Protein AF-Q6R5N1-F1 (afdb_monomer_lite)

Foldseek 3Di:
DDDDDDDDDDDDDDPPPPVVVVVVVVVVVVVVVVVVLVVCLVQLDALQNVLQVVLLVVLVVCVVVVNVLSPPFRWGWWQFFEQVTGPPGATKIATQVQWQQLDWDQTTATRQLAGDIHGTYGPNPDHRIGGPRPVSVVSSVVCNVSSLPHDHSALQVVLQNVLLVVLVVCVVVVNVLSVSFRKGWWQAAAAPVRHHGATKIAGQVQWAQNDKDQITAGLQRDTDIHGTYGPHHHPGMGGDRPPSVCSNVPCSVVRDPDPDDDDDDDDDDDDDDDDDDDDDDDDDDDDDDDADFQVLQVVLQVVLLVVLVVCVVVVNVLSPPFRWGWWQAAEAPVRHHRATKIFTPVQWQQVDWDQITAGQQRHGDIHGTYGPPYHDGMGGDRVVSVVSSVVSNVVNPDPVVVVVPDDDDDDDDDDDDDDDDDDDDDDDDDDDDDDDDDDDDDDDDDDD

Structure (mmCIF, N/CA/C/O backbone):
data_AF-Q6R5N1-F1
#
_entry.id   AF-Q6R5N1-F1
#
loop_
_atom_site.group_PDB
_atom_site.id
_atom_site.type_symbol
_atom_site.label_atom_id
_atom_site.label_alt_id
_atom_site.label_comp_id
_atom_site.label_asym_id
_atom_site.label_entity_id
_atom_site.label_seq_id
_atom_site.pdbx_PDB_ins_code
_atom_site.Cartn_x
_atom_site.Cartn_y
_atom_site.Cartn_z
_atom_site.occupancy
_atom_site.B_iso_or_equiv
_atom_site.auth_seq_id
_atom_site.auth_comp_id
_atom_site.auth_asym_id
_atom_site.auth_atom_id
_atom_site.pdbx_PDB_model_num
ATOM 1 N N . MET A 1 1 ? -60.541 -31.514 -44.826 1.00 38.06 1 MET A N 1
ATOM 2 C CA . MET A 1 1 ? -60.322 -32.501 -45.906 1.00 38.06 1 MET A CA 1
ATOM 3 C C . MET A 1 1 ? -59.743 -31.789 -47.127 1.00 38.06 1 MET A C 1
ATOM 5 O O . MET A 1 1 ? -60.497 -31.146 -47.842 1.00 38.06 1 MET A O 1
ATOM 9 N N . LYS A 1 2 ? -58.416 -31.842 -47.307 1.00 29.64 2 LYS A N 1
ATOM 10 C CA . LYS A 1 2 ? -57.666 -31.645 -48.567 1.00 29.64 2 LYS A CA 1
ATOM 11 C C . LYS A 1 2 ? -56.177 -31.761 -48.229 1.00 29.64 2 LYS A C 1
ATOM 13 O O . LYS A 1 2 ? -55.673 -30.974 -47.438 1.00 29.64 2 LYS A O 1
ATOM 18 N N . VAL A 1 3 ? -55.513 -32.762 -48.795 1.00 35.81 3 VAL A N 1
ATOM 19 C CA . VAL A 1 3 ? -54.054 -32.927 -48.767 1.00 35.81 3 VAL A CA 1
ATOM 20 C C . VAL A 1 3 ? -53.567 -32.642 -50.177 1.00 35.81 3 VAL A C 1
ATOM 22 O O . VAL A 1 3 ? -54.174 -33.153 -51.112 1.00 35.81 3 VAL A O 1
ATOM 25 N N . TYR A 1 4 ? -52.475 -31.896 -50.326 1.00 32.12 4 TYR A N 1
ATOM 26 C CA . TYR A 1 4 ? -51.571 -32.073 -51.460 1.00 32.12 4 TYR A CA 1
ATOM 27 C C . TYR A 1 4 ? -50.127 -31.865 -51.007 1.00 32.12 4 TYR A C 1
ATOM 29 O O . TYR A 1 4 ? -49.794 -30.876 -50.360 1.00 32.12 4 TYR A O 1
ATOM 37 N N . ILE A 1 5 ? -49.294 -32.840 -51.352 1.00 38.56 5 ILE A N 1
ATOM 38 C CA . ILE A 1 5 ? -47.836 -32.829 -51.241 1.00 38.56 5 ILE A CA 1
ATOM 39 C C . ILE A 1 5 ? -47.306 -32.602 -52.661 1.00 38.56 5 ILE A C 1
ATOM 41 O O . ILE A 1 5 ? -47.853 -33.210 -53.580 1.00 38.56 5 ILE A O 1
ATOM 45 N N . CYS A 1 6 ? -46.273 -31.767 -52.837 1.00 33.75 6 CYS A N 1
ATOM 46 C CA . CYS A 1 6 ? -45.063 -32.104 -53.613 1.00 33.75 6 CYS A CA 1
ATOM 47 C C . CYS A 1 6 ? -44.091 -30.921 -53.792 1.00 33.75 6 CYS A C 1
ATOM 49 O O . CYS A 1 6 ? -44.446 -29.892 -54.349 1.00 33.75 6 CYS A O 1
ATOM 51 N N . VAL A 1 7 ? -42.842 -31.164 -53.373 1.00 33.94 7 VAL A N 1
ATOM 52 C CA . VAL A 1 7 ? -41.579 -30.933 -54.110 1.00 33.94 7 VAL A CA 1
ATOM 53 C C . VAL A 1 7 ? -41.371 -29.592 -54.843 1.00 33.94 7 VAL A C 1
ATOM 55 O O . VAL A 1 7 ? -41.952 -29.334 -55.891 1.00 33.94 7 VAL A O 1
ATOM 58 N N . GLY A 1 8 ? -40.371 -28.829 -54.388 1.00 28.27 8 GLY A N 1
ATOM 59 C CA . GLY A 1 8 ? -39.734 -27.730 -55.127 1.00 28.27 8 GLY A CA 1
ATOM 60 C C . GLY A 1 8 ? -38.409 -27.345 -54.461 1.00 28.27 8 GLY A C 1
ATOM 61 O O . GLY A 1 8 ? -38.370 -27.167 -53.246 1.00 28.27 8 GLY A O 1
ATOM 62 N N . ALA A 1 9 ? -37.310 -27.298 -55.218 1.00 33.06 9 ALA A N 1
ATOM 63 C CA . ALA A 1 9 ? -35.950 -27.254 -54.670 1.00 33.06 9 ALA A CA 1
ATOM 64 C C . ALA A 1 9 ? -35.290 -25.860 -54.740 1.00 33.06 9 ALA A C 1
ATOM 66 O O . ALA A 1 9 ? -35.611 -25.072 -55.619 1.00 33.06 9 ALA A O 1
ATOM 67 N N . VAL A 1 10 ? -34.293 -25.648 -53.865 1.00 37.31 10 VAL A N 1
ATOM 68 C CA . VAL A 1 10 ? -33.240 -24.604 -53.915 1.00 37.31 10 VAL A CA 1
ATOM 69 C C . VAL A 1 10 ? -33.703 -23.135 -53.883 1.00 37.31 10 VAL A C 1
ATOM 71 O O . VAL A 1 10 ? -34.161 -22.611 -54.889 1.00 37.31 10 VAL A O 1
ATOM 74 N N . ALA A 1 11 ? -33.431 -22.441 -52.759 1.00 38.34 11 ALA A N 1
ATOM 75 C CA . ALA A 1 11 ? -32.668 -21.168 -52.713 1.00 38.34 11 ALA A CA 1
ATOM 76 C C . ALA A 1 11 ? -32.793 -20.396 -51.369 1.00 38.34 11 ALA A C 1
ATOM 78 O O . ALA A 1 11 ? -33.258 -19.264 -51.361 1.00 38.34 11 ALA A O 1
ATOM 79 N N . PHE A 1 12 ? -32.337 -20.940 -50.227 1.00 31.31 12 PHE A N 1
ATOM 80 C CA . PHE A 1 12 ? -32.118 -20.130 -49.005 1.00 31.31 12 PHE A CA 1
ATOM 81 C C . PHE A 1 12 ? -30.966 -20.661 -48.126 1.00 31.31 12 PHE A C 1
ATOM 83 O O . PHE A 1 12 ? -31.166 -21.189 -47.037 1.00 31.31 12 PHE A O 1
ATOM 90 N N . LEU A 1 13 ? -29.724 -20.472 -48.585 1.00 37.53 13 LEU A N 1
ATOM 91 C CA . LEU A 1 13 ? -28.504 -20.662 -47.784 1.00 37.53 13 LEU A CA 1
ATOM 92 C C . LEU A 1 13 ? -27.667 -19.373 -47.766 1.00 37.53 13 LEU A C 1
ATOM 94 O O . LEU A 1 13 ? -26.640 -19.303 -48.425 1.00 37.53 13 LEU A O 1
ATOM 98 N N . SER A 1 14 ? -28.117 -18.359 -47.013 1.00 42.12 14 SER A N 1
ATOM 99 C CA . SER A 1 14 ? -27.292 -17.171 -46.683 1.00 42.12 14 SER A CA 1
ATOM 100 C C . SER A 1 14 ? -27.691 -16.398 -45.412 1.00 42.12 14 SER A C 1
ATOM 102 O O . SER A 1 14 ? -26.910 -15.575 -44.949 1.00 42.12 14 SER A O 1
ATOM 104 N N . ALA A 1 15 ? -28.853 -16.651 -44.794 1.00 40.56 15 ALA A N 1
ATOM 105 C CA . ALA A 1 15 ? -29.308 -15.868 -43.630 1.00 40.56 15 ALA A CA 1
ATOM 106 C C . ALA A 1 15 ? -28.901 -16.436 -42.248 1.00 40.56 15 ALA A C 1
ATOM 108 O O . ALA A 1 15 ? -28.936 -15.711 -41.259 1.00 40.56 15 ALA A O 1
ATOM 109 N N . CYS A 1 16 ? -28.499 -17.712 -42.153 1.00 36.09 16 CYS A N 1
ATOM 110 C CA . CYS A 1 16 ? -28.367 -18.411 -40.860 1.00 36.09 16 CYS A CA 1
ATOM 111 C C . CYS A 1 16 ? -26.935 -18.463 -40.269 1.00 36.09 16 CYS A C 1
ATOM 113 O O . CYS A 1 16 ? -26.738 -18.977 -39.174 1.00 36.09 16 CYS A O 1
ATOM 115 N N . ARG A 1 17 ? -25.909 -17.917 -40.946 1.00 37.56 17 ARG A N 1
ATOM 116 C CA . ARG A 1 17 ? -24.529 -17.878 -40.399 1.00 37.56 17 ARG A CA 1
ATOM 117 C C . ARG A 1 17 ? -24.242 -16.666 -39.504 1.00 37.56 17 ARG A C 1
ATOM 119 O O . ARG A 1 17 ? -23.381 -16.744 -38.632 1.00 37.56 17 ARG A O 1
ATOM 126 N N . THR A 1 18 ? -24.966 -15.560 -39.674 1.00 36.44 18 THR A N 1
ATOM 127 C CA . THR A 1 18 ? -24.634 -14.279 -39.022 1.00 36.44 18 THR A CA 1
ATOM 128 C C . THR A 1 18 ? -25.126 -14.177 -37.574 1.00 36.44 18 THR A C 1
ATOM 130 O O . THR A 1 18 ? -24.524 -13.458 -36.780 1.00 36.44 18 THR A O 1
ATOM 133 N N . GLN A 1 19 ? -26.190 -14.899 -37.199 1.00 39.03 19 GLN A N 1
ATOM 134 C CA . GLN A 1 19 ? -26.672 -14.943 -35.810 1.00 39.03 19 GLN A CA 1
ATOM 135 C C . GLN A 1 19 ? -25.840 -15.894 -34.937 1.00 39.03 19 GLN A C 1
ATOM 137 O O . GLN A 1 19 ? -25.475 -15.512 -33.828 1.00 39.03 19 GLN A O 1
ATOM 142 N N . ALA A 1 20 ? -25.443 -17.063 -35.456 1.00 37.56 20 ALA A N 1
ATOM 143 C CA . ALA A 1 20 ? -24.573 -18.000 -34.739 1.00 37.56 20 ALA A CA 1
ATOM 144 C C . ALA A 1 20 ? -23.206 -17.378 -34.385 1.00 37.56 20 ALA A C 1
ATOM 146 O O . ALA A 1 20 ? -22.757 -17.484 -33.248 1.00 37.56 20 ALA A O 1
ATOM 147 N N . LEU A 1 21 ? -22.584 -16.649 -35.322 1.00 36.84 21 LEU A N 1
ATOM 148 C CA . LEU A 1 21 ? -21.318 -15.941 -35.080 1.00 36.84 21 LEU A CA 1
ATOM 149 C C . LEU A 1 21 ? -21.440 -14.774 -34.085 1.00 36.84 21 LEU A C 1
ATOM 151 O O . LEU A 1 21 ? -20.478 -14.484 -33.378 1.00 36.84 21 LEU A O 1
ATOM 155 N N . ARG A 1 22 ? -22.600 -14.104 -34.010 1.00 42.38 22 ARG A N 1
ATOM 156 C CA . ARG A 1 22 ? -22.840 -13.052 -33.007 1.00 42.38 22 ARG A CA 1
ATOM 157 C C . ARG A 1 22 ? -23.039 -13.643 -31.615 1.00 42.38 22 ARG A C 1
ATOM 159 O O . ARG A 1 22 ? -22.349 -13.219 -30.698 1.00 42.38 22 ARG A O 1
ATOM 166 N N . LEU A 1 23 ? -23.900 -14.654 -31.481 1.00 37.72 23 LEU A N 1
ATOM 167 C CA . LEU A 1 23 ? -24.126 -15.346 -30.209 1.00 37.72 23 LEU A CA 1
ATOM 168 C C . LEU A 1 23 ? -22.832 -15.977 -29.679 1.00 37.72 23 LEU A C 1
ATOM 170 O O . LEU A 1 23 ? -22.476 -15.746 -28.531 1.00 37.72 23 LEU A O 1
ATOM 174 N N . SER A 1 24 ? -22.080 -16.693 -30.521 1.00 44.72 24 SER A N 1
ATOM 175 C CA . SER A 1 24 ? -20.823 -17.328 -30.105 1.00 44.72 24 SER A CA 1
ATOM 176 C C . SER A 1 24 ? -19.763 -16.314 -29.652 1.00 44.72 24 SER A C 1
ATOM 178 O O . SER A 1 24 ? -19.077 -16.575 -28.671 1.00 44.72 24 SER A O 1
ATOM 180 N N . ARG A 1 25 ? -19.673 -15.126 -30.273 1.00 45.91 25 ARG A N 1
ATOM 181 C CA . ARG A 1 25 ? -18.804 -14.043 -29.771 1.00 45.91 25 ARG A CA 1
ATOM 182 C C . ARG A 1 25 ? -19.279 -13.465 -28.438 1.00 45.91 25 ARG A C 1
ATOM 184 O O . ARG A 1 25 ? -18.440 -13.190 -27.591 1.00 45.91 25 ARG A O 1
ATOM 191 N N . SER A 1 26 ? -20.587 -13.303 -28.235 1.00 45.31 26 SER A N 1
ATOM 192 C CA . SER A 1 26 ? -21.129 -12.855 -26.945 1.00 45.31 26 SER A CA 1
ATOM 193 C C . SER A 1 26 ? -20.848 -13.860 -25.826 1.00 45.31 26 SER A C 1
ATOM 195 O O . SER A 1 26 ? -20.397 -13.451 -24.766 1.00 45.31 26 SER A O 1
ATOM 197 N N . PHE A 1 27 ? -21.040 -15.161 -26.069 1.00 46.62 27 PHE A N 1
ATOM 198 C CA . PHE A 1 27 ? -20.727 -16.203 -25.084 1.00 46.62 27 PHE A CA 1
ATOM 199 C C . PHE A 1 27 ? -19.226 -16.300 -24.775 1.00 46.62 27 PHE A C 1
ATOM 201 O O . PHE A 1 27 ? -18.869 -16.440 -23.612 1.00 46.62 27 PHE A O 1
ATOM 208 N N . LEU A 1 28 ? -18.348 -16.167 -25.777 1.00 41.72 28 LEU A N 1
ATOM 209 C CA . LEU A 1 28 ? -16.896 -16.144 -25.551 1.00 41.72 28 LEU A CA 1
ATOM 210 C C . LEU A 1 28 ? -16.435 -14.894 -24.780 1.00 41.72 28 LEU A C 1
ATOM 212 O O . LEU A 1 28 ? -15.545 -15.012 -23.948 1.00 41.72 28 LEU A O 1
ATOM 216 N N . SER A 1 29 ? -17.053 -13.726 -25.010 1.00 42.31 29 SER A N 1
ATOM 217 C CA . SER A 1 29 ? -16.799 -12.514 -24.208 1.00 42.31 29 SER A CA 1
ATOM 218 C C . SER A 1 29 ? -17.194 -12.734 -22.750 1.00 42.31 29 SER A C 1
ATOM 220 O O . SER A 1 29 ? -16.355 -12.609 -21.869 1.00 42.31 29 SER A O 1
ATOM 222 N N . LEU A 1 30 ? -18.435 -13.178 -22.515 1.00 43.72 30 LEU A N 1
ATOM 223 C CA . LEU A 1 30 ? -18.958 -13.443 -21.174 1.00 43.72 30 LEU A CA 1
ATOM 224 C C . LEU A 1 30 ? -18.152 -14.510 -20.416 1.00 43.72 30 LEU A C 1
ATOM 226 O O . LEU A 1 30 ? -17.961 -14.357 -19.215 1.00 43.72 30 LEU A O 1
ATOM 230 N N . SER A 1 31 ? -17.657 -15.556 -21.092 1.00 50.22 31 SER A N 1
ATOM 231 C CA . SER A 1 31 ? -16.779 -16.559 -20.462 1.00 50.22 31 SER A CA 1
ATOM 232 C C . SER A 1 31 ? -15.416 -15.968 -20.108 1.00 50.22 31 SER A C 1
ATOM 234 O O . SER A 1 31 ? -14.951 -16.174 -18.998 1.00 50.22 31 SER A O 1
ATOM 236 N N . ALA A 1 32 ? -14.805 -15.167 -20.989 1.00 48.09 32 ALA A N 1
ATOM 237 C CA . ALA A 1 32 ? -13.521 -14.524 -20.706 1.00 48.09 32 ALA A CA 1
ATOM 238 C C . ALA A 1 32 ? -13.621 -13.456 -19.597 1.00 48.09 32 ALA A C 1
ATOM 240 O O . ALA A 1 32 ? -12.723 -13.343 -18.768 1.00 48.09 32 ALA A O 1
ATOM 241 N N . GLU A 1 33 ? -14.719 -12.698 -19.544 1.00 50.69 33 GLU A N 1
ATOM 242 C CA . GLU A 1 33 ? -15.007 -11.728 -18.479 1.00 50.69 33 GLU A CA 1
ATOM 243 C C . GLU A 1 33 ? -15.276 -12.441 -17.137 1.00 50.69 33 GLU A C 1
ATOM 245 O O . GLU A 1 33 ? -14.787 -11.996 -16.098 1.00 50.69 33 GLU A O 1
ATOM 250 N N . ALA A 1 34 ? -15.968 -13.588 -17.148 1.00 49.94 34 ALA A N 1
ATOM 251 C CA . ALA A 1 34 ? -16.151 -14.442 -15.971 1.00 49.94 34 ALA A CA 1
ATOM 252 C C . ALA A 1 34 ? -14.834 -15.098 -15.508 1.00 49.94 34 ALA A C 1
ATOM 254 O O . ALA A 1 34 ? -14.497 -15.035 -14.333 1.00 49.94 34 ALA A O 1
ATOM 255 N N . GLU A 1 35 ? -14.041 -15.664 -16.417 1.00 50.91 35 GLU A N 1
ATOM 256 C CA . GLU A 1 35 ? -12.738 -16.273 -16.110 1.00 50.91 35 GLU A CA 1
ATOM 257 C C . GLU A 1 35 ? -11.719 -15.234 -15.613 1.00 50.91 35 GLU A C 1
ATOM 259 O O . GLU A 1 35 ? -10.958 -15.525 -14.691 1.00 50.91 35 GLU A O 1
ATOM 264 N N . SER A 1 36 ? -11.729 -14.011 -16.160 1.00 51.12 36 SER A N 1
ATOM 265 C CA . SER A 1 36 ? -10.911 -12.883 -15.683 1.00 51.12 36 SER A CA 1
ATOM 266 C C . SER A 1 36 ? -11.294 -12.485 -14.260 1.00 51.12 36 SER A C 1
ATOM 268 O O . SER A 1 36 ? -10.448 -12.483 -13.365 1.00 51.12 36 SER A O 1
ATOM 270 N N . THR A 1 37 ? -12.581 -12.216 -14.021 1.00 50.72 37 THR A N 1
ATOM 271 C CA . THR A 1 37 ? -13.076 -11.817 -12.694 1.00 50.72 37 THR A CA 1
ATOM 272 C C . THR A 1 37 ? -12.890 -12.923 -11.649 1.00 50.72 37 THR A C 1
ATOM 274 O O . THR A 1 37 ? -12.527 -12.626 -10.512 1.00 50.72 37 THR A O 1
ATOM 277 N N . THR A 1 38 ? -13.038 -14.200 -12.021 1.00 49.38 38 THR A N 1
ATOM 278 C CA . THR A 1 38 ? -12.733 -15.343 -11.144 1.00 49.38 38 THR A CA 1
ATOM 279 C C . THR A 1 38 ? -11.230 -15.509 -10.890 1.00 49.38 38 THR A C 1
ATOM 281 O O . THR A 1 38 ? -10.854 -15.763 -9.749 1.00 49.38 38 THR A O 1
ATOM 284 N N . ARG A 1 39 ? -10.345 -15.307 -11.881 1.00 51.22 39 ARG A N 1
ATOM 285 C CA . ARG A 1 39 ? -8.883 -15.309 -11.656 1.00 51.22 39 ARG A CA 1
ATOM 286 C C . ARG A 1 39 ? -8.433 -14.191 -10.720 1.00 51.22 39 ARG A C 1
ATOM 288 O O . ARG A 1 39 ? -7.594 -14.432 -9.859 1.00 51.22 39 ARG A O 1
ATOM 295 N N . LEU A 1 40 ? -9.009 -13.000 -10.857 1.00 49.38 40 LEU A N 1
ATOM 296 C CA . LEU A 1 40 ? -8.708 -11.855 -9.996 1.00 49.38 40 LEU A CA 1
ATOM 297 C C . LEU A 1 40 ? -9.205 -12.072 -8.566 1.00 49.38 40 LEU A C 1
ATOM 299 O O . LEU A 1 40 ? -8.463 -11.833 -7.616 1.00 49.38 40 LEU A O 1
ATOM 303 N N . ALA A 1 41 ? -10.412 -12.623 -8.409 1.00 43.94 41 ALA A N 1
ATOM 304 C CA . ALA A 1 41 ? -10.919 -13.049 -7.107 1.00 43.94 41 ALA A CA 1
ATOM 305 C C . ALA A 1 41 ? -10.054 -14.154 -6.467 1.00 43.94 41 ALA A C 1
ATOM 307 O O . ALA A 1 41 ? -9.861 -14.141 -5.256 1.00 43.94 41 ALA A O 1
ATOM 308 N N . ALA A 1 42 ? -9.500 -15.073 -7.267 1.00 46.81 42 ALA A N 1
ATOM 309 C CA . ALA A 1 42 ? -8.625 -16.146 -6.790 1.00 46.81 42 ALA A CA 1
ATOM 310 C C . ALA A 1 42 ? -7.204 -15.682 -6.417 1.00 46.81 42 ALA A C 1
ATOM 312 O O . ALA A 1 42 ? -6.534 -16.365 -5.648 1.00 46.81 42 ALA A O 1
ATOM 313 N N . ARG A 1 43 ? -6.728 -14.545 -6.946 1.00 54.75 43 ARG A N 1
ATOM 314 C CA . ARG A 1 43 ? -5.360 -14.051 -6.707 1.00 54.75 43 ARG A CA 1
ATOM 315 C C . ARG A 1 43 ? -5.228 -12.905 -5.703 1.00 54.75 43 ARG A C 1
ATOM 317 O O . ARG A 1 43 ? -4.101 -12.555 -5.374 1.00 54.75 43 ARG A O 1
ATOM 324 N N . ARG A 1 44 ? -6.334 -12.324 -5.218 1.00 67.50 44 ARG A N 1
ATOM 325 C CA . ARG A 1 44 ? -6.327 -11.143 -4.323 1.00 67.50 44 ARG A CA 1
ATOM 326 C C . ARG A 1 44 ? -5.477 -9.967 -4.860 1.00 67.50 44 ARG A C 1
ATOM 328 O O . ARG A 1 44 ? -4.964 -9.172 -4.082 1.00 67.50 44 ARG A O 1
ATOM 335 N N . GLU A 1 45 ? -5.338 -9.843 -6.182 1.00 78.88 45 GLU A N 1
ATOM 336 C CA . GLU A 1 45 ? -4.594 -8.743 -6.819 1.00 78.88 45 GLU A CA 1
ATOM 337 C C . GLU A 1 45 ? -5.290 -7.395 -6.547 1.00 78.88 45 GLU A C 1
ATOM 339 O O . GLU A 1 45 ? -6.522 -7.303 -6.528 1.00 78.88 45 GLU A O 1
ATOM 344 N N . SER A 1 46 ? -4.510 -6.330 -6.365 1.00 88.19 46 SER A N 1
ATOM 345 C CA . SER A 1 46 ? -5.010 -4.964 -6.219 1.00 88.19 46 SER A CA 1
ATOM 346 C C . SER A 1 46 ? -4.973 -4.190 -7.541 1.00 88.19 46 SER A C 1
ATOM 348 O O . SER A 1 46 ? -4.283 -4.535 -8.503 1.00 88.19 46 SER A O 1
ATOM 350 N N . LEU A 1 47 ? -5.679 -3.056 -7.572 1.00 91.00 47 LEU A N 1
ATOM 351 C CA . LEU A 1 47 ? -5.602 -2.130 -8.702 1.00 91.00 47 LEU A CA 1
ATOM 352 C C . LEU A 1 47 ? -4.199 -1.509 -8.851 1.00 91.00 47 LEU A C 1
ATOM 354 O O . LEU A 1 47 ? -3.848 -1.112 -9.957 1.00 91.00 47 LEU A O 1
ATOM 358 N N . GLN A 1 48 ? -3.401 -1.436 -7.778 1.00 94.50 48 GLN A N 1
ATOM 359 C CA . GLN A 1 48 ? -2.012 -0.974 -7.841 1.00 94.50 48 GLN A CA 1
ATOM 360 C C . GLN A 1 48 ? -1.117 -2.008 -8.534 1.00 94.50 48 GLN A C 1
ATOM 362 O O . GLN A 1 48 ? -0.335 -1.627 -9.401 1.00 94.50 48 GLN A O 1
ATOM 367 N N . ASP A 1 49 ? -1.293 -3.299 -8.239 1.00 91.06 49 ASP A N 1
ATOM 368 C CA . ASP A 1 49 ? -0.529 -4.383 -8.877 1.00 91.06 49 ASP A CA 1
ATOM 369 C C . ASP A 1 49 ? -0.770 -4.406 -10.391 1.00 91.06 49 ASP A C 1
ATOM 371 O O . ASP A 1 49 ? 0.166 -4.532 -11.173 1.00 91.06 49 ASP A O 1
ATOM 375 N N . ALA A 1 50 ? -2.010 -4.157 -10.826 1.00 90.81 50 ALA A N 1
ATOM 376 C CA . ALA A 1 50 ? -2.353 -4.016 -12.243 1.00 90.81 50 ALA A CA 1
ATOM 377 C C . ALA A 1 50 ? -1.689 -2.809 -12.941 1.00 90.81 50 ALA A C 1
ATOM 379 O O . ALA A 1 50 ? -1.543 -2.814 -14.166 1.00 90.81 50 ALA A O 1
ATOM 380 N N . LEU A 1 51 ? -1.319 -1.757 -12.202 1.00 96.19 51 LEU A N 1
ATOM 381 C CA . LEU A 1 51 ? -0.542 -0.636 -12.743 1.00 96.19 51 LEU A CA 1
ATOM 382 C C . LEU A 1 51 ? 0.961 -0.942 -12.742 1.00 96.19 51 LEU A C 1
ATOM 384 O O . LEU A 1 51 ? 1.653 -0.580 -13.695 1.00 96.19 51 LEU A O 1
ATOM 388 N N . ASP A 1 52 ? 1.456 -1.614 -11.702 1.00 95.44 52 ASP A N 1
ATOM 389 C CA . ASP A 1 52 ? 2.858 -2.023 -11.580 1.00 95.44 52 ASP A CA 1
ATOM 390 C C . ASP A 1 52 ? 3.200 -3.099 -12.642 1.00 95.44 52 ASP A C 1
ATOM 392 O O . ASP A 1 52 ? 4.249 -3.019 -13.284 1.00 95.44 52 ASP A O 1
ATOM 396 N N . GLU A 1 53 ? 2.270 -4.011 -12.962 1.00 92.94 53 GLU A N 1
ATOM 397 C CA . GLU A 1 53 ? 2.377 -4.975 -14.070 1.00 92.94 53 GLU A CA 1
ATOM 398 C C . GLU A 1 53 ? 2.510 -4.275 -15.436 1.00 92.94 53 GLU A C 1
ATOM 400 O O . GLU A 1 53 ? 3.445 -4.559 -16.191 1.00 92.94 53 GLU A O 1
ATOM 405 N N . GLU A 1 54 ? 1.627 -3.319 -15.756 1.00 94.81 54 GLU A N 1
ATOM 406 C CA . GLU A 1 54 ? 1.743 -2.504 -16.978 1.00 94.81 54 GLU A CA 1
ATOM 407 C C . GLU A 1 54 ? 3.093 -1.777 -17.014 1.00 94.81 54 GLU A C 1
ATOM 409 O O . GLU A 1 54 ? 3.754 -1.725 -18.052 1.00 94.81 54 GLU A O 1
ATOM 414 N N . CYS A 1 55 ? 3.556 -1.252 -15.879 1.00 97.50 55 CYS A N 1
ATOM 415 C CA . CYS A 1 55 ? 4.848 -0.587 -15.804 1.00 97.50 55 CYS A CA 1
ATOM 416 C C . CYS A 1 55 ? 6.039 -1.523 -16.049 1.00 97.50 55 CYS A C 1
ATOM 418 O O . CYS A 1 55 ? 6.969 -1.124 -16.755 1.00 97.50 55 CYS A O 1
ATOM 420 N N . SER A 1 56 ? 5.983 -2.771 -15.582 1.00 95.44 56 SER A N 1
ATOM 421 C CA . SER A 1 56 ? 6.955 -3.822 -15.914 1.00 95.44 56 SER A CA 1
ATOM 422 C C . SER A 1 56 ? 6.952 -4.170 -17.414 1.00 95.44 56 SER A C 1
ATOM 424 O O . SER A 1 56 ? 8.010 -4.270 -18.054 1.00 95.44 56 SER A O 1
ATOM 426 N N . GLN A 1 57 ? 5.772 -4.242 -18.042 1.00 94.50 57 GLN A N 1
ATOM 427 C CA . GLN A 1 57 ? 5.652 -4.438 -19.494 1.00 94.50 57 GLN A CA 1
ATOM 428 C C . GLN A 1 57 ? 6.239 -3.249 -20.281 1.00 94.50 57 GLN A C 1
ATOM 430 O O . GLN A 1 57 ? 6.979 -3.441 -21.254 1.00 94.50 57 GLN A O 1
ATOM 435 N N . GLN A 1 58 ? 5.980 -2.014 -19.842 1.00 94.56 58 GLN A N 1
ATOM 436 C CA . GLN A 1 58 ? 6.514 -0.791 -20.454 1.00 94.56 58 GLN A CA 1
ATOM 437 C C . GLN A 1 58 ? 8.036 -0.668 -20.286 1.00 94.56 58 GLN A C 1
ATOM 439 O O . GLN A 1 58 ? 8.722 -0.287 -21.239 1.00 94.56 58 GLN A O 1
ATOM 444 N N . ALA A 1 59 ? 8.576 -1.051 -19.126 1.00 94.50 59 ALA A N 1
ATOM 445 C CA . ALA A 1 59 ? 10.013 -1.165 -18.877 1.00 94.50 59 ALA A CA 1
ATOM 446 C C . ALA A 1 59 ? 10.667 -2.192 -19.819 1.00 94.50 59 ALA A C 1
ATOM 448 O O . ALA A 1 59 ? 11.640 -1.881 -20.507 1.00 94.50 59 ALA A O 1
ATOM 449 N N . SER A 1 60 ? 10.053 -3.367 -19.978 1.00 94.00 60 SER A N 1
ATOM 450 C CA . SER A 1 60 ? 10.504 -4.411 -20.912 1.00 94.00 60 SER A CA 1
ATOM 451 C C . SER A 1 60 ? 10.499 -3.965 -22.386 1.00 94.00 60 SER A C 1
ATOM 453 O O . SER A 1 60 ? 11.290 -4.446 -23.205 1.00 94.00 60 SER A O 1
ATOM 455 N N . VAL A 1 61 ? 9.611 -3.043 -22.775 1.00 94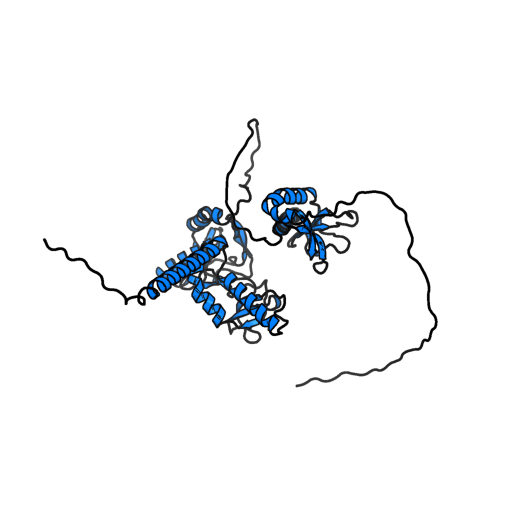.50 61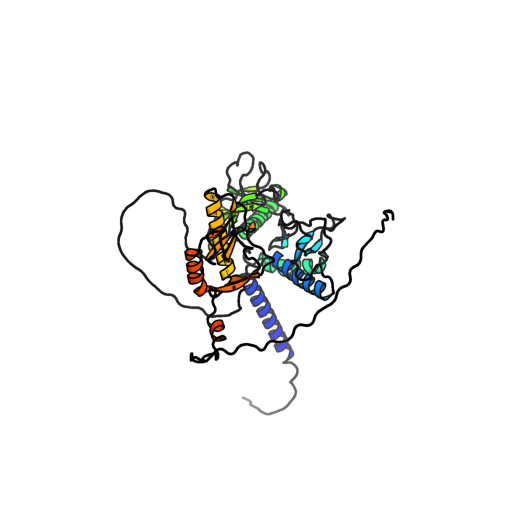 VAL A N 1
ATOM 456 C CA . VAL A 1 61 ? 9.628 -2.398 -24.104 1.00 94.50 61 VAL A CA 1
ATOM 457 C C . VAL A 1 61 ? 10.731 -1.335 -24.197 1.00 94.50 61 VAL A C 1
ATOM 459 O O . VAL A 1 61 ? 11.427 -1.273 -25.214 1.00 94.50 61 VAL A O 1
ATOM 462 N N . ALA A 1 62 ? 10.934 -0.533 -23.150 1.00 94.00 62 ALA A N 1
ATOM 463 C CA . ALA A 1 62 ? 11.997 0.472 -23.076 1.00 94.00 62 ALA A CA 1
ATOM 464 C C . ALA A 1 62 ? 13.402 -0.156 -23.147 1.00 94.00 62 ALA A C 1
ATOM 466 O O . ALA A 1 62 ? 14.211 0.271 -23.974 1.00 94.00 62 ALA A O 1
ATOM 467 N N . CYS A 1 63 ? 13.655 -1.221 -22.381 1.00 94.75 63 CYS A N 1
ATOM 468 C CA . CYS A 1 63 ? 14.905 -1.983 -22.412 1.00 94.75 63 CYS A CA 1
ATOM 469 C C . CYS A 1 63 ? 15.211 -2.525 -23.820 1.00 94.75 63 CYS A C 1
ATOM 471 O O . CYS A 1 63 ? 16.277 -2.259 -24.378 1.00 94.75 63 CYS A O 1
ATOM 473 N N . ARG A 1 64 ? 14.239 -3.189 -24.469 1.00 96.12 64 ARG A N 1
ATOM 474 C CA . ARG A 1 64 ? 14.375 -3.665 -25.865 1.00 96.12 64 ARG A CA 1
ATOM 475 C C . ARG A 1 64 ? 14.561 -2.539 -26.890 1.00 96.12 64 ARG A C 1
ATOM 477 O O . ARG A 1 64 ? 15.048 -2.799 -27.986 1.00 96.12 64 ARG A O 1
ATOM 484 N N . SER A 1 65 ? 14.201 -1.306 -26.537 1.00 95.44 65 SER A N 1
ATOM 485 C CA . SER A 1 65 ? 14.442 -0.098 -27.339 1.00 95.44 65 SER A CA 1
ATOM 486 C C . SER A 1 65 ? 15.803 0.560 -27.049 1.00 95.44 65 SER A C 1
ATOM 488 O O . SER A 1 65 ? 16.088 1.630 -27.583 1.00 95.44 65 SER A O 1
ATOM 490 N N . GLY A 1 66 ? 16.644 -0.062 -26.215 1.00 93.88 66 GLY A N 1
ATOM 491 C CA . GLY A 1 66 ? 18.001 0.381 -25.888 1.00 93.88 66 GLY A CA 1
ATOM 492 C C . GLY A 1 66 ? 18.137 1.197 -24.599 1.00 93.88 66 GLY A C 1
ATOM 493 O O . GLY A 1 66 ? 19.262 1.543 -24.239 1.00 93.88 66 GLY A O 1
ATOM 494 N N . LEU A 1 67 ? 17.044 1.491 -23.884 1.00 93.12 67 LEU A N 1
ATOM 495 C CA . LEU A 1 67 ? 17.084 2.259 -22.634 1.00 93.12 67 LEU A CA 1
ATOM 496 C C . LEU A 1 67 ? 17.518 1.356 -21.467 1.00 93.12 67 LEU A C 1
ATOM 498 O O . LEU A 1 67 ? 16.690 0.672 -20.868 1.00 93.12 67 LEU A O 1
ATOM 502 N N . GLN A 1 68 ? 18.822 1.356 -21.171 1.00 91.56 68 GLN A N 1
ATOM 503 C CA . GLN A 1 68 ? 19.444 0.444 -20.198 1.00 91.56 68 GLN A CA 1
ATOM 504 C C . GLN A 1 68 ? 18.915 0.613 -18.769 1.00 91.56 68 GLN A C 1
ATOM 506 O O . GLN A 1 68 ? 18.779 -0.385 -18.075 1.00 91.56 68 GLN A O 1
ATOM 511 N N . ASP A 1 69 ? 18.513 1.827 -18.376 1.00 90.12 69 ASP A N 1
ATOM 512 C CA . ASP A 1 69 ? 17.909 2.139 -17.067 1.00 90.12 69 ASP A CA 1
ATOM 513 C C . ASP A 1 69 ? 16.609 1.355 -16.763 1.00 90.12 69 ASP A C 1
ATOM 515 O O . ASP A 1 69 ? 16.054 1.497 -15.682 1.00 90.12 69 ASP A O 1
ATOM 519 N N . TYR A 1 70 ? 16.082 0.569 -17.709 1.00 92.12 70 TYR A N 1
ATOM 520 C CA . TYR A 1 70 ? 14.894 -0.283 -17.540 1.00 92.12 70 TYR A CA 1
ATOM 521 C C . TYR A 1 70 ? 15.187 -1.774 -17.774 1.00 92.12 70 TYR A C 1
ATOM 523 O O . TYR A 1 70 ? 14.261 -2.582 -17.852 1.00 92.12 70 TYR A O 1
ATOM 531 N N . CYS A 1 71 ? 16.454 -2.152 -17.958 1.00 90.81 71 CYS A N 1
ATOM 532 C CA . CYS A 1 71 ? 16.868 -3.535 -18.162 1.00 90.81 71 CYS A CA 1
ATOM 533 C C . CYS A 1 71 ? 17.199 -4.191 -16.818 1.00 90.81 71 CYS A C 1
ATOM 535 O O . CYS A 1 71 ? 18.173 -3.813 -16.179 1.00 90.81 71 CYS A O 1
ATOM 537 N N . ASN A 1 72 ? 16.427 -5.213 -16.432 1.00 84.94 72 ASN A N 1
ATOM 538 C CA . ASN A 1 72 ? 16.547 -5.934 -15.151 1.00 84.94 72 ASN A CA 1
ATOM 539 C C . ASN A 1 72 ? 16.274 -5.076 -13.894 1.00 84.94 72 ASN A C 1
ATOM 541 O O . ASN A 1 72 ? 16.647 -5.468 -12.794 1.00 84.94 72 ASN A O 1
ATOM 545 N N . GLU A 1 73 ? 15.605 -3.935 -14.055 1.00 85.81 73 GLU A N 1
ATOM 546 C CA . GLU A 1 73 ? 15.226 -3.023 -12.970 1.00 85.81 73 GLU A CA 1
ATOM 547 C C . GLU A 1 73 ? 13.768 -3.246 -12.550 1.00 85.81 73 GLU A C 1
ATOM 549 O O . GLU A 1 73 ? 12.894 -3.443 -13.400 1.00 85.81 73 GLU A O 1
ATOM 554 N N . ALA A 1 74 ? 13.483 -3.164 -11.247 1.00 90.81 74 ALA A N 1
ATOM 555 C CA . ALA A 1 74 ? 12.113 -3.138 -10.742 1.00 90.81 74 ALA A CA 1
ATOM 556 C C . ALA A 1 74 ? 11.468 -1.774 -11.042 1.00 90.81 74 ALA A C 1
ATOM 558 O O . ALA A 1 74 ? 12.087 -0.721 -10.855 1.00 90.81 74 ALA A O 1
ATOM 559 N N . VAL A 1 75 ? 10.222 -1.780 -11.530 1.00 95.25 75 VAL A N 1
ATOM 560 C CA . VAL A 1 75 ? 9.526 -0.566 -11.982 1.00 95.25 75 VAL A CA 1
ATOM 561 C C . VAL A 1 75 ? 8.098 -0.524 -11.450 1.00 95.25 75 VAL A C 1
ATOM 563 O O . VAL A 1 75 ? 7.320 -1.447 -11.666 1.00 95.25 75 VAL A O 1
ATOM 566 N N . PHE A 1 76 ? 7.746 0.591 -10.812 1.00 96.25 76 PHE A N 1
ATOM 567 C CA . PHE A 1 76 ? 6.496 0.776 -10.078 1.00 96.25 76 PHE A CA 1
ATOM 568 C C . PHE A 1 76 ? 5.692 1.959 -10.628 1.00 96.25 76 PHE A C 1
ATOM 570 O O . PHE A 1 76 ? 6.246 3.015 -10.954 1.00 96.25 76 PHE A O 1
ATOM 577 N N . ALA A 1 77 ? 4.371 1.826 -10.701 1.00 97.75 77 ALA A N 1
ATOM 578 C CA . ALA A 1 77 ? 3.470 2.902 -11.071 1.00 97.75 77 ALA A CA 1
ATOM 579 C C . ALA A 1 77 ? 3.227 3.834 -9.881 1.00 97.75 77 ALA A C 1
ATOM 581 O O . ALA A 1 77 ? 2.728 3.417 -8.835 1.00 97.75 77 ALA A O 1
ATOM 582 N N . ARG A 1 78 ? 3.517 5.128 -10.040 1.00 97.31 78 ARG A N 1
ATOM 583 C CA . ARG A 1 78 ? 3.170 6.155 -9.046 1.00 97.31 78 ARG A CA 1
ATOM 584 C C . ARG A 1 78 ? 2.576 7.395 -9.716 1.00 97.31 78 ARG A C 1
ATOM 586 O O . ARG A 1 78 ? 2.922 7.742 -10.848 1.00 97.31 78 ARG A O 1
ATOM 593 N N . TYR A 1 79 ? 1.681 8.074 -9.004 1.00 96.50 79 TYR A N 1
ATOM 594 C CA . TYR A 1 79 ? 1.121 9.374 -9.361 1.00 96.50 79 TYR A CA 1
ATOM 595 C C . TYR A 1 79 ? 1.961 10.502 -8.749 1.00 96.50 79 TYR A C 1
ATOM 597 O O . TYR A 1 79 ? 1.641 11.064 -7.691 1.00 96.50 79 TYR A O 1
ATOM 605 N N . ASP A 1 80 ? 3.074 10.825 -9.406 1.00 94.75 80 ASP A N 1
ATOM 606 C CA . ASP A 1 80 ? 4.043 11.775 -8.865 1.00 94.75 80 ASP A CA 1
ATOM 607 C C . ASP A 1 80 ? 4.695 12.687 -9.922 1.00 94.75 80 ASP A C 1
ATOM 609 O O . ASP A 1 80 ? 4.427 12.621 -11.133 1.00 94.75 80 ASP A O 1
ATOM 613 N N . GLY A 1 81 ? 5.471 13.650 -9.429 1.00 91.81 81 GLY A N 1
ATOM 614 C CA . GLY A 1 81 ? 6.161 14.657 -10.225 1.00 91.81 81 GLY A CA 1
ATOM 615 C C . GLY A 1 81 ? 7.455 14.169 -10.873 1.00 91.81 81 GLY A C 1
ATOM 616 O O . GLY A 1 81 ? 7.728 12.975 -10.988 1.00 91.81 81 GLY A O 1
ATOM 617 N N . ILE A 1 82 ? 8.260 15.127 -11.329 1.00 91.06 82 ILE A N 1
ATOM 618 C CA . ILE A 1 82 ? 9.551 14.874 -11.984 1.00 91.06 82 ILE A CA 1
ATOM 619 C C . ILE A 1 82 ? 10.635 15.794 -11.426 1.00 91.06 82 ILE A C 1
ATOM 621 O O . ILE A 1 82 ? 10.351 16.797 -10.766 1.00 91.06 82 ILE A O 1
ATOM 625 N N . LYS A 1 83 ? 11.901 15.482 -11.712 1.00 88.62 83 LYS A N 1
ATOM 626 C CA . LYS A 1 83 ? 13.040 16.334 -11.349 1.00 88.62 83 LYS A CA 1
ATOM 627 C C . LYS A 1 83 ? 12.852 17.744 -11.921 1.00 88.62 83 LYS A C 1
ATOM 629 O O . LYS A 1 83 ? 12.553 17.901 -13.100 1.00 88.62 83 LYS A O 1
ATOM 634 N N . GLY A 1 84 ? 12.987 18.764 -11.074 1.00 86.31 84 GLY A N 1
ATOM 635 C CA . GLY A 1 84 ? 12.724 20.165 -11.434 1.00 86.31 84 GLY A CA 1
ATOM 636 C C . GLY A 1 84 ? 11.243 20.581 -11.450 1.00 86.31 84 GLY A C 1
ATOM 637 O O . GLY A 1 84 ? 10.976 21.776 -11.394 1.00 86.31 84 GLY A O 1
ATOM 638 N N . SER A 1 85 ? 10.297 19.632 -11.431 1.00 87.31 85 SER A N 1
ATOM 639 C CA . SER A 1 85 ? 8.850 19.890 -11.322 1.00 87.31 85 SER A CA 1
ATOM 640 C C . SER A 1 85 ? 8.131 18.829 -10.459 1.00 87.31 85 SER A C 1
ATOM 642 O O . SER A 1 85 ? 7.331 18.047 -10.979 1.00 87.31 85 SER A O 1
ATOM 644 N N . PRO A 1 86 ? 8.354 18.770 -9.128 1.00 82.81 86 PRO A N 1
ATOM 645 C CA . PRO A 1 86 ? 7.695 17.777 -8.265 1.00 82.81 86 PRO A CA 1
ATOM 646 C C . PRO A 1 86 ? 6.163 17.916 -8.204 1.00 82.81 86 PRO A C 1
ATOM 648 O O . PRO A 1 86 ? 5.458 16.973 -7.866 1.00 82.81 86 PRO A O 1
ATOM 651 N N . SER A 1 87 ? 5.622 19.085 -8.558 1.00 85.75 87 SER A N 1
ATOM 652 C CA . SER A 1 87 ? 4.180 19.349 -8.591 1.00 85.75 87 SER A CA 1
ATOM 653 C C . SER A 1 87 ? 3.479 18.895 -9.877 1.00 85.75 87 SER A C 1
ATOM 655 O O . SER A 1 87 ? 2.249 18.858 -9.901 1.00 85.75 87 SER A O 1
ATOM 657 N N . SER A 1 88 ? 4.204 18.526 -10.943 1.00 89.12 88 SER A N 1
ATOM 658 C CA . SER A 1 88 ? 3.596 18.058 -12.199 1.00 89.12 88 SER A CA 1
ATOM 659 C C . SER A 1 88 ? 3.200 16.580 -12.108 1.00 89.12 88 SER A C 1
ATOM 661 O O . SER A 1 88 ? 3.714 15.741 -12.853 1.00 89.12 88 SER A O 1
ATOM 663 N N . LYS A 1 89 ? 2.326 16.254 -11.149 1.00 93.44 89 LYS A N 1
ATOM 664 C CA . LYS A 1 89 ? 1.905 14.881 -10.872 1.00 93.44 89 LYS A CA 1
ATOM 665 C C . LYS A 1 89 ? 1.178 14.262 -12.062 1.00 93.44 89 LYS A C 1
ATOM 667 O O . LYS A 1 89 ? 0.251 14.854 -12.609 1.00 93.44 89 LYS A O 1
ATOM 672 N N . GLN A 1 90 ? 1.630 13.082 -12.466 1.00 96.00 90 GLN A N 1
ATOM 673 C CA . GLN A 1 90 ? 1.032 12.251 -13.511 1.00 96.00 90 GLN A CA 1
ATOM 674 C C . GLN A 1 90 ? 1.282 10.786 -13.164 1.00 96.00 90 GLN A C 1
ATOM 676 O O . GLN A 1 90 ? 2.203 10.492 -12.407 1.00 96.00 90 GLN A O 1
ATOM 681 N N . TRP A 1 91 ? 0.527 9.867 -13.761 1.00 97.56 91 TRP A N 1
ATOM 682 C CA . TRP A 1 91 ? 0.865 8.448 -13.671 1.00 97.56 91 TRP A CA 1
ATOM 683 C C . TRP A 1 91 ? 2.112 8.138 -14.509 1.00 97.56 91 TRP A C 1
ATOM 685 O O . TRP A 1 91 ? 2.153 8.399 -15.720 1.00 97.56 91 TRP A O 1
ATOM 695 N N . ARG A 1 92 ? 3.147 7.610 -13.851 1.00 97.31 92 ARG A N 1
ATOM 696 C CA . ARG A 1 92 ? 4.423 7.219 -14.466 1.00 97.31 92 ARG A CA 1
ATOM 697 C C . ARG A 1 92 ? 4.923 5.916 -13.862 1.00 97.31 92 ARG A C 1
ATOM 699 O O . ARG A 1 92 ? 4.610 5.599 -12.720 1.00 97.31 92 ARG A O 1
ATOM 706 N N . CYS A 1 93 ? 5.743 5.226 -14.637 1.00 97.50 93 CYS A N 1
ATOM 707 C CA . CYS A 1 93 ? 6.483 4.045 -14.231 1.00 97.50 93 CYS A CA 1
ATOM 708 C C . CYS A 1 93 ? 7.879 4.481 -13.789 1.00 97.50 93 CYS A C 1
ATOM 710 O O . CYS A 1 93 ? 8.661 4.914 -14.634 1.00 97.50 93 CYS A O 1
ATOM 712 N N . TYR A 1 94 ? 8.168 4.434 -12.495 1.00 96.25 94 TYR A N 1
ATOM 713 C CA . TYR A 1 94 ? 9.456 4.812 -11.909 1.00 96.25 94 TYR A CA 1
ATOM 714 C C . TYR A 1 94 ? 10.289 3.566 -11.650 1.00 96.25 94 TYR A C 1
ATOM 716 O O . TYR A 1 94 ? 9.756 2.593 -11.122 1.00 96.25 94 TYR A O 1
ATOM 724 N N . THR A 1 95 ? 11.581 3.602 -11.968 1.00 94.75 95 THR A N 1
ATOM 725 C CA . THR A 1 95 ? 12.507 2.577 -11.471 1.00 94.75 95 THR A CA 1
ATOM 726 C C . THR A 1 95 ? 12.638 2.674 -9.953 1.00 94.75 95 THR A C 1
ATOM 728 O O . THR A 1 95 ? 12.426 3.745 -9.377 1.00 94.75 95 THR A O 1
ATOM 731 N N . GLU A 1 96 ? 13.020 1.583 -9.295 1.00 91.44 96 GLU A N 1
ATOM 732 C CA . GLU A 1 96 ? 13.242 1.549 -7.845 1.00 91.44 96 GLU A CA 1
ATOM 733 C C . GLU A 1 96 ? 14.190 2.670 -7.381 1.00 91.44 96 GLU A C 1
ATOM 735 O O . GLU A 1 96 ? 13.844 3.464 -6.505 1.00 91.44 96 GLU A O 1
ATOM 740 N N . GLY A 1 97 ? 15.327 2.846 -8.066 1.00 90.00 97 GLY A N 1
ATOM 741 C CA . GLY A 1 97 ? 16.292 3.923 -7.800 1.00 90.00 97 GLY A CA 1
ATOM 742 C C . GLY A 1 97 ? 15.784 5.354 -8.061 1.00 90.00 97 GLY A C 1
ATOM 743 O O . GLY A 1 97 ? 16.470 6.329 -7.730 1.00 90.00 97 GLY A O 1
ATOM 744 N N . ALA A 1 98 ? 14.594 5.529 -8.645 1.00 92.38 98 ALA A N 1
ATOM 745 C CA . ALA A 1 98 ? 13.916 6.822 -8.758 1.00 92.38 98 ALA A CA 1
ATOM 746 C C . ALA A 1 98 ? 12.945 7.122 -7.604 1.00 92.38 98 ALA A C 1
ATOM 748 O O . ALA A 1 98 ? 12.472 8.259 -7.483 1.00 92.38 98 ALA A O 1
ATOM 749 N N . LEU A 1 99 ? 12.694 6.149 -6.732 1.00 92.38 99 LEU A N 1
ATOM 750 C CA . LEU A 1 99 ? 11.843 6.286 -5.560 1.00 92.38 99 LEU A CA 1
ATOM 751 C C . LEU A 1 99 ? 12.666 6.440 -4.274 1.00 92.38 99 LEU A C 1
ATOM 753 O O . LEU A 1 99 ? 13.878 6.225 -4.229 1.00 92.38 99 LEU A O 1
ATOM 757 N N . ASP A 1 100 ? 11.995 6.908 -3.232 1.00 90.38 100 ASP A N 1
ATOM 758 C CA . ASP A 1 100 ? 12.414 6.845 -1.840 1.00 90.38 100 ASP A CA 1
ATOM 759 C C . ASP A 1 100 ? 11.450 5.869 -1.158 1.00 90.38 100 ASP A C 1
ATOM 761 O O . ASP A 1 100 ? 10.279 6.186 -0.926 1.00 90.38 100 ASP A O 1
ATOM 765 N N . LEU A 1 101 ? 11.927 4.643 -0.934 1.00 86.88 101 LEU A N 1
ATOM 766 C CA . LEU A 1 101 ? 11.125 3.529 -0.424 1.00 86.88 101 LEU A CA 1
ATOM 767 C C . LEU A 1 101 ? 10.771 3.674 1.064 1.00 86.88 101 LEU A C 1
ATOM 769 O O . LEU A 1 101 ? 9.912 2.946 1.552 1.00 86.88 101 LEU A O 1
ATOM 773 N N . GLU A 1 102 ? 11.378 4.618 1.787 1.00 85.06 102 GLU A N 1
ATOM 774 C CA . GLU A 1 102 ? 11.007 4.933 3.170 1.00 85.06 102 GLU A CA 1
ATOM 775 C C . GLU A 1 102 ? 10.019 6.104 3.251 1.00 85.06 102 GLU A C 1
ATOM 777 O O . GLU A 1 102 ? 9.225 6.186 4.196 1.00 85.06 102 GLU A O 1
ATOM 782 N N . ALA A 1 103 ? 10.033 6.996 2.256 1.00 86.00 103 ALA A N 1
ATOM 783 C CA . ALA A 1 103 ? 9.096 8.101 2.146 1.00 86.00 103 ALA A CA 1
ATOM 784 C C . ALA A 1 103 ? 7.697 7.625 1.726 1.00 86.00 103 ALA A C 1
ATOM 786 O O . ALA A 1 103 ? 7.483 7.087 0.636 1.00 86.00 103 ALA A O 1
ATOM 787 N N . ALA A 1 104 ? 6.717 7.900 2.588 1.00 86.38 104 ALA A N 1
ATOM 788 C CA . ALA A 1 104 ? 5.307 7.703 2.289 1.00 86.38 104 ALA A CA 1
ATOM 789 C C . ALA A 1 104 ? 4.709 8.926 1.569 1.00 86.38 104 ALA A C 1
ATOM 791 O O . ALA A 1 104 ? 4.931 10.066 1.984 1.00 86.38 104 ALA A O 1
ATOM 792 N N . GLY A 1 105 ? 3.894 8.704 0.537 1.00 88.88 105 GLY A N 1
ATOM 793 C CA . GLY A 1 105 ? 3.197 9.771 -0.184 1.00 88.88 105 GLY A CA 1
ATOM 794 C C . GLY A 1 105 ? 1.906 9.309 -0.873 1.00 88.88 105 GLY A C 1
ATOM 795 O O . GLY A 1 105 ? 1.722 8.109 -1.085 1.00 88.88 105 GLY A O 1
ATOM 796 N N . PRO A 1 106 ? 1.013 10.245 -1.261 1.00 90.44 106 PRO A N 1
ATOM 797 C CA . PRO A 1 106 ? -0.245 9.944 -1.945 1.00 90.44 106 PRO A CA 1
ATOM 798 C C . PRO A 1 106 ? 0.035 9.726 -3.439 1.00 90.44 106 PRO A C 1
ATOM 800 O O . PRO A 1 106 ? -0.287 10.562 -4.291 1.00 90.44 106 PRO A O 1
ATOM 803 N N . GLY A 1 107 ? 0.777 8.655 -3.721 1.00 93.69 107 GLY A N 1
ATOM 804 C CA . GLY A 1 107 ? 1.278 8.281 -5.041 1.00 93.69 107 GLY A CA 1
ATOM 805 C C . GLY A 1 107 ? 0.729 6.951 -5.552 1.00 93.69 107 GLY A C 1
ATOM 806 O O . GLY A 1 107 ? 0.883 6.679 -6.737 1.00 93.69 107 GLY A O 1
ATOM 807 N N . CYS A 1 108 ? 0.079 6.146 -4.711 1.00 95.31 108 CYS A N 1
ATOM 808 C CA . CYS A 1 108 ? -0.550 4.895 -5.127 1.00 95.31 108 CYS A CA 1
ATOM 809 C C . CYS A 1 108 ? -2.061 5.049 -5.291 1.00 95.31 108 CYS A C 1
ATOM 811 O O . CYS A 1 108 ? -2.651 6.085 -4.966 1.00 95.31 108 CYS A O 1
ATOM 813 N N . VAL A 1 109 ? -2.692 3.984 -5.771 1.00 94.00 109 VAL A N 1
ATOM 814 C CA . VAL A 1 109 ? -4.142 3.831 -5.824 1.00 94.00 109 VAL A CA 1
ATOM 815 C C . VAL A 1 109 ? -4.586 2.680 -4.918 1.00 94.00 109 VAL A C 1
ATOM 817 O O . VAL A 1 109 ? -3.907 1.663 -4.838 1.00 94.00 109 VAL A O 1
ATOM 820 N N . ASN A 1 110 ? -5.719 2.823 -4.231 1.00 89.88 110 ASN A N 1
ATOM 821 C CA . ASN A 1 110 ? -6.372 1.679 -3.591 1.00 89.88 110 ASN A CA 1
ATOM 822 C C . ASN A 1 110 ? -7.193 0.877 -4.616 1.00 89.88 110 ASN A C 1
ATOM 824 O O . ASN A 1 110 ? -7.417 1.321 -5.746 1.00 89.88 110 ASN A O 1
ATOM 828 N N . SER A 1 111 ? -7.721 -0.280 -4.218 1.00 88.56 111 SER A N 1
ATOM 829 C CA . SER A 1 111 ? -8.513 -1.143 -5.114 1.00 88.56 111 SER A CA 1
ATOM 830 C C . SER A 1 111 ? -9.743 -0.462 -5.739 1.00 88.56 111 SER A C 1
ATOM 832 O O . SER A 1 111 ? -10.274 -0.933 -6.740 1.00 88.56 111 SER A O 1
ATOM 834 N N . CYS A 1 112 ? -10.212 0.644 -5.153 1.00 87.38 112 CYS A N 1
ATOM 835 C CA . CYS A 1 112 ? -11.376 1.407 -5.598 1.00 87.38 112 CYS A CA 1
ATOM 836 C C . CYS A 1 112 ? -11.033 2.664 -6.414 1.00 87.38 112 CYS A C 1
ATOM 838 O O . CYS A 1 112 ? -11.890 3.533 -6.589 1.00 87.38 112 CYS A O 1
ATOM 840 N N . GLY A 1 113 ? -9.807 2.778 -6.932 1.00 89.44 113 GLY A N 1
ATOM 841 C CA . GLY A 1 113 ? -9.425 3.869 -7.832 1.00 89.44 113 GLY A CA 1
ATOM 842 C C . GLY A 1 113 ? -9.163 5.209 -7.135 1.00 89.44 113 GLY A C 1
ATOM 843 O O . GLY A 1 113 ? -8.918 6.208 -7.814 1.00 89.44 113 GLY A O 1
ATOM 844 N N . ALA A 1 114 ? -9.215 5.261 -5.800 1.00 89.19 114 ALA A N 1
ATOM 845 C CA . ALA A 1 114 ? -8.901 6.461 -5.032 1.00 89.19 114 ALA A CA 1
ATOM 846 C C . ALA A 1 114 ? -7.400 6.526 -4.722 1.00 89.19 114 ALA A C 1
ATOM 848 O O . ALA A 1 114 ? -6.767 5.501 -4.471 1.00 89.19 114 ALA A O 1
ATOM 849 N N . ALA A 1 115 ? -6.836 7.737 -4.716 1.00 90.56 115 ALA A N 1
ATOM 850 C CA . ALA A 1 115 ? -5.452 7.946 -4.300 1.00 90.56 115 ALA A CA 1
ATOM 851 C C . ALA A 1 115 ? -5.259 7.493 -2.844 1.00 90.56 115 ALA A C 1
ATOM 853 O O . ALA A 1 115 ? -6.103 7.775 -1.992 1.00 90.56 115 ALA A O 1
ATOM 854 N N . THR A 1 116 ? -4.153 6.802 -2.576 1.00 91.06 116 THR A N 1
ATOM 855 C CA . THR A 1 116 ? -3.818 6.267 -1.253 1.00 91.06 116 THR A CA 1
ATOM 856 C C . THR A 1 116 ? -2.354 6.524 -0.906 1.00 91.06 116 THR A C 1
ATOM 858 O O . THR A 1 116 ? -1.495 6.653 -1.787 1.00 91.06 116 THR A O 1
ATOM 861 N N . MET A 1 117 ? -2.076 6.613 0.392 1.00 90.88 117 MET A N 1
ATOM 862 C CA . MET A 1 117 ? -0.730 6.749 0.936 1.00 90.88 117 MET A CA 1
ATOM 863 C C . MET A 1 117 ? 0.016 5.419 0.835 1.00 90.88 117 MET A C 1
ATOM 865 O O . MET A 1 117 ? -0.451 4.398 1.334 1.00 90.88 117 MET A O 1
ATOM 869 N N . CYS A 1 118 ? 1.199 5.440 0.229 1.00 89.12 118 CYS A N 1
ATOM 870 C CA . CYS A 1 118 ? 2.069 4.275 0.101 1.00 89.12 118 CYS A CA 1
ATOM 871 C C . CYS A 1 118 ? 3.545 4.670 0.157 1.00 89.12 118 CYS A C 1
ATOM 873 O O . CYS A 1 118 ? 3.881 5.850 0.056 1.00 89.12 118 CYS A O 1
ATOM 875 N N . LEU A 1 119 ? 4.415 3.671 0.301 1.00 87.31 119 LEU A N 1
ATOM 876 C CA . LEU A 1 119 ? 5.865 3.824 0.205 1.00 87.31 119 LEU A CA 1
ATOM 877 C C . LEU A 1 119 ? 6.344 3.942 -1.249 1.00 87.31 119 LEU A C 1
ATOM 879 O O . LEU A 1 119 ? 5.699 3.458 -2.187 1.00 87.31 119 LEU A O 1
ATOM 883 N N . GLY A 1 120 ? 7.504 4.576 -1.429 1.00 88.50 120 GLY A N 1
ATOM 884 C CA . GLY A 1 120 ? 8.062 4.849 -2.749 1.00 88.50 120 GLY A CA 1
ATOM 885 C C . GLY A 1 120 ? 7.543 6.163 -3.327 1.00 88.50 120 GLY A C 1
ATOM 886 O O . GLY A 1 120 ? 6.938 6.167 -4.399 1.00 88.50 120 GLY A O 1
ATOM 887 N N . ALA A 1 121 ? 7.758 7.278 -2.624 1.00 89.56 121 ALA A N 1
ATOM 888 C CA . ALA A 1 121 ? 7.561 8.617 -3.186 1.00 89.56 121 ALA A CA 1
ATOM 889 C C . ALA A 1 121 ? 8.718 8.983 -4.137 1.00 89.56 121 ALA A C 1
ATOM 891 O O . ALA A 1 121 ? 9.830 8.481 -3.984 1.00 89.56 121 ALA A O 1
ATOM 892 N N . PHE A 1 122 ? 8.508 9.864 -5.120 1.00 91.00 122 PHE A N 1
ATOM 893 C CA . PHE A 1 122 ? 9.573 10.214 -6.069 1.00 91.00 122 PHE A CA 1
ATOM 894 C C . PHE A 1 122 ? 10.740 10.968 -5.394 1.00 91.00 122 PHE A C 1
ATOM 896 O O . PHE A 1 122 ? 10.564 12.060 -4.851 1.00 91.00 122 PHE A O 1
ATOM 903 N N . ASN A 1 123 ? 11.967 10.438 -5.490 1.00 87.69 123 ASN A N 1
ATOM 904 C CA . ASN A 1 123 ? 13.110 10.924 -4.699 1.00 87.69 123 ASN A CA 1
ATOM 905 C C . ASN A 1 123 ? 13.745 12.244 -5.182 1.00 87.69 123 ASN A C 1
ATOM 907 O O . ASN A 1 123 ? 14.684 12.745 -4.559 1.00 87.69 123 ASN A O 1
ATOM 911 N N . SER A 1 124 ? 13.263 12.829 -6.286 1.00 85.31 124 SER A N 1
ATOM 912 C CA . SER A 1 124 ? 13.762 14.064 -6.931 1.00 85.31 124 SER A CA 1
ATOM 913 C C . SER A 1 124 ? 15.199 14.046 -7.482 1.00 85.31 124 SER A C 1
ATOM 915 O O . SER A 1 124 ? 15.604 14.993 -8.164 1.00 85.31 124 SER A O 1
ATOM 917 N N . ARG A 1 125 ? 15.970 12.976 -7.250 1.00 81.75 125 ARG A N 1
ATOM 918 C CA . ARG A 1 125 ? 17.372 12.847 -7.679 1.00 81.75 125 ARG A CA 1
ATOM 919 C C . ARG A 1 125 ? 17.472 12.216 -9.065 1.00 81.75 125 ARG A C 1
ATOM 921 O O . ARG A 1 125 ? 18.204 12.743 -9.910 1.00 81.75 125 ARG A O 1
ATOM 928 N N . SER A 1 126 ? 16.723 11.138 -9.295 1.00 80.81 126 SER A N 1
ATOM 929 C CA . SER A 1 126 ? 16.710 10.388 -10.555 1.00 80.81 126 SER A CA 1
ATOM 930 C C . SER A 1 126 ? 15.841 11.038 -11.643 1.00 80.81 126 SER A C 1
ATOM 932 O O . SER A 1 126 ? 15.013 11.913 -11.380 1.00 80.81 126 SER A O 1
ATOM 934 N N . VAL A 1 127 ? 16.040 10.588 -12.882 1.00 84.94 127 VAL A N 1
ATOM 935 C CA . VAL A 1 127 ? 15.190 10.875 -14.053 1.00 84.94 127 VAL A CA 1
ATOM 936 C C . VAL A 1 127 ? 14.686 9.599 -14.744 1.00 84.94 127 VAL A C 1
ATOM 938 O O . VAL A 1 127 ? 14.029 9.696 -15.777 1.00 84.94 127 VAL A O 1
ATOM 941 N N . ALA A 1 128 ? 14.965 8.420 -14.177 1.00 91.06 128 ALA A N 1
ATOM 942 C CA . ALA A 1 128 ? 14.564 7.123 -14.717 1.00 91.06 128 ALA A CA 1
ATOM 943 C C . ALA A 1 128 ? 13.074 6.841 -14.438 1.00 91.06 128 ALA A C 1
ATOM 945 O O . ALA A 1 128 ? 12.696 6.158 -13.486 1.00 91.06 128 ALA A O 1
ATOM 946 N N . TYR A 1 129 ? 12.210 7.442 -15.258 1.00 94.44 129 TYR A N 1
ATOM 947 C CA . TYR A 1 129 ? 10.777 7.165 -15.287 1.00 94.44 129 TYR A CA 1
ATOM 948 C C . TYR A 1 129 ? 10.208 7.194 -16.717 1.00 94.44 129 TYR A C 1
ATOM 950 O O . TYR A 1 129 ? 10.588 8.018 -17.555 1.00 94.44 129 TYR A O 1
ATOM 958 N N . LEU A 1 130 ? 9.201 6.360 -16.982 1.00 95.25 130 LEU A N 1
ATOM 959 C CA . LEU A 1 130 ? 8.390 6.408 -18.199 1.00 95.25 130 LEU A CA 1
ATOM 960 C C . LEU A 1 130 ? 7.057 7.089 -17.897 1.00 95.25 130 LEU A C 1
ATOM 962 O O . LEU A 1 130 ? 6.242 6.589 -17.125 1.00 95.25 130 LEU A O 1
ATOM 966 N N . THR A 1 131 ? 6.784 8.219 -18.548 1.00 95.56 131 THR A N 1
ATOM 967 C CA . THR A 1 131 ? 5.449 8.832 -18.470 1.00 95.56 131 THR A CA 1
ATOM 968 C C . THR A 1 131 ? 4.456 7.966 -19.241 1.00 95.56 131 THR A C 1
ATOM 970 O O . THR A 1 131 ? 4.617 7.783 -20.449 1.00 95.56 131 THR A O 1
ATOM 973 N N . ARG A 1 132 ? 3.444 7.440 -18.543 1.00 96.88 132 ARG A N 1
ATOM 974 C CA . ARG A 1 132 ? 2.396 6.554 -19.084 1.00 96.88 132 ARG A CA 1
ATOM 975 C C . ARG A 1 132 ? 1.015 6.971 -18.594 1.00 96.88 132 ARG A C 1
ATOM 977 O O . ARG A 1 132 ? 0.174 6.171 -18.197 1.00 96.88 132 ARG A O 1
ATOM 984 N N . ASN A 1 133 ? 0.808 8.288 -18.571 1.00 96.75 133 ASN A N 1
ATOM 985 C CA . ASN A 1 133 ? -0.343 8.875 -17.909 1.00 96.75 133 ASN A CA 1
ATOM 986 C C . ASN A 1 133 ? -1.667 8.436 -18.539 1.00 96.75 133 ASN A C 1
ATOM 988 O O . ASN A 1 133 ? -2.644 8.256 -17.821 1.00 96.75 133 ASN A O 1
ATOM 992 N N . ASN A 1 134 ? -1.717 8.282 -19.862 1.00 95.38 134 ASN A N 1
ATOM 993 C CA . ASN A 1 134 ? -2.952 7.944 -20.567 1.00 95.38 134 ASN A CA 1
ATOM 994 C C . ASN A 1 134 ? -3.262 6.450 -20.452 1.00 95.38 134 ASN A C 1
ATOM 996 O O . ASN A 1 134 ? -4.417 6.078 -20.267 1.00 95.38 134 ASN A O 1
ATOM 1000 N N . GLU A 1 135 ? -2.225 5.625 -20.523 1.00 95.56 135 GLU A N 1
ATOM 1001 C CA . GLU A 1 135 ? -2.243 4.171 -20.441 1.00 95.56 135 GLU A CA 1
ATOM 1002 C C . GLU A 1 135 ? -2.709 3.740 -19.042 1.00 95.56 135 GLU A C 1
ATOM 1004 O O . GLU A 1 135 ? -3.783 3.157 -18.896 1.00 95.56 135 GLU A O 1
ATOM 1009 N N . LEU A 1 136 ? -1.996 4.176 -17.998 1.00 97.06 136 LEU A N 1
ATOM 1010 C CA . LEU A 1 136 ? -2.314 3.877 -16.599 1.00 97.06 136 LEU A CA 1
ATOM 1011 C C . LEU A 1 136 ? -3.675 4.470 -16.179 1.00 97.06 136 LEU A C 1
ATOM 1013 O O . LEU A 1 136 ? -4.478 3.794 -15.540 1.00 97.06 136 LEU A O 1
ATOM 1017 N N . THR A 1 137 ? -4.022 5.687 -16.628 1.00 95.88 137 THR A N 1
ATOM 1018 C CA . THR A 1 137 ? -5.376 6.249 -16.406 1.00 95.88 137 THR A CA 1
ATOM 1019 C C . THR A 1 137 ? -6.471 5.446 -17.122 1.00 95.88 137 THR A C 1
ATOM 1021 O O . THR A 1 137 ? -7.618 5.435 -16.669 1.00 95.88 137 THR A O 1
ATOM 1024 N N . SER A 1 138 ? -6.161 4.787 -18.242 1.00 93.31 138 SER A N 1
ATOM 1025 C CA . SER A 1 138 ? -7.121 3.923 -18.939 1.00 93.31 138 SER A CA 1
ATOM 1026 C C . SER A 1 138 ? -7.329 2.616 -18.178 1.00 93.31 138 SER A C 1
ATOM 1028 O O . SER A 1 138 ? -8.479 2.237 -17.978 1.00 93.31 138 SER A O 1
ATOM 1030 N N . ILE A 1 139 ? -6.260 1.994 -17.666 1.00 92.69 139 ILE A N 1
ATOM 1031 C CA . ILE A 1 139 ? -6.346 0.810 -16.792 1.00 92.69 139 ILE A CA 1
ATOM 1032 C C . ILE A 1 139 ? -7.179 1.123 -15.547 1.00 92.69 139 ILE A C 1
ATOM 1034 O O . ILE A 1 139 ? -8.143 0.408 -15.276 1.00 92.69 139 ILE A O 1
ATOM 1038 N N . LEU A 1 140 ? -6.903 2.244 -14.866 1.00 93.06 140 LEU A N 1
ATOM 1039 C CA . LEU A 1 140 ? -7.719 2.729 -13.748 1.00 93.06 140 LEU A CA 1
ATOM 1040 C C . LEU A 1 140 ? -9.205 2.792 -14.116 1.00 93.06 140 LEU A C 1
ATOM 1042 O O . LEU A 1 140 ? -10.035 2.175 -13.452 1.00 93.06 140 LEU A O 1
ATOM 1046 N N . LYS A 1 141 ? -9.561 3.504 -15.191 1.00 91.69 141 LYS A N 1
ATOM 1047 C CA . LYS A 1 141 ? -10.965 3.677 -15.604 1.00 91.69 141 LYS A CA 1
ATOM 1048 C C . LYS A 1 141 ? -11.656 2.367 -15.978 1.00 91.69 141 LYS A C 1
ATOM 1050 O O . LYS A 1 141 ? -12.850 2.241 -15.728 1.00 91.69 141 LYS A O 1
ATOM 1055 N N . LEU A 1 142 ? -10.933 1.435 -16.596 1.00 90.00 142 LEU A N 1
ATOM 1056 C CA . LEU A 1 142 ? -11.481 0.159 -17.055 1.00 90.00 142 LEU A CA 1
ATOM 1057 C C . LEU A 1 142 ? -11.651 -0.838 -15.902 1.00 90.00 142 LEU A C 1
ATOM 1059 O O . LEU A 1 142 ? -12.689 -1.489 -15.825 1.00 90.00 142 LEU A O 1
ATOM 1063 N N . ARG A 1 143 ? -10.671 -0.931 -14.992 1.00 90.19 143 ARG A N 1
ATOM 1064 C CA . ARG A 1 143 ? -10.609 -1.987 -13.966 1.00 90.19 143 ARG A CA 1
ATOM 1065 C C . ARG A 1 143 ? -11.042 -1.553 -12.561 1.00 90.19 143 ARG A C 1
ATOM 1067 O O . ARG A 1 143 ? -11.284 -2.414 -11.725 1.00 90.19 143 ARG A O 1
ATOM 1074 N N . THR A 1 144 ? -11.241 -0.258 -12.280 1.00 89.50 144 THR A N 1
ATOM 1075 C CA . THR A 1 144 ? -11.710 0.201 -10.946 1.00 89.50 144 THR A CA 1
ATOM 1076 C C . THR A 1 144 ? -12.990 -0.511 -10.493 1.00 89.50 144 THR A C 1
ATOM 1078 O O . THR A 1 144 ? -13.090 -0.909 -9.337 1.00 89.50 144 THR A O 1
ATOM 1081 N N . GLN A 1 145 ? -13.977 -0.694 -11.377 1.00 85.31 145 GLN A N 1
ATOM 1082 C CA . GLN A 1 145 ? -15.238 -1.342 -10.991 1.00 85.31 145 GLN A CA 1
ATOM 1083 C C . GLN A 1 145 ? -15.051 -2.831 -10.657 1.00 85.31 145 GLN A C 1
ATOM 1085 O O . GLN A 1 145 ? -15.734 -3.339 -9.771 1.00 85.31 145 GLN A O 1
ATOM 1090 N N . GLU A 1 146 ? -14.128 -3.506 -11.342 1.00 85.50 146 GLU A N 1
ATOM 1091 C CA . GLU A 1 146 ? -13.746 -4.902 -11.115 1.00 85.50 146 GLU A CA 1
ATOM 1092 C C . GLU A 1 146 ? -13.077 -5.046 -9.737 1.00 85.50 146 GLU A C 1
ATOM 1094 O O . GLU A 1 146 ? -13.653 -5.661 -8.838 1.00 85.50 146 GLU A O 1
ATOM 1099 N N . PHE A 1 147 ? -11.946 -4.369 -9.511 1.00 86.69 147 PHE A N 1
ATOM 1100 C CA . PHE A 1 147 ? -11.185 -4.454 -8.255 1.00 86.69 147 PHE A CA 1
ATOM 1101 C C . PHE A 1 147 ? -11.933 -3.927 -7.020 1.00 86.69 147 PHE A C 1
ATOM 1103 O O . PHE A 1 147 ? -11.779 -4.473 -5.929 1.00 86.69 147 PHE A O 1
ATOM 1110 N N . CYS A 1 148 ? -12.777 -2.901 -7.167 1.00 85.88 148 CYS A N 1
ATOM 1111 C CA . CYS A 1 148 ? -13.565 -2.375 -6.047 1.00 85.88 148 CYS A CA 1
ATOM 1112 C C . CYS A 1 148 ? -14.711 -3.312 -5.625 1.00 85.88 148 CYS A C 1
ATOM 1114 O O . CYS A 1 148 ? -15.201 -3.211 -4.500 1.00 85.88 148 CYS A O 1
ATOM 1116 N N . SER A 1 149 ? -15.155 -4.198 -6.527 1.00 82.12 149 SER A N 1
ATOM 1117 C CA . SER A 1 149 ? -16.221 -5.179 -6.260 1.00 82.12 149 SER A CA 1
ATOM 1118 C C . SER A 1 149 ? -15.676 -6.546 -5.836 1.00 82.12 149 SER A C 1
ATOM 1120 O O . SER A 1 149 ? -16.394 -7.307 -5.191 1.00 82.12 149 SER A O 1
ATOM 1122 N N . ALA A 1 150 ? -14.429 -6.861 -6.197 1.00 80.94 150 ALA A N 1
ATOM 1123 C CA . ALA A 1 150 ? -13.702 -8.025 -5.700 1.00 80.94 150 ALA A CA 1
ATOM 1124 C C . ALA A 1 150 ? -13.457 -7.929 -4.176 1.00 80.94 150 ALA A C 1
ATOM 1126 O O . ALA A 1 150 ? -13.539 -6.827 -3.614 1.00 80.94 150 ALA A O 1
ATOM 1127 N N . PRO A 1 151 ? -13.121 -9.041 -3.490 1.00 81.44 151 PRO A N 1
ATOM 1128 C CA . PRO A 1 151 ? -12.584 -9.007 -2.126 1.00 81.44 151 PRO A CA 1
ATOM 1129 C C . PRO A 1 151 ? -11.424 -8.008 -1.976 1.00 81.44 151 PRO A C 1
ATOM 1131 O O . PRO A 1 151 ? -10.831 -7.567 -2.966 1.00 81.44 151 PRO A O 1
ATOM 1134 N N . ALA A 1 152 ? -11.113 -7.594 -0.746 1.00 87.25 152 ALA A N 1
ATOM 1135 C CA . ALA A 1 152 ? -9.910 -6.794 -0.532 1.00 87.25 152 ALA A CA 1
ATOM 1136 C C . ALA A 1 152 ? -8.656 -7.647 -0.794 1.00 87.25 152 ALA A C 1
ATOM 1138 O O . ALA A 1 152 ? -8.743 -8.871 -0.715 1.00 87.25 152 ALA A O 1
ATOM 1139 N N . PRO A 1 153 ? -7.508 -7.041 -1.142 1.00 86.06 153 PRO A N 1
ATOM 1140 C CA . PRO A 1 153 ? -6.258 -7.788 -1.254 1.00 86.06 153 PRO A CA 1
ATOM 1141 C C . PRO A 1 153 ? -5.795 -8.311 0.116 1.00 86.06 153 PRO A C 1
ATOM 1143 O O . PRO A 1 153 ? -5.342 -9.446 0.224 1.00 86.06 153 PRO A O 1
ATOM 1146 N N . THR A 1 154 ? -5.987 -7.502 1.164 1.00 89.62 154 THR A N 1
ATOM 1147 C CA . THR A 1 154 ? -5.617 -7.781 2.560 1.00 89.62 154 THR A CA 1
ATOM 1148 C C . THR A 1 154 ? -6.765 -7.445 3.510 1.00 89.62 154 THR A C 1
ATOM 1150 O O . THR A 1 154 ? -7.634 -6.619 3.194 1.00 89.62 154 THR A O 1
ATOM 1153 N N . LEU A 1 155 ? -6.741 -8.007 4.719 1.00 91.19 155 LEU A N 1
ATOM 1154 C CA . LEU A 1 155 ? -7.707 -7.698 5.773 1.00 91.19 155 LEU A CA 1
ATOM 1155 C C . LEU A 1 155 ? -7.647 -6.217 6.180 1.00 91.19 155 LEU A C 1
ATOM 1157 O O . LEU A 1 155 ? -8.684 -5.589 6.397 1.00 91.19 155 LEU A O 1
ATOM 1161 N N . GLN A 1 156 ? -6.455 -5.612 6.206 1.00 94.88 156 GLN A N 1
ATOM 1162 C CA . GLN A 1 156 ? -6.316 -4.181 6.483 1.00 94.88 156 GLN A CA 1
ATOM 1163 C C . GLN A 1 156 ? -6.983 -3.310 5.403 1.00 94.88 156 GLN A C 1
ATOM 1165 O O . GLN A 1 156 ? -7.637 -2.323 5.749 1.00 94.88 156 GLN A O 1
ATOM 1170 N N . GLU A 1 157 ? -6.902 -3.666 4.112 1.00 92.12 157 GLU A N 1
ATOM 1171 C CA . GLU A 1 157 ? -7.663 -2.931 3.092 1.00 92.12 157 GLU A CA 1
ATOM 1172 C C . GLU A 1 157 ? -9.177 -3.216 3.187 1.00 92.12 157 GLU A C 1
ATOM 1174 O O . GLU A 1 157 ? -9.978 -2.328 2.893 1.00 92.12 157 GLU A O 1
ATOM 1179 N N . ALA A 1 158 ? -9.619 -4.379 3.682 1.00 92.69 158 ALA A N 1
ATOM 1180 C CA . ALA A 1 158 ? -11.041 -4.591 3.987 1.00 92.69 158 ALA A CA 1
ATOM 1181 C C . ALA A 1 158 ? -11.551 -3.579 5.037 1.00 92.69 158 ALA A C 1
ATOM 1183 O O . ALA A 1 158 ? -12.622 -2.982 4.862 1.00 92.69 158 ALA A O 1
ATOM 1184 N N . LEU A 1 159 ? -10.750 -3.300 6.073 1.00 96.44 159 LEU A N 1
ATOM 1185 C CA . LEU A 1 159 ? -11.045 -2.266 7.070 1.00 96.44 159 LEU A CA 1
ATOM 1186 C C . LEU A 1 159 ? -10.994 -0.847 6.482 1.00 96.44 159 LEU A C 1
ATOM 1188 O O . LEU A 1 159 ? -11.914 -0.059 6.717 1.00 96.44 159 LEU A O 1
ATOM 1192 N N . ASP A 1 160 ? -9.981 -0.518 5.676 1.00 95.94 160 ASP A N 1
ATOM 1193 C CA . ASP A 1 160 ? -9.860 0.803 5.040 1.00 95.94 160 ASP A CA 1
ATOM 1194 C C . ASP A 1 160 ? -11.036 1.054 4.065 1.00 95.94 160 ASP A C 1
ATOM 1196 O O . ASP A 1 160 ? -11.663 2.119 4.097 1.00 95.94 160 ASP A O 1
ATOM 1200 N N . ARG A 1 161 ? -11.459 0.040 3.291 1.00 92.25 161 ARG A N 1
ATOM 1201 C CA . ARG A 1 161 ? -12.688 0.067 2.471 1.00 92.25 161 ARG A CA 1
ATOM 1202 C C . ARG A 1 161 ? -13.944 0.270 3.326 1.00 92.25 161 ARG A C 1
ATOM 1204 O O . ARG A 1 161 ? -14.814 1.064 2.949 1.00 92.25 161 ARG A O 1
ATOM 1211 N N . LYS A 1 162 ? -14.057 -0.389 4.487 1.00 94.69 162 LYS A N 1
ATOM 1212 C CA . LYS A 1 162 ? -15.183 -0.181 5.417 1.00 94.69 162 LYS A CA 1
ATOM 1213 C C . LYS A 1 162 ? -15.204 1.250 5.961 1.00 94.69 162 LYS A C 1
ATOM 1215 O O . LYS A 1 162 ? -16.264 1.876 6.029 1.00 94.69 162 LYS A O 1
ATOM 1220 N N . CYS A 1 163 ? -14.039 1.813 6.259 1.00 97.19 163 CYS A N 1
ATOM 1221 C CA . CYS A 1 163 ? -13.905 3.202 6.675 1.00 97.19 163 CYS A CA 1
ATOM 1222 C C . CYS A 1 163 ? -14.234 4.215 5.569 1.00 97.19 163 CYS A C 1
ATOM 1224 O O . CYS A 1 163 ? -14.892 5.222 5.848 1.00 97.19 163 CYS A O 1
ATOM 1226 N N . ALA A 1 164 ? -13.885 3.931 4.313 1.00 93.94 164 ALA A N 1
ATOM 1227 C CA . ALA A 1 164 ? -14.323 4.725 3.167 1.00 93.94 164 ALA A CA 1
ATOM 1228 C C . ALA A 1 164 ? -15.861 4.731 3.007 1.00 93.94 164 ALA A C 1
ATOM 1230 O O . ALA A 1 164 ? -16.439 5.780 2.710 1.00 93.94 164 ALA A O 1
ATOM 1231 N N . GLN A 1 165 ? -16.549 3.609 3.277 1.00 92.94 165 GLN A N 1
ATOM 1232 C CA . GLN A 1 165 ? -18.023 3.567 3.320 1.00 92.94 165 GLN A CA 1
ATOM 1233 C C . GLN A 1 165 ? -18.579 4.497 4.411 1.00 92.94 165 GLN A C 1
ATOM 1235 O O . GLN A 1 165 ? -19.387 5.377 4.106 1.00 92.94 165 GLN A O 1
ATOM 1240 N N . PHE A 1 166 ? -18.095 4.380 5.654 1.00 96.00 166 PHE A N 1
ATOM 1241 C CA . PHE A 1 166 ? -18.541 5.235 6.764 1.00 96.00 166 PHE A CA 1
ATOM 1242 C C . PHE A 1 166 ? -18.266 6.728 6.527 1.00 96.00 166 PHE A C 1
ATOM 1244 O O . PHE A 1 166 ? -19.063 7.583 6.923 1.00 96.00 166 PHE A O 1
ATOM 1251 N N . GLY A 1 167 ? -17.168 7.068 5.850 1.00 94.94 167 GLY A N 1
ATOM 1252 C CA . GLY A 1 167 ? -16.893 8.438 5.425 1.00 94.94 167 GLY A CA 1
ATOM 1253 C C . GLY A 1 167 ? -17.857 8.947 4.358 1.00 94.94 167 GLY A C 1
ATOM 1254 O O . GLY A 1 167 ? -18.351 10.068 4.466 1.00 94.94 167 GLY A O 1
ATOM 1255 N N . LYS A 1 168 ? -18.199 8.118 3.366 1.00 93.81 168 LYS A N 1
ATOM 1256 C CA . LYS A 1 168 ? -19.206 8.448 2.347 1.00 93.81 168 LYS A CA 1
ATOM 1257 C C . LYS A 1 168 ? -20.586 8.674 2.970 1.00 93.81 168 LYS A C 1
ATOM 1259 O O . LYS A 1 168 ? -21.252 9.650 2.636 1.00 93.81 168 LYS A O 1
ATOM 1264 N N . GLU A 1 169 ? -20.994 7.828 3.913 1.00 95.69 169 GLU A N 1
ATOM 1265 C CA . GLU A 1 169 ? -22.223 8.003 4.703 1.00 95.69 169 GLU A CA 1
ATOM 1266 C C . GLU A 1 169 ? -22.196 9.298 5.530 1.00 95.69 169 GLU A C 1
ATOM 1268 O O . GLU A 1 169 ? -23.173 10.050 5.553 1.00 95.69 169 GLU A O 1
ATOM 1273 N N . SER A 1 170 ? -21.055 9.606 6.150 1.00 96.62 170 SER A N 1
ATOM 1274 C CA . SER A 1 170 ? -20.844 10.839 6.918 1.00 96.62 170 SER A CA 1
ATOM 1275 C C . SER A 1 170 ? -20.913 12.090 6.034 1.00 96.62 170 SER A C 1
ATOM 1277 O O . SER A 1 170 ? -21.586 13.057 6.389 1.00 96.62 170 SER A O 1
ATOM 1279 N N . CYS A 1 171 ? -20.298 12.054 4.849 1.00 96.06 171 CYS A N 1
ATOM 1280 C CA . CYS A 1 171 ? -20.396 13.106 3.837 1.00 96.06 171 CYS A CA 1
ATOM 1281 C C . CYS A 1 171 ? -21.848 13.308 3.370 1.00 96.06 171 CYS A C 1
ATOM 1283 O O . CYS A 1 171 ? -22.345 14.433 3.383 1.00 96.06 171 CYS A O 1
ATOM 1285 N N . ASN A 1 172 ? -22.560 12.222 3.042 1.00 96.69 172 ASN A N 1
ATOM 1286 C CA . ASN A 1 172 ? -23.981 12.261 2.674 1.00 96.69 172 ASN A CA 1
ATOM 1287 C C . ASN A 1 172 ? -24.866 12.824 3.804 1.00 96.69 172 ASN A C 1
ATOM 1289 O O . ASN A 1 172 ? -25.899 13.432 3.533 1.00 96.69 172 ASN A O 1
ATOM 1293 N N . SER A 1 173 ? -24.442 12.662 5.060 1.00 96.12 173 SER A N 1
ATOM 1294 C CA . SER A 1 173 ? -25.083 13.231 6.255 1.00 96.12 173 SER A CA 1
ATOM 1295 C C . SER A 1 173 ? -24.693 14.697 6.528 1.00 96.12 173 SER A C 1
ATOM 1297 O O . SER A 1 173 ? -25.071 15.254 7.557 1.00 96.12 173 SER A O 1
ATOM 1299 N N . GLY A 1 174 ? -23.938 15.336 5.626 1.00 95.56 174 GLY A N 1
ATOM 1300 C CA . GLY A 1 174 ? -23.540 16.746 5.699 1.00 95.56 174 GLY A CA 1
ATOM 1301 C C . GLY A 1 174 ? -22.179 17.017 6.352 1.00 95.56 174 GLY A C 1
ATOM 1302 O O . GLY A 1 174 ? -21.795 18.181 6.484 1.00 95.56 174 GLY A O 1
ATOM 1303 N N . LEU A 1 175 ? -21.418 15.990 6.750 1.00 94.44 175 LEU A N 1
ATOM 1304 C CA . LEU A 1 175 ? -20.101 16.166 7.370 1.00 94.44 175 LEU A CA 1
ATOM 1305 C C . LEU A 1 175 ? -19.016 16.372 6.301 1.00 94.44 175 LEU A C 1
ATOM 1307 O O . LEU A 1 175 ? -18.334 15.437 5.879 1.00 94.44 175 LEU A O 1
ATOM 1311 N N . ALA A 1 176 ? -18.850 17.630 5.884 1.00 94.12 176 ALA A N 1
ATOM 1312 C CA . ALA A 1 176 ? -17.972 18.045 4.787 1.00 94.12 176 ALA A CA 1
ATOM 1313 C C . ALA A 1 176 ? -16.511 17.555 4.894 1.00 94.12 176 ALA A C 1
ATOM 1315 O O . ALA A 1 176 ? -15.874 17.336 3.868 1.00 94.12 176 ALA A O 1
ATOM 1316 N N . SER A 1 177 ? -15.986 17.330 6.105 1.00 93.50 177 SER A N 1
ATOM 1317 C CA . SER A 1 177 ? -14.624 16.815 6.336 1.00 93.50 177 SER A CA 1
ATOM 1318 C C . SER A 1 177 ? -14.369 15.415 5.766 1.00 93.50 177 SER A C 1
ATOM 1320 O O . SER A 1 177 ? -13.213 15.050 5.579 1.00 93.50 177 SER A O 1
ATOM 1322 N N . TYR A 1 178 ? -15.422 14.637 5.504 1.00 93.06 178 TYR A N 1
ATOM 1323 C CA . TYR A 1 178 ? -15.332 13.286 4.939 1.00 93.06 178 TYR A CA 1
ATOM 1324 C C . TYR A 1 178 ? -15.608 13.247 3.428 1.00 93.06 178 TYR A C 1
ATOM 1326 O O . TYR A 1 178 ? -15.462 12.203 2.794 1.00 93.06 178 TYR A O 1
ATOM 1334 N N . CYS A 1 179 ? -16.017 14.367 2.825 1.00 92.75 179 CYS A N 1
ATOM 1335 C CA . CYS A 1 179 ? -16.359 14.421 1.409 1.00 92.75 179 CYS A CA 1
ATOM 1336 C C . CYS A 1 179 ? -15.104 14.405 0.529 1.00 92.75 179 CYS A C 1
ATOM 1338 O O . CYS A 1 179 ? -14.392 15.401 0.436 1.00 92.75 179 CYS A O 1
ATOM 1340 N N . GLY A 1 180 ? -14.852 13.274 -0.135 1.00 86.56 180 GLY A N 1
ATOM 1341 C CA . GLY A 1 180 ? -13.684 13.091 -1.005 1.00 86.56 180 GLY A CA 1
ATOM 1342 C C . GLY A 1 180 ? -12.358 12.909 -0.258 1.00 86.56 180 GLY A C 1
ATOM 1343 O O . GLY A 1 180 ? -11.305 12.992 -0.882 1.00 86.56 180 GLY A O 1
ATOM 1344 N N . ALA A 1 181 ? -12.395 12.672 1.056 1.00 90.06 181 ALA A N 1
ATOM 1345 C CA . ALA A 1 181 ? -11.208 12.342 1.835 1.00 90.06 181 ALA A CA 1
ATOM 1346 C C . ALA A 1 181 ? -10.779 10.883 1.598 1.00 90.06 181 ALA A C 1
ATOM 1348 O O . ALA A 1 181 ? -11.634 10.001 1.509 1.00 90.06 181 ALA A O 1
ATOM 1349 N N . ALA A 1 182 ? -9.469 10.621 1.569 1.00 91.69 182 ALA A N 1
ATOM 1350 C CA . ALA A 1 182 ? -8.940 9.281 1.818 1.00 91.69 182 ALA A CA 1
ATOM 1351 C C . ALA A 1 182 ? -9.059 8.969 3.319 1.00 91.69 182 ALA A C 1
ATOM 1353 O O . ALA A 1 182 ? -8.855 9.854 4.160 1.00 91.69 182 ALA A O 1
ATOM 1354 N N . ILE A 1 183 ? -9.455 7.739 3.653 1.00 94.25 183 ILE A N 1
ATOM 1355 C CA . ILE A 1 183 ? -9.834 7.338 5.013 1.00 94.25 183 ILE A CA 1
ATOM 1356 C C . ILE A 1 183 ? -9.290 5.947 5.296 1.00 94.25 183 ILE A C 1
ATOM 1358 O O . ILE A 1 183 ? -9.470 5.041 4.487 1.00 94.25 183 ILE A O 1
ATOM 1362 N N . TYR A 1 184 ? -8.678 5.794 6.463 1.00 95.75 184 TYR A N 1
ATOM 1363 C CA . TYR A 1 184 ? -7.955 4.601 6.876 1.00 95.75 184 TYR A CA 1
ATOM 1364 C C . TYR A 1 184 ? -8.493 4.115 8.224 1.00 95.75 184 TYR A C 1
ATOM 1366 O O . TYR A 1 184 ? -8.768 4.921 9.119 1.00 95.75 184 TYR A O 1
ATOM 1374 N N . ALA A 1 185 ? -8.640 2.805 8.382 1.00 97.94 185 ALA A N 1
ATOM 1375 C CA . ALA A 1 185 ? -8.920 2.168 9.655 1.00 97.94 185 ALA A CA 1
ATOM 1376 C C . ALA A 1 185 ? -7.619 2.032 10.443 1.00 97.94 185 ALA A C 1
ATOM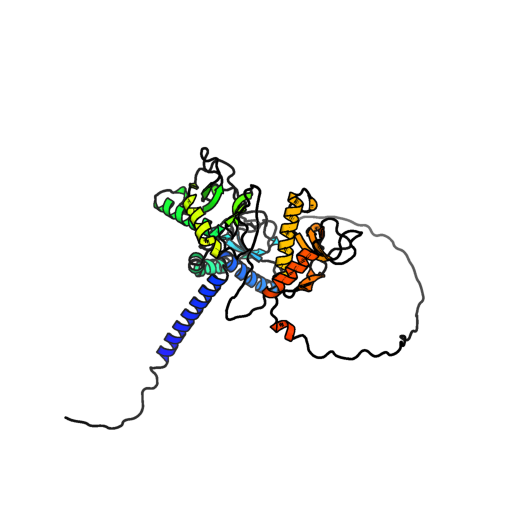 1378 O O . ALA A 1 185 ? -6.673 1.397 9.976 1.00 97.94 185 ALA A O 1
ATOM 1379 N N . ARG A 1 186 ? -7.558 2.604 11.646 1.00 97.94 186 ARG A N 1
ATOM 1380 C CA . ARG A 1 186 ? -6.438 2.386 12.569 1.00 97.94 186 ARG A CA 1
ATOM 1381 C C . ARG A 1 186 ? -6.942 2.136 13.988 1.00 97.94 186 ARG A C 1
ATOM 1383 O O . ARG A 1 186 ? -7.958 2.697 14.403 1.00 97.94 186 ARG A O 1
ATOM 1390 N N . TYR A 1 187 ? -6.220 1.306 14.732 1.00 96.44 187 TYR A N 1
ATOM 1391 C CA . TYR A 1 187 ? -6.414 1.082 16.161 1.00 96.44 187 TYR A CA 1
ATOM 1392 C C . TYR A 1 187 ? -5.557 2.076 16.952 1.00 96.44 187 TYR A C 1
ATOM 1394 O O . TYR A 1 187 ? -4.416 1.793 17.328 1.00 96.44 187 TYR A O 1
ATOM 1402 N N . ASP A 1 188 ? -6.077 3.285 17.163 1.00 96.00 188 ASP A N 1
ATOM 1403 C CA . ASP A 1 188 ? -5.310 4.359 17.798 1.00 96.00 188 ASP A CA 1
ATOM 1404 C C . ASP A 1 188 ? -6.192 5.327 18.620 1.00 96.00 188 ASP A C 1
ATOM 1406 O O . ASP A 1 188 ? -7.397 5.126 18.827 1.00 96.00 188 ASP A O 1
ATOM 1410 N N . LYS A 1 189 ? -5.571 6.361 19.188 1.00 94.31 189 LYS A N 1
ATOM 1411 C CA . LYS A 1 189 ? -6.215 7.370 20.038 1.00 94.31 189 LYS A CA 1
ATOM 1412 C C . LYS A 1 189 ? -7.097 8.317 19.227 1.00 94.31 189 LYS A C 1
ATOM 1414 O O . LYS A 1 189 ? -6.784 8.672 18.093 1.00 94.31 189 LYS A O 1
ATOM 1419 N N . GLY A 1 190 ? -8.209 8.741 19.817 1.00 93.19 190 GLY A N 1
ATOM 1420 C CA . GLY A 1 190 ? -9.126 9.699 19.204 1.00 93.19 190 GLY A CA 1
ATOM 1421 C C . GLY A 1 190 ? -8.758 11.145 19.543 1.00 93.19 190 GLY A C 1
ATOM 1422 O O . GLY A 1 190 ? -7.602 11.563 19.465 1.00 93.19 190 GLY A O 1
ATOM 1423 N N . ASN A 1 191 ? -9.763 11.925 19.935 1.00 93.06 191 ASN A N 1
ATOM 1424 C CA . ASN A 1 191 ? -9.576 13.299 20.398 1.00 93.06 191 ASN A CA 1
ATOM 1425 C C . ASN A 1 191 ? -8.978 13.357 21.826 1.00 93.06 191 ASN A C 1
ATOM 1427 O O . ASN A 1 191 ? -8.649 12.340 22.442 1.00 93.06 191 ASN A O 1
ATOM 1431 N N . SER A 1 192 ? -8.863 14.560 22.396 1.00 92.00 192 SER A N 1
ATOM 1432 C CA . SER A 1 192 ? -8.261 14.786 23.720 1.00 92.00 192 SER A CA 1
ATOM 1433 C C . SER A 1 192 ? -8.904 14.011 24.884 1.00 92.00 192 SER A C 1
ATOM 1435 O O . SER A 1 192 ? -8.221 13.795 25.881 1.00 92.00 192 SER A O 1
ATOM 1437 N N . SER A 1 193 ? -10.168 13.571 24.793 1.00 91.06 193 SER A N 1
ATOM 1438 C CA . SER A 1 193 ? -10.796 12.706 25.811 1.00 91.06 193 SER A CA 1
ATOM 1439 C C . SER A 1 193 ? -10.710 11.206 25.495 1.00 91.06 193 SER A C 1
ATOM 1441 O O . SER A 1 193 ? -10.917 10.386 26.384 1.00 91.06 193 SER A O 1
ATOM 1443 N N . GLN A 1 194 ? -10.348 10.827 24.267 1.00 90.75 194 GLN A N 1
ATOM 1444 C CA . GLN A 1 194 ? -10.271 9.440 23.791 1.00 90.75 194 GLN A CA 1
ATOM 1445 C C . GLN A 1 194 ? -8.820 8.942 23.754 1.00 90.75 194 GLN A C 1
ATOM 1447 O O . GLN A 1 194 ? -8.260 8.647 22.698 1.00 90.75 194 GLN A O 1
ATOM 1452 N N . GLN A 1 195 ? -8.183 8.884 24.923 1.00 88.50 195 GLN A N 1
ATOM 1453 C CA . GLN A 1 195 ? -6.764 8.518 25.048 1.00 88.50 195 GLN A CA 1
ATOM 1454 C C . GLN A 1 195 ? -6.498 7.002 25.052 1.00 88.50 195 GLN A C 1
ATOM 1456 O O . GLN A 1 195 ? -5.339 6.584 25.010 1.00 88.50 195 GLN A O 1
ATOM 1461 N N . THR A 1 196 ? -7.552 6.184 25.063 1.00 88.88 196 THR A N 1
ATOM 1462 C CA . THR A 1 196 ? -7.504 4.745 24.787 1.00 88.88 196 THR A CA 1
ATOM 1463 C C . THR A 1 196 ? -7.482 4.491 23.278 1.00 88.88 196 THR A C 1
ATOM 1465 O O . THR A 1 196 ? -8.202 5.147 22.515 1.00 88.88 196 THR A O 1
ATOM 1468 N N . LYS A 1 197 ? -6.663 3.524 22.846 1.00 92.12 197 LYS A N 1
ATOM 1469 C CA . LYS A 1 197 ? -6.707 3.022 21.469 1.00 92.12 197 LYS A CA 1
ATOM 1470 C C . LYS A 1 197 ? -8.012 2.254 21.244 1.00 92.12 197 LYS A C 1
ATOM 1472 O O . LYS A 1 197 ? -8.408 1.477 22.106 1.00 92.12 197 LYS A O 1
ATOM 1477 N N . GLU A 1 198 ? -8.664 2.490 20.112 1.00 94.44 198 GLU A N 1
ATOM 1478 C CA . GLU A 1 198 ? -9.820 1.726 19.621 1.00 94.44 198 GLU A CA 1
ATOM 1479 C C . GLU A 1 198 ? -9.814 1.761 18.087 1.00 94.44 198 GLU A C 1
ATOM 1481 O O . GLU A 1 198 ? -9.204 2.660 17.502 1.00 94.44 198 GLU A O 1
ATOM 1486 N N . TRP A 1 199 ? -10.544 0.857 17.425 1.00 97.12 199 TRP A N 1
ATOM 1487 C CA . TRP A 1 199 ? -10.727 0.938 15.975 1.00 97.12 199 TRP A CA 1
ATOM 1488 C C . TRP A 1 199 ? -11.521 2.184 15.571 1.00 97.12 199 TRP A C 1
ATOM 1490 O O . TRP A 1 199 ? -12.660 2.421 16.002 1.00 97.12 199 TRP A O 1
ATOM 1500 N N . ARG A 1 200 ? -10.894 3.003 14.727 1.00 98.38 200 ARG A N 1
ATOM 1501 C CA . ARG A 1 200 ? -11.423 4.277 14.243 1.00 98.38 200 ARG A CA 1
ATOM 1502 C C . ARG A 1 200 ? -11.080 4.468 12.769 1.00 98.38 200 ARG A C 1
ATOM 1504 O O . ARG A 1 200 ? -10.029 4.042 12.299 1.00 98.38 200 ARG A O 1
ATOM 1511 N N . CYS A 1 201 ? -11.957 5.172 12.065 1.00 98.25 201 CYS A N 1
ATOM 1512 C CA . CYS A 1 201 ? -11.732 5.628 10.700 1.00 98.25 201 CYS A CA 1
ATOM 1513 C C . CYS A 1 201 ? -11.190 7.053 10.716 1.00 98.25 201 CYS A C 1
ATOM 1515 O O . CYS A 1 201 ? -11.932 7.982 11.042 1.00 98.25 201 CYS A O 1
ATOM 1517 N N . TYR A 1 202 ? -9.924 7.230 10.362 1.00 97.50 202 TYR A N 1
ATOM 1518 C CA . TYR A 1 202 ? -9.256 8.527 10.301 1.00 97.50 202 TYR A CA 1
ATOM 1519 C C . TYR A 1 202 ? -9.187 9.020 8.869 1.00 97.50 202 TYR A C 1
ATOM 1521 O O . TYR A 1 202 ? -8.816 8.261 7.976 1.00 97.50 202 TYR A O 1
ATOM 1529 N N . ILE A 1 203 ? -9.485 10.299 8.646 1.00 94.75 203 ILE A N 1
ATOM 1530 C CA . ILE A 1 203 ? -9.149 10.929 7.366 1.00 94.75 203 ILE A CA 1
ATOM 1531 C C . ILE A 1 203 ? -7.637 11.184 7.300 1.00 94.75 203 ILE A C 1
ATOM 1533 O O . ILE A 1 203 ? -7.031 11.517 8.316 1.00 94.75 203 ILE A O 1
ATOM 1537 N N . GLU A 1 204 ? -7.040 11.049 6.113 1.00 92.88 204 GLU A N 1
ATOM 1538 C CA . GLU A 1 204 ? -5.581 11.040 5.874 1.00 92.88 204 GLU A CA 1
ATOM 1539 C C . GLU A 1 204 ? -4.781 12.052 6.709 1.00 92.88 204 GLU A C 1
ATOM 1541 O O . GLU A 1 204 ? -3.826 11.682 7.382 1.00 92.88 204 GLU A O 1
ATOM 1546 N N . LYS A 1 205 ? -5.211 13.322 6.722 1.00 90.75 205 LYS A N 1
ATOM 1547 C CA . LYS A 1 205 ? -4.524 14.434 7.408 1.00 90.75 205 LYS A CA 1
ATOM 1548 C C . LYS A 1 205 ? -4.444 14.325 8.940 1.00 90.75 205 LYS A C 1
ATOM 1550 O O . LYS A 1 205 ? -3.826 15.177 9.570 1.00 90.75 205 LYS A O 1
ATOM 1555 N N . GLU A 1 206 ? -5.121 13.354 9.546 1.00 94.69 206 GLU A N 1
ATOM 1556 C CA . GLU A 1 206 ? -5.074 13.081 10.988 1.00 94.69 206 GLU A CA 1
ATOM 1557 C C . GLU A 1 206 ? -3.996 12.038 11.343 1.00 94.69 206 GLU A C 1
ATOM 1559 O O . GLU A 1 206 ? -3.706 11.838 12.523 1.00 94.69 206 GLU A O 1
ATOM 1564 N N . LEU A 1 207 ? -3.410 11.383 10.333 1.00 93.69 207 LEU A N 1
ATOM 1565 C CA . LEU A 1 207 ? -2.386 10.353 10.468 1.00 93.69 207 LEU A CA 1
ATOM 1566 C C . LEU A 1 207 ? -1.017 10.884 10.034 1.00 93.69 207 LEU A C 1
ATOM 1568 O O . LEU A 1 207 ? -0.875 11.556 9.013 1.00 93.69 207 LEU A O 1
ATOM 1572 N N . ASP A 1 208 ? 0.017 10.543 10.795 1.00 90.44 208 ASP A N 1
ATOM 1573 C CA . ASP A 1 208 ? 1.399 10.870 10.469 1.00 90.44 208 ASP A CA 1
ATOM 1574 C C . ASP A 1 208 ? 2.087 9.663 9.825 1.00 90.44 208 ASP A C 1
ATOM 1576 O O . ASP A 1 208 ? 2.570 8.760 10.506 1.00 90.44 208 ASP A O 1
ATOM 1580 N N . PHE A 1 209 ? 2.134 9.642 8.492 1.00 86.88 209 PHE A N 1
ATOM 1581 C CA . PHE A 1 209 ? 2.741 8.549 7.726 1.00 86.88 209 PHE A CA 1
ATOM 1582 C C . PHE A 1 209 ? 4.279 8.504 7.799 1.00 86.88 209 PHE A C 1
ATOM 1584 O O . PHE A 1 209 ? 4.880 7.507 7.393 1.00 86.88 209 PHE A O 1
ATOM 1591 N N . SER A 1 210 ? 4.934 9.521 8.379 1.00 85.69 210 SER A N 1
ATOM 1592 C CA . SER A 1 210 ? 6.359 9.419 8.728 1.00 85.69 210 SER A CA 1
ATOM 1593 C C . SER A 1 210 ? 6.592 8.512 9.941 1.00 85.69 210 SER A C 1
ATOM 1595 O O . SER A 1 210 ? 7.682 7.961 10.094 1.00 85.69 210 SER A O 1
ATOM 1597 N N . LYS A 1 211 ? 5.560 8.314 10.775 1.00 84.25 211 LYS A N 1
ATOM 1598 C CA . LYS A 1 211 ? 5.594 7.488 11.981 1.00 84.25 211 LYS A CA 1
ATOM 1599 C C . LYS A 1 211 ? 4.897 6.148 11.764 1.00 84.25 211 LYS A C 1
ATOM 1601 O O . LYS A 1 211 ? 3.849 6.073 11.121 1.00 84.25 211 LYS A O 1
ATOM 1606 N N . SER A 1 212 ? 5.457 5.113 12.380 1.00 84.56 212 SER A N 1
ATOM 1607 C CA . SER A 1 212 ? 4.821 3.802 12.523 1.00 84.56 212 SER A CA 1
ATOM 1608 C C . SER A 1 212 ? 4.190 3.643 13.908 1.00 84.56 212 SER A C 1
ATOM 1610 O O . SER A 1 212 ? 4.547 4.358 14.850 1.00 84.56 212 SER A O 1
ATOM 1612 N N . GLY A 1 213 ? 3.264 2.701 14.044 1.00 82.12 213 GLY A N 1
ATOM 1613 C CA . GLY A 1 213 ? 2.756 2.243 15.334 1.00 82.12 213 GLY A CA 1
ATOM 1614 C C . GLY A 1 213 ? 1.799 1.064 15.194 1.00 82.12 213 GLY A C 1
ATOM 1615 O O . GLY A 1 213 ? 1.254 0.829 14.117 1.00 82.12 213 GLY A O 1
ATOM 1616 N N . ASP A 1 214 ? 1.583 0.349 16.300 1.00 85.62 214 ASP A N 1
ATOM 1617 C CA . ASP A 1 214 ? 0.738 -0.853 16.357 1.00 85.62 214 ASP A CA 1
ATOM 1618 C C . ASP A 1 214 ? -0.738 -0.452 16.248 1.00 85.62 214 ASP A C 1
ATOM 1620 O O . ASP A 1 214 ? -1.407 -0.142 17.241 1.00 85.62 214 ASP A O 1
ATOM 1624 N N . GLY A 1 215 ? -1.198 -0.325 15.009 1.00 90.06 215 GLY A N 1
ATOM 1625 C CA . GLY A 1 215 ? -2.461 0.311 14.653 1.00 90.06 215 GLY A CA 1
ATOM 1626 C C . GLY A 1 215 ? -3.133 -0.302 13.430 1.00 90.06 215 GLY A C 1
ATOM 1627 O O . GLY A 1 215 ? -4.215 0.157 13.079 1.00 90.06 215 GLY A O 1
ATOM 1628 N N . CYS A 1 216 ? -2.535 -1.316 12.807 1.00 95.31 216 CYS A N 1
ATOM 1629 C CA . CYS A 1 216 ? -3.136 -2.094 11.727 1.00 95.31 216 CYS A CA 1
ATOM 1630 C C . CYS A 1 216 ? -3.338 -3.550 12.160 1.00 95.31 216 CYS A C 1
ATOM 1632 O O . CYS A 1 216 ? -2.877 -3.943 13.233 1.00 95.31 216 CYS A O 1
ATOM 1634 N N . VAL A 1 217 ? -3.998 -4.343 11.319 1.00 92.25 217 VAL A N 1
ATOM 1635 C CA . VAL A 1 217 ? -3.971 -5.810 11.404 1.00 92.25 217 VAL A CA 1
ATOM 1636 C C . VAL A 1 217 ? -3.107 -6.432 10.313 1.00 92.25 217 VAL A C 1
ATOM 1638 O O . VAL A 1 217 ? -2.952 -5.853 9.236 1.00 92.25 217 VAL A O 1
ATOM 1641 N N . ASP A 1 218 ? -2.565 -7.613 10.598 1.00 87.88 218 ASP A N 1
ATOM 1642 C CA . ASP A 1 218 ? -2.179 -8.576 9.567 1.00 87.88 218 ASP A CA 1
ATOM 1643 C C . ASP A 1 218 ? -3.417 -9.289 8.979 1.00 87.88 218 ASP A C 1
ATOM 1645 O O . ASP A 1 218 ? -4.557 -9.060 9.395 1.00 87.88 218 ASP A O 1
ATOM 1649 N N . ASP A 1 219 ? -3.199 -10.176 8.011 1.00 88.06 219 ASP A N 1
ATOM 1650 C CA . ASP A 1 219 ? -4.265 -10.948 7.360 1.00 88.06 219 ASP A CA 1
ATOM 1651 C C . ASP A 1 219 ? -4.931 -12.002 8.271 1.00 88.06 219 ASP A C 1
ATOM 1653 O O . ASP A 1 219 ? -6.004 -12.509 7.948 1.00 88.06 219 ASP A O 1
ATOM 1657 N N . CYS A 1 220 ? -4.367 -12.271 9.451 1.00 88.06 220 CYS A N 1
ATOM 1658 C CA . CYS A 1 220 ? -4.958 -13.113 10.493 1.00 88.06 220 CYS A CA 1
ATOM 1659 C C . CYS A 1 220 ? -5.700 -12.319 11.583 1.00 88.06 220 CYS A C 1
ATOM 1661 O O . CYS A 1 220 ? -6.295 -12.910 12.488 1.00 88.06 220 CYS A O 1
ATOM 1663 N N . GLY A 1 221 ? -5.741 -10.986 11.477 1.00 86.88 221 GLY A N 1
ATOM 1664 C CA . GLY A 1 221 ? -6.395 -10.107 12.444 1.00 86.88 221 GLY A CA 1
ATOM 1665 C C . GLY A 1 221 ? -5.535 -9.764 13.664 1.00 86.88 221 GLY A C 1
ATOM 1666 O O . GLY A 1 221 ? -6.041 -9.133 14.596 1.00 86.88 221 GLY A O 1
ATOM 1667 N N . SER A 1 222 ? -4.258 -10.152 13.685 1.00 88.25 222 SER A N 1
ATOM 1668 C CA . SER A 1 222 ? -3.326 -9.807 14.761 1.00 88.25 222 SER A CA 1
ATOM 1669 C C . SER A 1 222 ? -2.875 -8.358 14.622 1.00 88.25 222 SER A C 1
ATOM 1671 O O . SER A 1 222 ? -2.648 -7.866 13.518 1.00 88.25 222 SER A O 1
ATOM 1673 N N . MET A 1 223 ? -2.700 -7.662 15.747 1.00 85.44 223 MET A N 1
ATOM 1674 C CA . MET A 1 223 ? -2.208 -6.284 15.739 1.00 85.44 223 MET A CA 1
ATOM 1675 C C . MET A 1 223 ? -0.783 -6.206 15.181 1.00 85.44 223 MET A C 1
ATOM 1677 O O . MET A 1 223 ? 0.122 -6.836 15.720 1.00 85.44 223 MET A O 1
ATOM 1681 N N . THR A 1 224 ? -0.578 -5.368 14.164 1.00 86.25 224 THR A N 1
ATOM 1682 C CA . THR A 1 224 ? 0.725 -5.145 13.528 1.00 86.25 224 THR A CA 1
ATOM 1683 C C . THR A 1 224 ? 1.078 -3.659 13.418 1.00 86.25 224 THR A C 1
ATOM 1685 O O . THR A 1 224 ? 0.219 -2.767 13.485 1.00 86.25 224 THR A O 1
ATOM 1688 N N . SER A 1 225 ? 2.375 -3.389 13.267 1.00 89.25 225 SER A N 1
ATOM 1689 C CA . SER A 1 225 ? 2.922 -2.043 13.121 1.00 89.25 225 SER A CA 1
ATOM 1690 C C . SER A 1 225 ? 2.784 -1.558 11.683 1.00 89.25 225 SER A C 1
ATOM 1692 O O . SER A 1 225 ? 3.179 -2.237 10.739 1.00 89.25 225 SER A O 1
ATOM 1694 N N . CYS A 1 226 ? 2.240 -0.358 11.502 1.00 85.38 226 CYS A N 1
ATOM 1695 C CA . CYS A 1 226 ? 2.079 0.245 10.183 1.00 85.38 226 CYS A CA 1
ATOM 1696 C C . CYS A 1 226 ? 2.295 1.756 10.221 1.00 85.38 226 CYS A C 1
ATOM 1698 O O . CYS A 1 226 ? 2.197 2.391 11.274 1.00 85.38 226 CYS A O 1
ATOM 1700 N N . ARG A 1 227 ? 2.588 2.344 9.055 1.00 87.94 227 ARG A N 1
ATOM 1701 C CA . ARG A 1 227 ? 2.721 3.798 8.904 1.00 87.94 227 ARG A CA 1
ATOM 1702 C C . ARG A 1 227 ? 1.360 4.495 8.949 1.00 87.94 227 ARG A C 1
ATOM 1704 O O . ARG A 1 227 ? 0.347 3.961 8.491 1.00 87.94 227 ARG A O 1
ATOM 1711 N N . GLY A 1 228 ? 1.370 5.719 9.468 1.00 88.88 228 GLY A N 1
ATOM 1712 C CA . GLY A 1 228 ? 0.167 6.522 9.666 1.00 88.88 228 GLY A CA 1
ATOM 1713 C C . GLY A 1 228 ? -0.377 6.352 11.078 1.00 88.88 228 GLY A C 1
ATOM 1714 O O . GLY A 1 228 ? -1.509 5.906 11.244 1.00 88.88 228 GLY A O 1
ATOM 1715 N N . SER A 1 229 ? 0.431 6.689 12.087 1.00 89.88 229 SER A N 1
ATOM 1716 C CA . SER A 1 229 ? -0.005 6.726 13.490 1.00 89.88 229 SER A CA 1
ATOM 1717 C C . SER A 1 229 ? -0.495 8.115 13.900 1.00 89.88 229 SER A C 1
ATOM 1719 O O . SER A 1 229 ? -0.150 9.134 13.292 1.00 89.88 229 SER A O 1
ATOM 1721 N N . VAL A 1 230 ? -1.323 8.178 14.942 1.00 90.75 230 VAL A N 1
ATOM 1722 C CA . VAL A 1 230 ? -1.907 9.432 15.425 1.00 90.75 230 VAL A CA 1
ATOM 1723 C C . VAL A 1 230 ? -0.893 10.191 16.287 1.00 90.75 230 VAL A C 1
ATOM 1725 O O . VAL A 1 230 ? -0.526 9.769 17.383 1.00 90.75 230 VAL A O 1
ATOM 1728 N N . SER A 1 231 ? -0.441 11.352 15.807 1.00 80.75 231 SER A N 1
ATOM 1729 C CA . SER A 1 231 ? 0.626 12.142 16.450 1.00 80.75 231 SER A CA 1
ATOM 1730 C C . SER A 1 231 ? 0.145 13.171 17.490 1.00 80.75 231 SER A C 1
ATOM 1732 O O . SER A 1 231 ? 0.965 13.821 18.141 1.00 80.75 231 SER A O 1
ATOM 1734 N N . GLY A 1 232 ? -1.169 13.310 17.681 1.00 81.25 232 GLY A N 1
ATOM 1735 C CA . GLY A 1 232 ? -1.819 14.242 18.609 1.00 81.25 232 GLY A CA 1
ATOM 1736 C C . GLY A 1 232 ? -3.327 13.966 18.709 1.00 81.25 232 GLY A C 1
ATOM 1737 O O . GLY A 1 232 ? -3.794 12.990 18.138 1.00 81.25 232 GLY A O 1
ATOM 1738 N N . PRO A 1 233 ? -4.132 14.775 19.419 1.00 85.06 233 PRO A N 1
ATOM 1739 C CA . PRO A 1 233 ? -5.575 14.543 19.487 1.00 85.06 233 PRO A CA 1
ATOM 1740 C C . PRO A 1 233 ? -6.222 14.715 18.103 1.00 85.06 233 PRO A C 1
ATOM 1742 O O . PRO A 1 233 ? -6.224 15.817 17.553 1.00 85.06 233 PRO A O 1
ATOM 1745 N N . SER A 1 234 ? -6.808 13.647 17.557 1.00 90.94 234 SER A N 1
ATOM 1746 C CA . SER A 1 234 ? -7.503 13.723 16.270 1.00 90.94 234 SER A CA 1
ATOM 1747 C C . SER A 1 234 ? -8.814 14.506 16.394 1.00 90.94 234 SER A C 1
ATOM 1749 O O . SER A 1 234 ? -9.610 14.301 17.311 1.00 90.94 234 SER A O 1
ATOM 1751 N N . THR A 1 235 ? -9.055 15.385 15.428 1.00 90.25 235 THR A N 1
ATOM 1752 C CA . THR A 1 235 ? -10.257 16.214 15.288 1.00 90.25 235 THR A CA 1
ATOM 1753 C C . THR A 1 235 ? -11.295 15.622 14.335 1.00 90.25 235 THR A C 1
ATOM 1755 O O . THR A 1 235 ? -12.464 15.990 14.415 1.00 90.25 235 THR A O 1
ATOM 1758 N N . SER A 1 236 ? -10.880 14.738 13.420 1.00 92.38 236 SER A N 1
ATOM 1759 C CA . SER A 1 236 ? -11.692 14.300 12.274 1.00 92.38 236 SER A CA 1
ATOM 1760 C C . SER A 1 236 ? -11.623 12.779 12.057 1.00 92.38 236 SER A C 1
ATOM 1762 O O . SER A 1 236 ? -11.029 12.301 11.092 1.00 92.38 236 SER A O 1
ATOM 1764 N N . HIS A 1 237 ? -12.233 12.005 12.956 1.00 96.88 237 HIS A N 1
ATOM 1765 C CA . HIS A 1 237 ? -12.316 10.546 12.840 1.00 96.88 237 HIS A CA 1
ATOM 1766 C C . HIS A 1 237 ? -13.694 10.010 13.263 1.00 96.88 237 HIS A C 1
ATOM 1768 O O . HIS A 1 237 ? -14.447 10.670 13.984 1.00 96.88 237 HIS A O 1
ATOM 1774 N N . LEU A 1 238 ? -14.005 8.776 12.860 1.00 96.50 238 LEU A N 1
ATOM 1775 C CA . LEU A 1 238 ? -15.214 8.050 13.258 1.00 96.50 238 LEU A CA 1
ATOM 1776 C C . LEU A 1 238 ? -14.835 6.879 14.166 1.00 96.50 238 LEU A C 1
ATOM 1778 O O . LEU A 1 238 ? -14.104 5.985 13.758 1.00 96.50 238 LEU A O 1
ATOM 1782 N N . THR A 1 239 ? -15.349 6.868 15.394 1.00 95.69 239 THR A N 1
ATOM 1783 C CA . THR A 1 239 ? -15.191 5.736 16.324 1.00 95.69 239 THR A CA 1
ATOM 1784 C C . THR A 1 239 ? -16.134 4.605 15.933 1.00 95.69 239 THR A C 1
ATOM 1786 O O . THR A 1 239 ? -17.346 4.824 15.911 1.00 95.69 239 THR A O 1
ATOM 1789 N N . ARG A 1 240 ? -15.583 3.438 15.575 1.00 96.25 240 ARG A N 1
ATOM 1790 C CA . ARG A 1 240 ? -16.317 2.273 15.044 1.00 96.25 240 ARG A CA 1
ATOM 1791 C C . ARG A 1 240 ? -15.743 0.942 15.577 1.00 96.25 240 ARG A C 1
ATOM 1793 O O . ARG A 1 240 ? -15.378 0.081 14.776 1.00 96.25 240 ARG A O 1
ATOM 1800 N N . PRO A 1 241 ? -15.583 0.776 16.908 1.00 90.25 241 PRO A N 1
ATOM 1801 C CA . PRO A 1 241 ? -14.890 -0.373 17.483 1.00 90.25 241 PRO A CA 1
ATOM 1802 C C . PRO A 1 241 ? -15.575 -1.691 17.126 1.00 90.25 241 PRO A C 1
ATOM 1804 O O . PRO A 1 241 ? -14.924 -2.603 16.629 1.00 90.25 241 PRO A O 1
ATOM 1807 N N . SER A 1 242 ? -16.891 -1.774 17.324 1.00 88.69 242 SER A N 1
ATOM 1808 C CA . SER A 1 242 ? -17.665 -2.988 17.070 1.00 88.69 242 SER A CA 1
ATOM 1809 C C . SER A 1 242 ? -17.791 -3.293 15.580 1.00 88.69 242 SER A C 1
ATOM 1811 O O . SER A 1 242 ? -17.712 -4.450 15.187 1.00 88.69 242 SER A O 1
ATOM 1813 N N . GLU A 1 243 ? -17.981 -2.275 14.741 1.00 95.69 243 GLU A N 1
ATOM 1814 C CA . GLU A 1 243 ? -18.229 -2.472 13.314 1.00 95.69 243 GLU A CA 1
ATOM 1815 C C . GLU A 1 243 ? -16.960 -2.806 12.523 1.00 95.69 243 GLU A C 1
ATOM 1817 O O . GLU A 1 243 ? -17.052 -3.495 11.511 1.00 95.69 243 GLU A O 1
ATOM 1822 N N . LEU A 1 244 ? -15.790 -2.335 12.969 1.00 94.69 244 LEU A N 1
ATOM 1823 C CA . LEU A 1 244 ? -14.501 -2.716 12.386 1.00 94.69 244 LEU A CA 1
ATOM 1824 C C . LEU A 1 244 ? -14.009 -4.056 12.946 1.00 94.69 244 LEU A C 1
ATOM 1826 O O . LEU A 1 244 ? -13.542 -4.884 12.169 1.00 94.69 244 LEU A O 1
ATOM 1830 N N . GLN A 1 245 ? -14.210 -4.335 14.241 1.00 92.75 245 GLN A N 1
ATOM 1831 C CA . GLN A 1 245 ? -13.930 -5.666 14.791 1.00 92.75 245 GLN A CA 1
ATOM 1832 C C . GLN A 1 245 ? -14.786 -6.749 14.117 1.00 92.75 245 GLN A C 1
ATOM 1834 O O . GLN A 1 245 ? -14.270 -7.808 13.791 1.00 92.75 245 GLN A O 1
ATOM 1839 N N . ALA A 1 246 ? -16.054 -6.463 13.802 1.00 86.94 246 ALA A N 1
ATOM 1840 C CA . ALA A 1 246 ? -16.907 -7.398 13.069 1.00 86.94 246 ALA A CA 1
ATOM 1841 C C . ALA A 1 246 ? -16.383 -7.737 11.659 1.00 86.94 246 ALA A C 1
ATOM 1843 O O . ALA A 1 246 ? -16.638 -8.839 11.186 1.00 86.94 246 ALA A O 1
ATOM 1844 N N . VAL A 1 247 ? -15.648 -6.833 10.994 1.00 91.25 247 VAL A N 1
ATOM 1845 C CA . VAL A 1 247 ? -14.975 -7.135 9.714 1.00 91.25 247 VAL A CA 1
ATOM 1846 C C . VAL A 1 247 ? -13.761 -8.037 9.943 1.00 91.25 247 VAL A C 1
ATOM 1848 O O . VAL A 1 247 ? -13.596 -9.003 9.208 1.00 91.25 247 VAL A O 1
ATOM 1851 N N . ILE A 1 248 ? -12.961 -7.786 10.989 1.00 88.75 248 ILE A N 1
ATOM 1852 C CA . ILE A 1 248 ? -11.855 -8.678 11.389 1.00 88.75 248 ILE A CA 1
ATOM 1853 C C . ILE A 1 248 ? -12.388 -10.088 11.664 1.00 88.75 248 ILE A C 1
ATOM 1855 O O . ILE A 1 248 ? -11.908 -11.057 11.086 1.00 88.75 248 ILE A O 1
ATOM 1859 N N . ASP A 1 249 ? -13.413 -10.206 12.507 1.00 85.44 249 ASP A N 1
ATOM 1860 C CA . ASP A 1 249 ? -13.949 -11.496 12.943 1.00 85.44 249 ASP A CA 1
ATOM 1861 C C . ASP A 1 249 ? -14.640 -12.266 11.803 1.00 85.44 249 ASP A C 1
ATOM 1863 O O . ASP A 1 249 ? -14.537 -13.491 11.756 1.00 85.44 249 ASP A O 1
ATOM 1867 N N . SER A 1 250 ? -15.325 -11.553 10.897 1.00 84.94 250 SER A N 1
ATOM 1868 C CA . SER A 1 250 ? -16.001 -12.105 9.712 1.00 84.94 250 SER A CA 1
ATOM 1869 C C . SER A 1 250 ? -15.018 -12.563 8.642 1.00 84.94 250 SER A C 1
ATOM 1871 O O . SER A 1 250 ? -15.163 -13.653 8.090 1.00 84.94 250 SER A O 1
ATOM 1873 N N . ASP A 1 251 ? -14.032 -11.722 8.324 1.00 84.81 251 ASP A N 1
ATOM 1874 C CA . ASP A 1 251 ? -13.293 -11.870 7.078 1.00 84.81 251 ASP A CA 1
ATOM 1875 C C . ASP A 1 251 ? -11.904 -12.483 7.273 1.00 84.81 251 ASP A C 1
ATOM 1877 O O . ASP A 1 251 ? -11.331 -12.938 6.288 1.00 84.81 251 ASP A O 1
ATOM 1881 N N . LYS A 1 252 ? -11.360 -12.568 8.499 1.00 85.12 252 LYS A N 1
ATOM 1882 C CA . LYS A 1 252 ? -10.014 -13.129 8.747 1.00 85.12 252 LYS A CA 1
ATOM 1883 C C . LYS A 1 252 ? -9.798 -14.522 8.149 1.00 85.12 252 LYS A C 1
ATOM 1885 O O . LYS A 1 252 ? -8.728 -14.770 7.617 1.00 85.12 252 LYS A O 1
ATOM 1890 N N . SER A 1 253 ? -10.796 -15.411 8.149 1.00 84.25 253 SER A N 1
ATOM 1891 C CA . SER A 1 253 ? -10.681 -16.747 7.530 1.00 84.25 253 SER A CA 1
ATOM 1892 C C . SER A 1 253 ? -10.602 -16.701 5.999 1.00 84.25 253 SER A C 1
ATOM 1894 O O . SER A 1 253 ? -10.208 -17.671 5.364 1.00 84.25 253 SER A O 1
ATOM 1896 N N . ASN A 1 254 ? -10.975 -15.574 5.388 1.00 83.12 254 ASN A N 1
ATOM 1897 C CA . ASN A 1 254 ? -10.848 -15.327 3.953 1.00 83.12 254 ASN A CA 1
ATOM 1898 C C . ASN A 1 254 ? -9.484 -14.714 3.584 1.00 83.12 254 ASN A C 1
ATOM 1900 O O . ASN A 1 254 ? -9.253 -14.449 2.401 1.00 83.12 254 ASN A O 1
ATOM 1904 N N . TYR A 1 255 ? -8.599 -14.478 4.560 1.00 82.50 255 TYR A N 1
ATOM 1905 C CA . TYR A 1 255 ? -7.281 -13.850 4.395 1.00 82.50 255 TYR A CA 1
ATOM 1906 C C . TYR A 1 255 ? -6.171 -14.709 5.002 1.00 82.50 255 TYR A C 1
ATOM 1908 O O . TYR A 1 255 ? -5.251 -15.109 4.292 1.00 82.50 255 TYR A O 1
ATOM 1916 N N . CYS A 1 256 ? -6.320 -15.062 6.277 1.00 84.81 256 CYS A N 1
ATOM 1917 C CA . CYS A 1 256 ? -5.503 -16.024 6.994 1.00 84.81 256 CYS A CA 1
ATOM 1918 C C . CYS A 1 256 ? -5.652 -17.407 6.354 1.00 84.81 256 CYS A C 1
ATOM 1920 O O . CYS A 1 256 ? -6.642 -18.105 6.563 1.00 84.81 256 CYS A O 1
ATOM 1922 N N . THR A 1 257 ? -4.659 -17.811 5.570 1.00 74.12 257 THR A N 1
ATOM 1923 C CA . THR A 1 257 ? -4.398 -19.231 5.328 1.00 74.12 257 THR A CA 1
ATOM 1924 C C . THR A 1 257 ? -3.937 -19.837 6.648 1.00 74.12 257 THR A C 1
ATOM 1926 O O . THR A 1 257 ? -2.972 -19.328 7.221 1.00 74.12 257 THR A O 1
ATOM 1929 N N . ASP A 1 258 ? -4.620 -20.874 7.135 1.00 44.94 258 ASP A N 1
ATOM 1930 C CA . ASP A 1 258 ? -4.422 -21.434 8.476 1.00 44.94 258 ASP A CA 1
ATOM 1931 C C . ASP A 1 258 ? -2.957 -21.821 8.772 1.00 44.94 258 ASP A C 1
ATOM 1933 O O . ASP A 1 258 ? -2.528 -22.951 8.540 1.00 44.94 258 ASP A O 1
ATOM 1937 N N . LYS A 1 259 ? -2.203 -20.913 9.409 1.00 42.25 259 LYS A N 1
ATOM 1938 C CA . LYS A 1 259 ? -1.220 -21.324 10.416 1.00 42.25 259 LYS A CA 1
ATOM 1939 C C . LYS A 1 259 ? -2.037 -21.775 11.625 1.00 42.25 259 LYS A C 1
ATOM 1941 O O . LYS A 1 259 ? -2.654 -20.948 12.295 1.00 42.25 259 LYS A O 1
ATOM 1946 N N . SER A 1 260 ? -2.070 -23.085 11.853 1.00 32.19 260 SER A N 1
ATOM 1947 C CA . SER A 1 260 ? -2.870 -23.739 12.889 1.00 32.19 260 SER A CA 1
ATOM 1948 C C . SER A 1 260 ? -2.772 -23.048 14.259 1.00 32.19 260 SER A C 1
ATOM 1950 O O . SER A 1 260 ? -1.699 -22.899 14.840 1.00 32.19 260 SER A O 1
ATOM 1952 N N . GLU A 1 261 ? -3.940 -22.618 14.742 1.00 36.22 261 GLU A N 1
ATOM 1953 C CA . GLU A 1 261 ? -4.281 -22.140 16.089 1.00 36.22 261 GLU A CA 1
ATOM 1954 C C . GLU A 1 261 ? -3.127 -21.782 17.055 1.00 36.22 261 GLU A C 1
ATOM 1956 O O . GLU A 1 261 ? -2.636 -22.616 17.817 1.00 36.22 261 GLU A O 1
ATOM 1961 N N . GLN A 1 262 ? -2.834 -20.482 17.193 1.00 29.77 262 GLN A N 1
ATOM 1962 C CA . GLN A 1 262 ? -2.270 -19.934 18.436 1.00 29.77 262 GLN A CA 1
ATOM 1963 C C . GLN A 1 262 ? -3.227 -18.933 19.090 1.00 29.77 262 GLN A C 1
ATOM 1965 O O . GLN A 1 262 ? -3.110 -17.716 18.948 1.00 29.77 262 GLN A O 1
ATOM 1970 N N . GLN A 1 263 ? -4.177 -19.461 19.865 1.00 28.00 263 GLN A N 1
ATOM 1971 C CA . GLN A 1 263 ? -4.950 -18.659 20.815 1.00 28.00 263 GLN A CA 1
ATOM 1972 C C . GLN A 1 263 ? -4.076 -18.301 22.045 1.00 28.00 263 GLN A C 1
ATOM 1974 O O . GLN A 1 263 ? -3.278 -19.135 22.477 1.00 28.00 263 GLN A O 1
ATOM 1979 N N . PRO A 1 264 ? -4.196 -17.098 22.650 1.00 32.34 264 PRO A N 1
ATOM 1980 C CA . PRO A 1 264 ? -3.245 -16.647 23.670 1.00 32.34 264 PRO A CA 1
ATOM 1981 C C . PRO A 1 264 ? -3.349 -17.391 25.010 1.00 32.34 264 PRO A C 1
ATOM 1983 O O . PRO A 1 264 ? -4.407 -17.424 25.642 1.00 32.34 264 PRO A O 1
ATOM 1986 N N . SER A 1 265 ? -2.217 -17.886 25.513 1.00 30.91 265 SER A N 1
ATOM 1987 C CA . SER A 1 265 ? -2.112 -18.504 26.841 1.00 30.91 265 SER A CA 1
ATOM 1988 C C . SER A 1 265 ? -2.273 -17.486 27.980 1.00 30.91 265 SER A C 1
ATOM 1990 O O . SER A 1 265 ? -1.328 -16.774 28.325 1.00 30.91 265 SER A O 1
ATOM 1992 N N . GLN A 1 266 ? -3.435 -17.470 28.640 1.00 30.73 266 GLN A N 1
ATOM 1993 C CA . GLN A 1 266 ? -3.544 -16.970 30.017 1.00 30.73 266 GLN A CA 1
ATOM 1994 C C . GLN A 1 266 ? -3.188 -18.081 31.015 1.00 30.73 266 GLN A C 1
ATOM 1996 O O . GLN A 1 266 ? -3.544 -19.242 30.830 1.00 30.73 266 GLN A O 1
ATOM 2001 N N . ALA A 1 267 ? -2.454 -17.728 32.070 1.00 32.69 267 ALA A N 1
ATOM 2002 C CA . ALA A 1 267 ? -1.812 -18.695 32.955 1.00 32.69 267 ALA A CA 1
ATOM 2003 C C . ALA A 1 267 ? -2.641 -19.061 34.199 1.00 32.69 267 ALA A C 1
ATOM 2005 O O . ALA A 1 267 ? -2.954 -18.176 34.994 1.00 32.69 267 ALA A O 1
ATOM 2006 N N . THR A 1 268 ? -2.811 -20.367 34.449 1.00 29.55 268 THR A N 1
ATOM 2007 C CA . THR A 1 268 ? -2.789 -20.984 35.796 1.00 29.55 268 THR A CA 1
ATOM 2008 C C . THR A 1 268 ? -2.475 -22.506 35.712 1.00 29.55 268 THR A C 1
ATOM 2010 O O . THR A 1 268 ? -2.614 -23.082 34.636 1.00 29.55 268 THR A O 1
ATOM 2013 N N . PRO A 1 269 ? -1.963 -23.153 36.789 1.00 31.88 269 PRO A N 1
ATOM 2014 C CA . PRO A 1 269 ? -1.243 -24.448 36.737 1.00 31.88 269 PRO A CA 1
ATOM 2015 C C . PRO A 1 269 ? -2.124 -25.731 36.952 1.00 31.88 269 PRO A C 1
ATOM 2017 O O . PRO A 1 269 ? -3.318 -25.591 37.212 1.00 31.88 269 PRO A O 1
ATOM 2020 N N . PRO A 1 270 ? -1.565 -26.967 36.809 1.00 40.41 270 PRO A N 1
ATOM 2021 C CA . PRO A 1 270 ? -2.253 -28.239 36.445 1.00 40.41 270 PRO A CA 1
ATOM 2022 C C . PRO A 1 270 ? -2.791 -29.030 37.677 1.00 40.41 270 PRO A C 1
ATOM 2024 O O . PRO A 1 270 ? -2.592 -28.521 38.786 1.00 40.41 270 PRO A O 1
ATOM 2027 N N . PRO A 1 271 ? -3.403 -30.253 37.586 1.00 40.34 271 PRO A N 1
ATOM 2028 C CA . PRO A 1 271 ? -3.345 -31.311 36.536 1.00 40.34 271 PRO A CA 1
ATOM 2029 C C . PRO A 1 271 ? -4.742 -31.907 36.146 1.00 40.34 271 PRO A C 1
ATOM 2031 O O . PRO A 1 271 ? -5.735 -31.240 36.412 1.00 40.34 271 PRO A O 1
ATOM 2034 N N . GLU A 1 272 ? -4.969 -33.040 35.443 1.00 28.23 272 GLU A N 1
ATOM 2035 C CA . GLU A 1 272 ? -4.221 -34.294 35.132 1.00 28.23 272 GLU A CA 1
ATOM 2036 C C . GLU A 1 272 ? -4.426 -34.804 33.664 1.00 28.23 272 GLU A C 1
ATOM 2038 O O . GLU A 1 272 ? -4.985 -34.103 32.826 1.00 28.23 272 GLU A O 1
ATOM 2043 N N . ILE A 1 273 ? -3.941 -36.022 33.357 1.00 28.64 273 ILE A N 1
ATOM 2044 C CA . ILE A 1 273 ? -4.092 -36.854 32.124 1.00 28.64 273 ILE A CA 1
ATOM 2045 C C . ILE A 1 273 ? -4.603 -38.254 32.598 1.00 28.64 273 ILE A C 1
ATOM 2047 O O . ILE A 1 273 ? -4.431 -38.500 33.797 1.00 28.64 273 ILE A O 1
ATOM 2051 N N . PRO A 1 274 ? -5.157 -39.210 31.797 1.00 41.06 274 PRO A N 1
ATOM 2052 C CA . PRO A 1 274 ? -5.210 -39.381 30.328 1.00 41.06 274 PRO A CA 1
ATOM 2053 C C . PRO A 1 274 ? -6.669 -39.593 29.801 1.00 41.06 274 PRO A C 1
ATOM 2055 O O . PRO A 1 274 ? -7.605 -39.276 30.524 1.00 41.06 274 PRO A O 1
ATOM 2058 N N . GLU A 1 275 ? -7.018 -40.048 28.585 1.00 28.41 275 GLU A N 1
ATOM 2059 C CA . GLU A 1 275 ? -6.381 -40.896 27.554 1.00 28.41 275 GLU A CA 1
ATOM 2060 C C . GLU A 1 275 ? -7.237 -40.838 26.255 1.00 28.41 275 GLU A C 1
ATOM 2062 O O . GLU A 1 275 ? -8.448 -40.644 26.369 1.00 28.41 275 GLU A O 1
ATOM 2067 N N . GLY A 1 276 ? -6.682 -41.051 25.048 1.00 27.94 276 GLY A N 1
ATOM 2068 C CA . GLY A 1 276 ? -7.496 -41.264 23.825 1.00 27.94 276 GLY A CA 1
ATOM 2069 C C . GLY A 1 276 ? -6.959 -40.648 22.522 1.00 27.94 276 GLY A C 1
ATOM 2070 O O . GLY A 1 276 ? -7.121 -39.457 22.283 1.00 27.94 276 GLY A O 1
ATOM 2071 N N . THR A 1 277 ? -6.351 -41.487 21.681 1.00 30.05 277 THR A N 1
ATOM 2072 C CA . THR A 1 277 ? -5.719 -41.175 20.375 1.00 30.05 277 THR A CA 1
ATOM 2073 C C . THR A 1 277 ? -6.709 -41.412 19.182 1.00 30.05 277 THR A C 1
ATOM 2075 O O . THR A 1 277 ? -7.880 -41.665 19.467 1.00 30.05 277 THR A O 1
ATOM 2078 N N . PRO A 1 278 ? -6.350 -41.281 17.877 1.00 38.59 278 PRO A N 1
ATOM 2079 C CA . PRO A 1 278 ? -6.727 -40.130 17.032 1.00 38.59 278 PRO A CA 1
ATOM 2080 C C . PRO A 1 278 ? -7.474 -40.537 15.721 1.00 38.59 278 PRO A C 1
ATOM 2082 O O . PRO A 1 278 ? -8.108 -41.588 15.702 1.00 38.59 278 PRO A O 1
ATOM 2085 N N . GLU A 1 279 ? -7.306 -39.745 14.638 1.00 32.47 279 GLU A N 1
ATOM 2086 C CA . GLU A 1 279 ? -7.402 -40.152 13.203 1.00 32.47 279 GLU A CA 1
ATOM 2087 C C . GLU A 1 279 ? -8.830 -40.408 12.620 1.00 32.47 279 GLU A C 1
ATOM 2089 O O . GLU A 1 279 ? -9.736 -40.833 13.331 1.00 32.47 279 GLU A O 1
ATOM 2094 N N . GLU A 1 280 ? -9.169 -40.146 11.340 1.00 30.52 280 GLU A N 1
ATOM 2095 C CA . GLU A 1 280 ? -8.455 -39.544 10.185 1.00 30.52 280 GLU A CA 1
ATOM 2096 C C . GLU A 1 280 ? -9.435 -39.200 9.021 1.00 30.52 280 GLU A C 1
ATOM 2098 O O . GLU A 1 280 ? -10.616 -39.551 9.078 1.00 30.52 280 GLU A O 1
ATOM 2103 N N . SER A 1 281 ? -8.891 -38.669 7.912 1.00 28.69 281 SER A N 1
ATOM 2104 C CA . SER A 1 281 ? -9.398 -38.648 6.514 1.00 28.69 281 SER A CA 1
ATOM 2105 C C . SER A 1 281 ? -10.604 -37.739 6.172 1.00 28.69 281 SER A C 1
ATOM 2107 O O . SER A 1 281 ? -11.644 -37.820 6.818 1.00 28.69 281 SER A O 1
ATOM 2109 N N . GLU A 1 282 ? -10.577 -36.779 5.229 1.00 35.50 282 GLU A N 1
ATOM 2110 C CA . GLU A 1 282 ? -9.925 -36.570 3.901 1.00 35.50 282 GLU A CA 1
ATOM 2111 C C . GLU A 1 282 ? -10.780 -36.951 2.667 1.00 35.50 282 GLU A C 1
ATOM 2113 O O . GLU A 1 282 ? -11.710 -37.750 2.763 1.00 35.50 282 GLU A O 1
ATOM 2118 N N . THR A 1 283 ? -10.386 -36.384 1.508 1.00 30.02 283 THR A N 1
ATOM 2119 C CA . THR A 1 283 ? -10.832 -36.546 0.095 1.00 30.02 283 THR A CA 1
ATOM 2120 C C . THR A 1 283 ? -11.791 -35.482 -0.476 1.00 30.02 283 THR A C 1
ATOM 2122 O O . THR A 1 283 ? -12.774 -35.118 0.162 1.00 30.02 283 THR A O 1
ATOM 2125 N N . GLU A 1 284 ? -11.617 -34.971 -1.707 1.00 33.75 284 GLU A N 1
ATOM 2126 C CA . GLU A 1 284 ? -10.412 -34.800 -2.559 1.00 33.75 284 GLU A CA 1
ATOM 2127 C C . GLU A 1 284 ? -10.694 -33.721 -3.647 1.00 33.75 284 GLU A C 1
ATOM 2129 O O . GLU A 1 284 ? -11.844 -33.312 -3.834 1.00 33.75 284 GLU A O 1
ATOM 2134 N N . ASP A 1 285 ? -9.647 -33.258 -4.342 1.00 34.31 285 ASP A N 1
ATOM 2135 C CA . ASP A 1 285 ? -9.638 -32.212 -5.397 1.00 34.31 285 ASP A CA 1
ATOM 2136 C C . ASP A 1 285 ? -10.145 -32.731 -6.784 1.00 34.31 285 ASP A C 1
ATOM 2138 O O . ASP A 1 285 ? -10.561 -33.893 -6.873 1.00 34.31 285 ASP A O 1
ATOM 2142 N N . PRO A 1 286 ? -10.173 -31.938 -7.891 1.00 42.19 286 PRO A N 1
ATOM 2143 C CA . PRO A 1 286 ? -8.979 -31.913 -8.758 1.00 42.19 286 PRO A CA 1
ATOM 2144 C C . PRO A 1 286 ? -8.698 -30.638 -9.618 1.00 42.19 286 PRO A C 1
ATOM 2146 O O . PRO A 1 286 ? -9.438 -30.316 -10.550 1.00 42.19 286 PRO A O 1
ATOM 2149 N N . SER A 1 287 ? -7.454 -30.150 -9.501 1.00 31.47 287 SER A N 1
ATOM 2150 C CA . SER A 1 287 ? -6.425 -30.037 -10.563 1.00 31.47 287 SER A CA 1
ATOM 2151 C C . SER A 1 287 ? -6.305 -28.774 -11.448 1.00 31.47 287 SER A C 1
ATOM 2153 O O . SER A 1 287 ? -7.230 -28.360 -12.147 1.00 31.47 287 SER A O 1
ATOM 2155 N N . GLY A 1 288 ? -5.063 -28.256 -11.550 1.00 26.34 288 GLY A N 1
ATOM 2156 C CA . GLY A 1 288 ? -4.627 -27.318 -12.602 1.00 26.34 288 GLY A CA 1
ATOM 2157 C C . GLY A 1 288 ? -3.240 -26.672 -12.397 1.00 26.34 288 GLY A C 1
ATOM 2158 O O . GLY A 1 288 ? -3.156 -25.508 -12.017 1.00 26.34 288 GLY A O 1
ATOM 2159 N N . SER A 1 289 ? -2.145 -27.394 -12.667 1.00 32.06 289 SER A N 1
ATOM 2160 C CA . SER A 1 289 ? -0.758 -26.997 -12.334 1.00 32.06 289 SER A CA 1
ATOM 2161 C C . SER A 1 289 ? -0.182 -25.767 -13.066 1.00 32.06 289 SER A C 1
ATOM 2163 O O . SER A 1 289 ? -0.239 -25.677 -14.293 1.00 32.06 289 SER A O 1
ATOM 2165 N N . GLN A 1 290 ? 0.563 -24.928 -12.332 1.00 29.12 290 GLN A N 1
ATOM 2166 C CA . GLN A 1 290 ? 1.753 -24.204 -12.820 1.00 29.12 290 GLN A CA 1
ATOM 2167 C C . GLN A 1 290 ? 2.823 -24.192 -11.715 1.00 29.12 290 GLN A C 1
ATOM 2169 O O . GLN A 1 290 ? 2.482 -24.107 -10.538 1.00 29.12 290 GLN A O 1
ATOM 2174 N N . ALA A 1 291 ? 4.106 -24.296 -12.078 1.00 34.88 291 ALA A N 1
ATOM 2175 C CA . ALA A 1 291 ? 5.202 -24.284 -11.107 1.00 34.88 291 ALA A CA 1
ATOM 2176 C C . ALA A 1 291 ? 5.354 -22.894 -10.464 1.00 34.88 291 ALA A C 1
ATOM 2178 O O . ALA A 1 291 ? 5.511 -21.894 -11.166 1.00 34.88 291 ALA A O 1
ATOM 2179 N N . VAL A 1 292 ? 5.304 -22.850 -9.134 1.00 41.06 292 VAL A N 1
ATOM 2180 C CA . VAL A 1 292 ? 5.512 -21.641 -8.326 1.00 41.06 292 VAL A CA 1
ATOM 2181 C C . VAL A 1 292 ? 7.029 -21.440 -8.126 1.00 41.06 292 VAL A C 1
ATOM 2183 O O . VAL A 1 292 ? 7.715 -22.442 -7.905 1.00 41.06 292 VAL A O 1
ATOM 2186 N N . PRO A 1 293 ? 7.577 -20.204 -8.195 1.00 44.34 293 PRO A N 1
ATOM 2187 C CA . PRO A 1 293 ? 8.952 -19.896 -7.751 1.00 44.34 293 PRO A CA 1
ATOM 2188 C C . PRO A 1 293 ? 9.202 -20.364 -6.307 1.00 44.34 293 PRO A C 1
ATOM 2190 O O . PRO A 1 293 ? 8.229 -20.696 -5.638 1.00 44.34 293 PRO A O 1
ATOM 2193 N N . GLU A 1 294 ? 10.455 -20.417 -5.834 1.00 65.62 294 GLU A N 1
ATOM 2194 C CA . GLU A 1 294 ? 10.923 -21.191 -4.660 1.00 65.62 294 GLU A CA 1
ATOM 2195 C C . GLU A 1 294 ? 10.206 -20.901 -3.313 1.00 65.62 294 GLU A C 1
ATOM 2197 O O . GLU A 1 294 ? 10.769 -20.346 -2.366 1.00 65.62 294 GLU A O 1
ATOM 2202 N N . ALA A 1 295 ? 8.949 -21.331 -3.202 1.00 77.50 295 ALA A N 1
ATOM 2203 C CA . ALA A 1 295 ? 8.055 -21.154 -2.069 1.00 77.50 295 ALA A CA 1
ATOM 2204 C C . ALA A 1 295 ? 8.621 -21.801 -0.803 1.00 77.50 295 ALA A C 1
ATOM 2206 O O . ALA A 1 295 ? 8.510 -21.218 0.276 1.00 77.50 295 ALA A O 1
ATOM 2207 N N . LEU A 1 296 ? 9.313 -22.940 -0.942 1.00 86.75 296 LEU A N 1
ATOM 2208 C CA . LEU A 1 296 ? 9.997 -23.554 0.190 1.00 86.75 296 LEU A CA 1
ATOM 2209 C C . LEU A 1 296 ? 11.102 -22.641 0.735 1.00 86.75 296 LEU A C 1
ATOM 2211 O O . LEU A 1 296 ? 11.106 -22.359 1.929 1.00 86.75 296 LEU A O 1
ATOM 2215 N N . GLN A 1 297 ? 11.992 -22.106 -0.109 1.00 91.62 297 GLN A N 1
ATOM 2216 C CA . GLN A 1 297 ? 13.045 -21.189 0.348 1.00 91.62 297 GLN A CA 1
ATOM 2217 C C . GLN A 1 297 ? 12.461 -19.941 1.027 1.00 91.62 297 GLN A C 1
ATOM 2219 O O . GLN A 1 297 ? 12.985 -19.510 2.055 1.00 91.62 297 GLN A O 1
ATOM 2224 N N . HIS A 1 298 ? 11.351 -19.403 0.514 1.00 87.94 298 HIS A N 1
ATOM 2225 C CA . HIS A 1 298 ? 10.628 -18.312 1.171 1.00 87.94 298 HIS A CA 1
ATOM 2226 C C . HIS A 1 298 ? 10.070 -18.705 2.549 1.00 87.94 298 HIS A C 1
ATOM 2228 O O . HIS A 1 298 ? 10.161 -17.904 3.481 1.00 87.94 298 HIS A O 1
ATOM 2234 N N . ALA A 1 299 ? 9.554 -19.927 2.721 1.00 86.88 299 ALA A N 1
ATOM 2235 C CA . ALA A 1 299 ? 9.130 -20.438 4.025 1.00 86.88 299 ALA A CA 1
ATOM 2236 C C . ALA A 1 299 ? 10.314 -20.592 5.003 1.00 86.88 299 ALA A C 1
ATOM 2238 O O . ALA A 1 299 ? 10.189 -20.244 6.180 1.00 86.88 299 ALA A O 1
ATOM 2239 N N . LEU A 1 300 ? 11.487 -21.032 4.523 1.00 92.94 300 LEU A N 1
ATOM 2240 C CA . LEU A 1 300 ? 12.700 -21.112 5.348 1.00 92.94 300 LEU A CA 1
ATOM 2241 C C . LEU A 1 300 ? 13.192 -19.715 5.764 1.00 92.94 300 LEU A C 1
ATOM 2243 O O . LEU A 1 300 ? 13.529 -19.500 6.931 1.00 92.94 300 LEU A O 1
ATOM 2247 N N . ASP A 1 301 ? 13.208 -18.754 4.834 1.00 92.69 301 ASP A N 1
ATOM 2248 C CA . ASP A 1 301 ? 13.576 -17.361 5.112 1.00 92.69 301 ASP A CA 1
ATOM 2249 C C . ASP A 1 301 ? 12.601 -16.734 6.133 1.00 92.69 301 ASP A C 1
ATOM 2251 O O . ASP A 1 301 ? 13.046 -16.117 7.103 1.00 92.69 301 ASP A O 1
ATOM 2255 N N . ALA A 1 302 ? 11.290 -16.981 6.009 1.00 87.88 302 ALA A N 1
ATOM 2256 C CA . ALA A 1 302 ? 10.278 -16.529 6.970 1.00 87.88 302 ALA A CA 1
ATOM 2257 C C . ALA A 1 302 ? 10.470 -17.134 8.376 1.00 87.88 302 ALA A C 1
ATOM 2259 O O . ALA A 1 302 ? 10.455 -16.401 9.367 1.00 87.88 302 ALA A O 1
ATOM 2260 N N . PHE A 1 303 ? 10.739 -18.441 8.479 1.00 93.75 303 PHE A N 1
ATOM 2261 C CA . PHE A 1 303 ? 11.130 -19.077 9.746 1.00 93.75 303 PHE A CA 1
ATOM 2262 C C . PHE A 1 303 ? 12.366 -18.397 10.362 1.00 93.75 303 PHE A C 1
ATOM 2264 O O . PHE A 1 303 ? 12.445 -18.186 11.576 1.00 93.75 303 PHE A O 1
ATOM 2271 N N . CYS A 1 304 ? 13.327 -17.998 9.529 1.00 95.62 304 CYS A N 1
ATOM 2272 C CA . CYS A 1 304 ? 14.522 -17.307 9.986 1.00 95.62 304 CYS A CA 1
ATOM 2273 C C . CYS A 1 304 ? 14.291 -15.855 10.425 1.00 95.62 304 CYS A C 1
ATOM 2275 O O . CYS A 1 304 ? 15.003 -15.396 11.324 1.00 95.62 304 CYS A O 1
ATOM 2277 N N . VAL A 1 305 ? 13.287 -15.161 9.879 1.00 92.31 305 VAL A N 1
ATOM 2278 C CA . VAL A 1 305 ? 12.803 -13.876 10.414 1.00 92.31 305 VAL A CA 1
ATOM 2279 C C . VAL A 1 305 ? 12.243 -14.072 11.822 1.00 92.31 305 VAL A C 1
ATOM 2281 O O . VAL A 1 305 ? 12.722 -13.416 12.748 1.00 92.31 305 VAL A O 1
ATOM 2284 N N . GLU A 1 306 ? 11.340 -15.039 12.027 1.00 91.00 306 GLU A N 1
ATOM 2285 C CA . GLU A 1 306 ? 10.777 -15.332 13.355 1.00 91.00 306 GLU A CA 1
ATOM 2286 C C . GLU A 1 306 ? 11.871 -15.671 14.391 1.00 91.00 306 GLU A C 1
ATOM 2288 O O . GLU A 1 306 ? 11.824 -15.226 15.540 1.00 91.00 306 GLU A O 1
ATOM 2293 N N . GLU A 1 307 ? 12.891 -16.449 14.011 1.00 94.19 307 GLU A N 1
ATOM 2294 C CA . GLU A 1 307 ? 14.017 -16.764 14.900 1.00 94.19 307 GLU A CA 1
ATOM 2295 C C . GLU A 1 307 ? 14.919 -15.552 15.190 1.00 94.19 307 GLU A C 1
ATOM 2297 O O . GLU A 1 307 ? 15.414 -15.416 16.315 1.00 94.19 307 GLU A O 1
ATOM 2302 N N . GLY A 1 308 ? 15.098 -14.643 14.227 1.00 89.44 308 GLY A N 1
ATOM 2303 C CA . GLY A 1 308 ? 15.786 -13.365 14.429 1.00 89.44 308 GLY A CA 1
ATOM 2304 C C . GLY A 1 308 ? 15.044 -12.440 15.397 1.00 89.44 308 GLY A C 1
ATOM 2305 O O . GLY A 1 308 ? 15.653 -11.889 16.317 1.00 89.44 308 GLY A O 1
ATOM 2306 N N . GLU A 1 309 ? 13.720 -12.337 15.274 1.00 89.88 309 GLU A N 1
ATOM 2307 C CA . GLU A 1 309 ? 12.868 -11.563 16.186 1.00 89.88 309 GLU A CA 1
ATOM 2308 C C . GLU A 1 309 ? 12.878 -12.131 17.611 1.00 89.88 309 GLU A C 1
ATOM 2310 O O . GLU A 1 309 ? 13.031 -11.382 18.585 1.00 89.88 309 GLU A O 1
ATOM 2315 N N . LYS A 1 310 ? 12.810 -13.463 17.757 1.00 91.06 310 LYS A N 1
ATOM 2316 C CA . LYS A 1 310 ? 12.989 -14.146 19.051 1.00 91.06 310 LYS A CA 1
ATOM 2317 C C . LYS A 1 310 ? 14.378 -13.867 19.629 1.00 91.06 310 LYS A C 1
ATOM 2319 O O . LYS A 1 310 ? 14.497 -13.600 20.826 1.00 91.06 310 LYS A O 1
ATOM 2324 N N . ALA A 1 311 ? 15.436 -13.887 18.819 1.00 88.56 311 ALA A N 1
ATOM 2325 C CA . ALA A 1 311 ? 16.788 -13.565 19.275 1.00 88.56 311 ALA A CA 1
ATOM 2326 C C . ALA A 1 311 ? 16.913 -12.097 19.728 1.00 88.56 311 ALA A C 1
ATOM 2328 O O . ALA A 1 311 ? 17.431 -11.837 20.819 1.00 88.56 311 ALA A O 1
ATOM 2329 N N . CYS A 1 312 ? 16.372 -11.148 18.957 1.00 89.88 312 CYS A N 1
ATOM 2330 C CA . CYS A 1 312 ? 16.304 -9.734 19.326 1.00 89.88 312 CYS A CA 1
ATOM 2331 C C . CYS A 1 312 ? 15.544 -9.519 20.647 1.00 89.88 312 CYS A C 1
ATOM 2333 O O . CYS A 1 312 ? 16.044 -8.837 21.545 1.00 89.88 312 CYS A O 1
ATOM 2335 N N . SER A 1 313 ? 14.382 -10.160 20.803 1.00 88.69 313 SER A N 1
ATOM 2336 C CA . SER A 1 313 ? 13.549 -10.098 22.014 1.00 88.69 313 SER A CA 1
ATOM 2337 C C . SER A 1 313 ? 14.268 -10.644 23.254 1.00 88.69 313 SER A C 1
ATOM 2339 O O . SER A 1 313 ? 14.095 -10.128 24.356 1.00 88.69 313 SER A O 1
ATOM 2341 N N . ASN A 1 314 ? 15.150 -11.631 23.069 1.00 89.38 314 ASN A N 1
ATOM 2342 C CA . ASN A 1 314 ? 16.051 -12.153 24.101 1.00 89.38 314 ASN A CA 1
ATOM 2343 C C . ASN A 1 314 ? 17.327 -11.299 24.305 1.00 89.38 314 ASN A C 1
ATOM 2345 O O . ASN A 1 314 ? 18.266 -11.722 24.978 1.00 89.38 314 ASN A O 1
ATOM 2349 N N . GLY A 1 315 ? 17.379 -10.085 23.745 1.00 86.00 315 GLY A N 1
ATOM 2350 C CA . GLY A 1 315 ? 18.451 -9.106 23.945 1.00 86.00 315 GLY A CA 1
ATOM 2351 C C . GLY A 1 315 ? 19.640 -9.224 22.986 1.00 86.00 315 GLY A C 1
ATOM 2352 O O . GLY A 1 315 ? 20.600 -8.456 23.116 1.00 86.00 315 GLY A O 1
ATOM 2353 N N . LEU A 1 316 ? 19.603 -10.136 22.008 1.00 88.88 316 LEU A N 1
ATOM 2354 C CA . LEU A 1 316 ? 20.677 -10.312 21.028 1.00 88.88 316 LEU A CA 1
ATOM 2355 C C . LEU A 1 316 ? 20.570 -9.251 19.920 1.00 88.88 316 LEU A C 1
ATOM 2357 O O . LEU A 1 316 ? 19.985 -9.464 18.862 1.00 88.88 316 LEU A O 1
ATOM 2361 N N . ARG A 1 317 ? 21.169 -8.082 20.175 1.00 89.25 317 ARG A N 1
ATOM 2362 C CA . ARG A 1 317 ? 21.040 -6.875 19.333 1.00 89.25 317 ARG A CA 1
ATOM 2363 C C . ARG A 1 317 ? 21.428 -7.036 17.860 1.00 89.25 317 ARG A C 1
ATOM 2365 O O . ARG A 1 317 ? 20.919 -6.274 17.051 1.00 89.25 317 ARG A O 1
ATOM 2372 N N . ALA A 1 318 ? 22.288 -7.995 17.513 1.00 85.19 318 ALA A N 1
ATOM 2373 C CA . ALA A 1 318 ? 22.706 -8.247 16.128 1.00 85.19 318 ALA A CA 1
ATOM 2374 C C . ALA A 1 318 ? 21.551 -8.691 15.203 1.00 85.19 318 ALA A C 1
ATOM 2376 O O . ALA A 1 318 ? 21.655 -8.555 13.989 1.00 85.19 318 ALA A O 1
ATOM 2377 N N . TYR A 1 319 ? 20.446 -9.178 15.777 1.00 89.69 319 TYR A N 1
ATOM 2378 C CA . TYR A 1 319 ? 19.250 -9.609 15.043 1.00 89.69 319 TYR A CA 1
ATOM 2379 C C . TYR A 1 319 ? 18.117 -8.569 15.089 1.00 89.69 319 TYR A C 1
ATOM 2381 O O . TYR A 1 319 ? 17.081 -8.745 14.458 1.00 89.69 319 TYR A O 1
ATOM 2389 N N . CYS A 1 320 ? 18.287 -7.467 15.828 1.00 85.62 320 CYS A N 1
ATOM 2390 C CA . CYS A 1 320 ? 17.273 -6.419 15.925 1.00 85.62 320 CYS A CA 1
ATOM 2391 C C . CYS A 1 320 ? 17.292 -5.511 14.691 1.00 85.62 320 CYS A C 1
ATOM 2393 O O . CYS A 1 320 ? 18.301 -4.859 14.427 1.00 85.62 320 CYS A O 1
ATOM 2395 N N . ASN A 1 321 ? 16.151 -5.391 14.005 1.00 85.75 321 ASN A N 1
ATOM 2396 C CA . ASN A 1 321 ? 16.003 -4.642 12.746 1.00 85.75 321 ASN A CA 1
ATOM 2397 C C . ASN A 1 321 ? 16.912 -5.161 11.612 1.00 85.75 321 ASN A C 1
ATOM 2399 O O . ASN A 1 321 ? 17.300 -4.396 10.732 1.00 85.75 321 ASN A O 1
ATOM 2403 N N . SER A 1 322 ? 17.271 -6.446 11.646 1.00 81.88 322 SER A N 1
ATOM 2404 C CA . SER A 1 322 ? 18.028 -7.109 10.585 1.00 81.88 322 SER A CA 1
ATOM 2405 C C . SER A 1 322 ? 17.092 -8.010 9.786 1.00 81.88 322 SER A C 1
ATOM 2407 O O . SER A 1 322 ? 16.325 -8.765 10.383 1.00 81.88 322 SER A O 1
ATOM 2409 N N . ALA A 1 323 ? 17.148 -7.947 8.454 1.00 89.81 323 ALA A N 1
ATOM 2410 C CA . ALA A 1 323 ? 16.515 -8.971 7.626 1.00 89.81 323 ALA A CA 1
ATOM 2411 C C . ALA A 1 323 ? 17.264 -10.301 7.809 1.00 89.81 323 ALA A C 1
ATOM 2413 O O . ALA A 1 323 ? 18.478 -10.310 8.031 1.00 89.81 323 ALA A O 1
ATOM 2414 N N . MET A 1 324 ? 16.537 -11.414 7.742 1.00 95.56 324 MET A N 1
ATOM 2415 C CA . MET A 1 324 ? 17.055 -12.740 8.068 1.00 95.56 324 MET A CA 1
ATOM 2416 C C . MET A 1 324 ? 16.844 -13.702 6.903 1.00 95.56 324 MET A C 1
ATOM 2418 O O . MET A 1 324 ? 15.781 -13.695 6.289 1.00 95.56 324 MET A O 1
A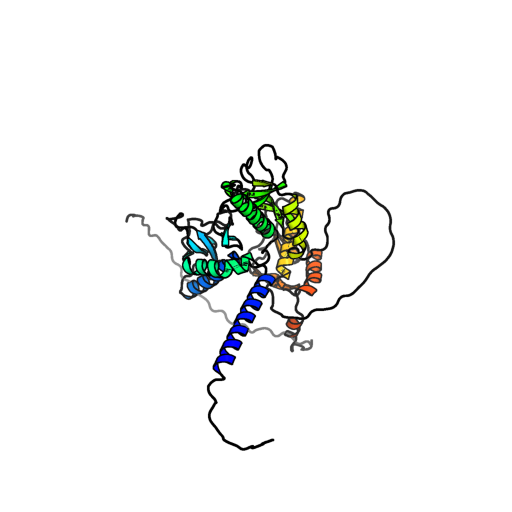TOM 2422 N N . TYR A 1 325 ? 17.837 -14.551 6.640 1.00 95.94 325 TYR A N 1
ATOM 2423 C CA . TYR A 1 325 ? 17.823 -15.497 5.522 1.00 95.94 325 TYR A CA 1
ATOM 2424 C C . TYR A 1 325 ? 18.253 -16.892 5.976 1.00 95.94 325 TYR A C 1
ATOM 2426 O O . TYR A 1 325 ? 19.239 -17.040 6.705 1.00 95.94 325 TYR A O 1
ATOM 2434 N N . ALA A 1 326 ? 17.538 -17.920 5.529 1.00 97.12 326 ALA A N 1
ATOM 2435 C CA . ALA A 1 326 ? 17.909 -19.314 5.688 1.00 97.12 326 ALA A CA 1
ATOM 2436 C C . ALA A 1 326 ? 18.917 -19.707 4.610 1.00 97.12 326 ALA A C 1
ATOM 2438 O O . ALA A 1 326 ? 18.623 -19.632 3.416 1.00 97.12 326 ALA A O 1
ATOM 2439 N N . ARG A 1 327 ? 20.102 -20.163 5.019 1.00 97.12 327 ARG A N 1
ATOM 2440 C CA . ARG A 1 327 ? 21.108 -20.731 4.109 1.00 97.12 327 ARG A CA 1
ATOM 2441 C C . ARG A 1 327 ? 21.761 -21.961 4.742 1.00 97.12 327 ARG A C 1
ATOM 2443 O O . ARG A 1 327 ? 21.959 -21.997 5.960 1.00 97.12 327 ARG A O 1
ATOM 2450 N N . LYS A 1 328 ? 22.107 -22.966 3.932 1.00 96.88 328 LYS A N 1
ATOM 2451 C CA . LYS A 1 328 ? 22.892 -24.139 4.352 1.00 96.88 328 LYS A CA 1
ATOM 2452 C C . LYS A 1 328 ? 24.379 -23.869 4.161 1.00 96.88 328 LYS A C 1
ATOM 2454 O O . LYS A 1 328 ? 24.986 -24.322 3.191 1.00 96.88 328 LYS A O 1
ATOM 2459 N N . ASP A 1 329 ? 24.963 -23.106 5.078 1.00 95.38 329 ASP A N 1
ATOM 2460 C CA . ASP A 1 329 ? 26.328 -22.602 4.931 1.00 95.38 329 ASP A CA 1
ATOM 2461 C C . ASP A 1 329 ? 27.135 -22.639 6.249 1.00 95.38 329 ASP A C 1
ATOM 2463 O O . ASP A 1 329 ? 26.710 -23.211 7.264 1.00 95.38 329 ASP A O 1
ATOM 2467 N N . VAL A 1 330 ? 28.364 -22.124 6.217 1.00 93.31 330 VAL A N 1
ATOM 2468 C CA . VAL A 1 330 ? 29.300 -22.116 7.350 1.00 93.31 330 VAL A CA 1
ATOM 2469 C C . VAL A 1 330 ? 28.953 -21.052 8.396 1.00 93.31 330 VAL A C 1
ATOM 2471 O O . VAL A 1 330 ? 28.448 -19.972 8.091 1.00 93.31 330 VAL A O 1
ATOM 2474 N N . GLY A 1 331 ? 29.214 -21.362 9.664 1.00 90.50 331 GLY A N 1
ATOM 2475 C CA . GLY A 1 331 ? 28.992 -20.453 10.786 1.00 90.50 331 GLY A CA 1
ATOM 2476 C C . GLY A 1 331 ? 30.234 -19.629 11.130 1.00 90.50 331 GLY A C 1
ATOM 2477 O O . GLY A 1 331 ? 30.907 -19.069 10.268 1.00 90.50 331 GLY A O 1
ATOM 2478 N N . ASN A 1 332 ? 30.542 -19.549 12.424 1.00 89.81 332 ASN A N 1
ATOM 2479 C CA . ASN A 1 332 ? 31.741 -18.874 12.921 1.00 89.81 332 ASN A CA 1
ATOM 2480 C C . ASN A 1 332 ? 33.013 -19.736 12.725 1.00 89.81 332 ASN A C 1
ATOM 2482 O O . ASN A 1 332 ? 32.985 -20.818 12.138 1.00 89.81 332 ASN A O 1
ATOM 2486 N N . THR A 1 333 ? 34.147 -19.285 13.267 1.00 84.56 333 THR A N 1
ATOM 2487 C CA . THR A 1 333 ? 35.464 -19.934 13.117 1.00 84.56 333 THR A CA 1
ATOM 2488 C C . THR A 1 333 ? 35.544 -21.397 13.579 1.00 84.56 333 THR A C 1
ATOM 2490 O O . THR A 1 333 ? 36.446 -22.108 13.123 1.00 84.56 333 THR A O 1
ATOM 2493 N N . THR A 1 334 ? 34.634 -21.869 14.442 1.00 84.69 334 THR A N 1
ATOM 2494 C CA . THR A 1 334 ? 34.554 -23.278 14.874 1.00 84.69 334 THR A CA 1
ATOM 2495 C C . THR A 1 334 ? 33.490 -24.084 14.122 1.00 84.69 334 THR A C 1
ATOM 2497 O O . THR A 1 334 ? 33.552 -25.311 14.120 1.00 84.69 334 THR A O 1
ATOM 2500 N N . GLN A 1 335 ? 32.562 -23.425 13.423 1.00 87.38 335 GLN A N 1
ATOM 2501 C CA . GLN A 1 335 ? 31.424 -24.032 12.727 1.00 87.38 335 GLN A CA 1
ATOM 2502 C C . GLN A 1 335 ? 31.655 -24.098 11.208 1.00 87.38 335 GLN A C 1
ATOM 2504 O O . GLN A 1 335 ? 30.922 -23.515 10.414 1.00 87.38 335 GLN A O 1
ATOM 2509 N N . LYS A 1 336 ? 32.707 -24.816 10.799 1.00 87.38 336 LYS A N 1
ATOM 2510 C CA . LYS A 1 336 ? 33.147 -24.909 9.391 1.00 87.38 336 LYS A CA 1
ATOM 2511 C C . LYS A 1 336 ? 32.336 -25.879 8.522 1.00 87.38 336 LYS A C 1
ATOM 2513 O O . LYS A 1 336 ? 32.612 -26.006 7.334 1.00 87.38 336 LYS A O 1
ATOM 2518 N N . THR A 1 337 ? 31.376 -26.592 9.101 1.00 90.19 337 THR A N 1
ATOM 2519 C CA . THR A 1 337 ? 30.446 -27.469 8.382 1.00 90.19 337 THR A CA 1
ATOM 2520 C C . THR A 1 337 ? 29.230 -26.678 7.911 1.00 90.19 337 THR A C 1
ATOM 2522 O O . THR A 1 337 ? 28.652 -25.909 8.687 1.00 90.19 337 THR A O 1
ATOM 2525 N N . LYS A 1 338 ? 28.827 -26.895 6.651 1.00 92.94 338 LYS A N 1
ATOM 2526 C CA . LYS A 1 338 ? 27.582 -26.347 6.106 1.00 92.94 338 LYS A CA 1
ATOM 2527 C C . LYS A 1 338 ? 26.385 -26.940 6.852 1.00 92.94 338 LYS A C 1
ATOM 2529 O O . LYS A 1 338 ? 26.149 -28.143 6.788 1.00 92.94 338 LYS A O 1
ATOM 2534 N N . GLU A 1 339 ? 25.643 -26.088 7.544 1.00 95.94 339 GLU A N 1
ATOM 2535 C CA . GLU A 1 339 ? 24.426 -26.425 8.288 1.00 95.94 339 GLU A CA 1
ATOM 2536 C C . GLU A 1 339 ? 23.370 -25.362 7.995 1.00 95.94 33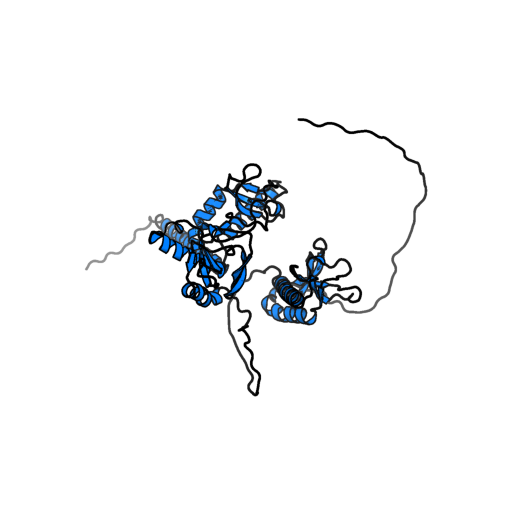9 GLU A C 1
ATOM 2538 O O . GLU A 1 339 ? 23.713 -24.214 7.712 1.00 95.94 339 GLU A O 1
ATOM 2543 N N . TRP A 1 340 ? 22.091 -25.712 8.101 1.00 97.38 340 TRP A N 1
ATOM 2544 C CA . TRP A 1 340 ? 21.021 -24.733 7.989 1.00 97.38 340 TRP A CA 1
ATOM 2545 C C . TRP A 1 340 ? 21.052 -23.751 9.164 1.00 97.38 340 TRP A C 1
ATOM 2547 O O . TRP A 1 340 ? 20.981 -24.118 10.347 1.00 97.38 340 TRP A O 1
ATOM 2557 N N . ARG A 1 341 ? 21.186 -22.472 8.822 1.00 97.88 341 ARG A N 1
ATOM 2558 C CA . ARG A 1 341 ? 21.307 -21.356 9.758 1.00 97.88 341 ARG A CA 1
ATOM 2559 C C . ARG A 1 341 ? 20.481 -20.178 9.262 1.00 97.88 341 ARG A C 1
ATOM 2561 O O . ARG A 1 341 ? 20.319 -19.982 8.060 1.00 97.88 341 ARG A O 1
ATOM 2568 N N . CYS A 1 342 ? 20.033 -19.374 10.215 1.00 97.69 342 CYS A N 1
ATOM 2569 C CA . CYS A 1 342 ? 19.407 -18.085 9.975 1.00 97.69 342 CYS A CA 1
ATOM 2570 C C . CYS A 1 342 ? 20.459 -16.989 10.103 1.00 97.69 342 CYS A C 1
ATOM 2572 O O . CYS A 1 342 ? 20.957 -16.748 11.204 1.00 97.69 342 CYS A O 1
ATOM 2574 N N . TYR A 1 343 ? 20.807 -16.350 8.995 1.00 97.12 343 TYR A N 1
ATOM 2575 C CA . TYR A 1 343 ? 21.814 -15.296 8.929 1.00 97.12 343 TYR A CA 1
ATOM 2576 C C . TYR A 1 343 ? 21.169 -13.920 8.924 1.00 97.12 343 TYR A C 1
ATOM 2578 O O . TYR A 1 343 ? 20.196 -13.705 8.205 1.00 97.12 343 TYR A O 1
ATOM 2586 N N . ALA A 1 344 ? 21.753 -12.982 9.667 1.00 93.69 344 ALA A N 1
ATOM 2587 C CA . ALA A 1 344 ? 21.499 -11.562 9.463 1.00 93.69 344 ALA A CA 1
ATOM 2588 C C . ALA A 1 344 ? 21.962 -11.132 8.058 1.00 93.69 344 ALA A C 1
ATOM 2590 O O . ALA A 1 344 ? 23.006 -11.579 7.584 1.00 93.69 344 ALA A O 1
ATOM 2591 N N . ALA A 1 345 ? 21.236 -10.211 7.423 1.00 91.75 345 ALA A N 1
ATOM 2592 C CA . ALA A 1 345 ? 21.530 -9.704 6.079 1.00 91.75 345 ALA A CA 1
ATOM 2593 C C . ALA A 1 345 ? 22.976 -9.206 5.901 1.00 91.75 345 ALA A C 1
ATOM 2595 O O . ALA A 1 345 ? 23.564 -9.368 4.838 1.00 91.75 345 ALA A O 1
ATOM 2596 N N . SER A 1 346 ? 23.570 -8.640 6.957 1.00 88.44 346 SER A N 1
ATOM 2597 C CA . SER A 1 346 ? 24.954 -8.146 6.983 1.00 88.44 346 SER A CA 1
ATOM 2598 C C . SER A 1 346 ? 26.032 -9.231 6.861 1.00 88.44 346 SER A C 1
ATOM 2600 O O . SER A 1 346 ? 27.211 -8.905 6.762 1.00 88.44 346 SER A O 1
ATOM 2602 N N . GLU A 1 347 ? 25.650 -10.504 6.929 1.00 92.31 347 GLU A N 1
ATOM 2603 C CA . GLU A 1 347 ? 26.537 -11.673 6.898 1.00 92.31 347 GLU A CA 1
ATOM 2604 C C . GLU A 1 347 ? 26.470 -12.419 5.550 1.00 92.31 347 GLU A C 1
ATOM 2606 O O . GLU A 1 347 ? 27.194 -13.394 5.347 1.00 92.31 347 GLU A O 1
ATOM 2611 N N . ILE A 1 348 ? 25.588 -11.973 4.648 1.00 91.56 348 ILE A N 1
ATOM 2612 C CA . ILE A 1 348 ? 25.291 -12.596 3.359 1.00 91.56 348 ILE A CA 1
ATOM 2613 C C . ILE A 1 348 ? 25.793 -11.702 2.222 1.00 91.56 348 ILE A C 1
ATOM 2615 O O . ILE A 1 348 ? 25.377 -10.553 2.082 1.00 91.56 348 ILE A O 1
ATOM 2619 N N . ASP A 1 349 ? 26.664 -12.247 1.375 1.00 88.81 349 ASP A N 1
ATOM 2620 C CA . ASP A 1 349 ? 27.139 -11.580 0.164 1.00 88.81 349 ASP A CA 1
ATOM 2621 C C . ASP A 1 349 ? 26.243 -11.957 -1.024 1.00 88.81 349 ASP A C 1
ATOM 2623 O O . ASP A 1 349 ? 26.381 -13.027 -1.621 1.00 88.81 349 ASP A O 1
ATOM 2627 N N . PHE A 1 350 ? 25.291 -11.082 -1.357 1.00 86.56 350 PHE A N 1
ATOM 2628 C CA . PHE A 1 350 ? 24.344 -11.285 -2.460 1.00 86.56 350 PHE A CA 1
ATOM 2629 C C . PHE A 1 350 ? 24.976 -11.205 -3.858 1.00 86.56 350 PHE A C 1
ATOM 2631 O O . PHE A 1 350 ? 24.326 -11.600 -4.825 1.00 86.56 350 PHE A O 1
ATOM 2638 N N . ALA A 1 351 ? 26.227 -10.745 -3.987 1.00 82.31 351 ALA A N 1
ATOM 2639 C CA . ALA A 1 351 ? 26.967 -10.828 -5.247 1.00 82.31 351 ALA A CA 1
ATOM 2640 C C . ALA A 1 351 ? 27.562 -12.230 -5.488 1.00 82.31 351 ALA A C 1
ATOM 2642 O O . ALA A 1 351 ? 27.979 -12.537 -6.605 1.00 82.31 351 ALA A O 1
ATOM 2643 N N . VAL A 1 352 ? 27.595 -13.086 -4.459 1.00 78.62 352 VAL A N 1
ATOM 2644 C CA . VAL A 1 352 ? 28.044 -14.477 -4.547 1.00 78.62 352 VAL A CA 1
ATOM 2645 C C . VAL A 1 352 ? 26.833 -15.398 -4.680 1.00 78.62 352 VAL A C 1
ATOM 2647 O O . VAL A 1 352 ? 25.910 -15.344 -3.867 1.00 78.62 352 VAL A O 1
ATOM 2650 N N . SER A 1 353 ? 26.858 -16.285 -5.675 1.00 85.12 353 SER A N 1
ATOM 2651 C CA . SER A 1 353 ? 25.894 -17.383 -5.805 1.00 85.12 353 SER A CA 1
ATOM 2652 C C . SER A 1 353 ? 26.550 -18.718 -5.457 1.00 85.12 353 SER A C 1
ATOM 2654 O O . SER A 1 353 ? 27.675 -18.986 -5.887 1.00 85.12 353 SER A O 1
ATOM 2656 N N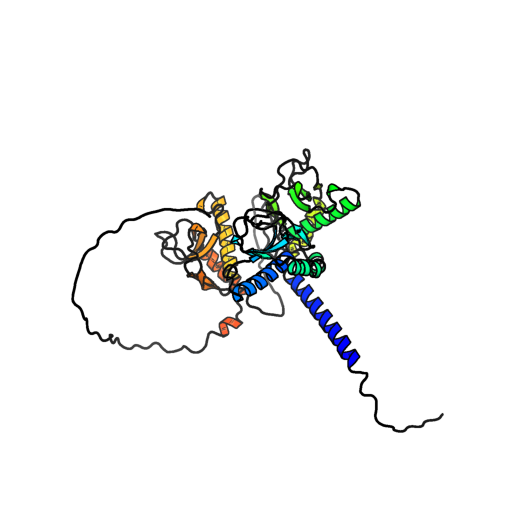 . ALA A 1 354 ? 25.866 -19.555 -4.677 1.00 86.31 354 ALA A N 1
ATOM 2657 C CA . ALA A 1 354 ? 26.367 -20.862 -4.254 1.00 86.31 354 ALA A CA 1
ATOM 2658 C C . ALA A 1 354 ? 25.228 -21.834 -3.914 1.00 86.31 354 ALA A C 1
ATOM 2660 O O . ALA A 1 354 ? 24.104 -21.416 -3.640 1.00 86.31 354 ALA A O 1
ATOM 2661 N N . ASP A 1 355 ? 25.555 -23.128 -3.847 1.00 93.00 355 ASP A N 1
ATOM 2662 C CA . ASP A 1 355 ? 24.661 -24.195 -3.380 1.00 93.00 355 ASP A CA 1
ATOM 2663 C C . ASP A 1 355 ? 24.437 -24.077 -1.861 1.00 93.00 355 ASP A C 1
ATOM 2665 O O . ASP A 1 355 ? 25.173 -24.654 -1.044 1.00 93.00 355 ASP A O 1
ATOM 2669 N N . VAL A 1 356 ? 23.478 -23.226 -1.488 1.00 94.00 356 VAL A N 1
ATOM 2670 C CA . VAL A 1 356 ? 23.144 -22.865 -0.099 1.00 94.00 356 VAL A CA 1
ATOM 2671 C C . VAL A 1 356 ? 21.641 -22.626 0.144 1.00 94.00 356 VAL A C 1
ATOM 2673 O O . VAL A 1 356 ? 21.272 -22.405 1.296 1.00 94.00 356 VAL A O 1
ATOM 2676 N N . CYS A 1 357 ? 20.777 -22.695 -0.875 1.00 94.94 357 CYS A N 1
ATOM 2677 C CA . CYS A 1 357 ? 19.312 -22.616 -0.732 1.00 94.94 357 CYS A CA 1
ATOM 2678 C C . CYS A 1 357 ? 18.641 -23.988 -0.900 1.00 94.94 357 CYS A C 1
ATOM 2680 O O . CYS A 1 357 ? 19.312 -24.974 -1.198 1.00 94.94 357 CYS A O 1
ATOM 2682 N N . ALA A 1 358 ? 17.320 -24.047 -0.711 1.00 92.44 358 ALA A N 1
ATOM 2683 C CA . ALA A 1 358 ? 16.473 -25.198 -1.018 1.00 92.44 358 ALA A CA 1
ATOM 2684 C C . ALA A 1 358 ? 15.609 -24.923 -2.259 1.00 92.44 358 ALA A C 1
ATOM 2686 O O . ALA A 1 358 ? 15.079 -23.823 -2.410 1.00 92.44 358 ALA A O 1
ATOM 2687 N N . ASP A 1 359 ? 15.435 -25.918 -3.128 1.00 87.12 359 ASP A N 1
ATOM 2688 C CA . ASP A 1 359 ? 14.352 -25.912 -4.117 1.00 87.12 359 ASP A CA 1
ATOM 2689 C C . ASP A 1 359 ? 12.999 -26.256 -3.454 1.00 87.12 359 ASP A C 1
ATOM 2691 O O . ASP A 1 359 ? 12.935 -26.570 -2.266 1.00 87.12 359 ASP A O 1
ATOM 2695 N N . ASN A 1 360 ? 11.902 -26.250 -4.218 1.00 85.88 360 ASN A N 1
ATOM 2696 C CA . ASN A 1 360 ? 10.568 -26.632 -3.718 1.00 85.88 360 ASN A CA 1
ATOM 2697 C C . ASN A 1 360 ? 10.449 -28.099 -3.252 1.00 85.88 360 ASN A C 1
ATOM 2699 O O . ASN A 1 360 ? 9.451 -28.468 -2.640 1.00 85.88 360 ASN A O 1
ATOM 2703 N N . CYS A 1 361 ? 11.446 -28.939 -3.531 1.00 86.00 361 CYS A N 1
ATOM 2704 C CA . CYS A 1 361 ? 11.517 -30.338 -3.124 1.00 86.00 361 CYS A CA 1
ATOM 2705 C C . CYS A 1 361 ? 12.491 -30.578 -1.958 1.00 86.00 361 CYS A C 1
ATOM 2707 O O . CYS A 1 361 ? 12.705 -31.731 -1.566 1.00 86.00 361 CYS A O 1
ATOM 2709 N N . GLY A 1 362 ? 13.060 -29.517 -1.377 1.00 86.94 362 GLY A N 1
ATOM 2710 C CA . GLY A 1 362 ? 14.002 -29.596 -0.264 1.00 86.94 362 GLY A CA 1
ATOM 2711 C C . GLY A 1 362 ? 15.423 -29.998 -0.660 1.00 86.94 362 GLY A C 1
ATOM 2712 O O . GLY A 1 362 ? 16.258 -30.216 0.221 1.00 86.94 362 GLY A O 1
ATOM 2713 N N . ASN A 1 363 ? 15.712 -30.116 -1.957 1.00 90.94 363 ASN A N 1
ATOM 2714 C CA . ASN A 1 363 ? 17.057 -30.386 -2.448 1.00 90.94 363 ASN A CA 1
ATOM 2715 C C . ASN A 1 363 ? 17.891 -29.103 -2.367 1.00 90.94 363 ASN A C 1
ATOM 2717 O O . ASN A 1 363 ? 17.367 -28.000 -2.525 1.00 90.94 363 ASN A O 1
ATOM 2721 N N . ILE A 1 364 ? 19.202 -29.228 -2.145 1.00 91.50 364 ILE A N 1
ATOM 2722 C CA . ILE A 1 364 ? 20.079 -28.052 -2.130 1.00 91.50 364 ILE A CA 1
ATOM 2723 C C . ILE A 1 364 ? 20.232 -27.507 -3.550 1.00 91.50 364 ILE A C 1
ATOM 2725 O O . ILE A 1 364 ? 20.593 -28.250 -4.461 1.00 91.50 364 ILE A O 1
ATOM 2729 N N . THR A 1 365 ? 19.993 -26.207 -3.710 1.00 92.19 365 THR A N 1
ATOM 2730 C CA . THR A 1 365 ? 20.073 -25.487 -4.983 1.00 92.19 365 THR A CA 1
ATOM 2731 C C . THR A 1 365 ? 20.944 -24.235 -4.874 1.00 92.19 365 THR A C 1
ATOM 2733 O O . THR A 1 365 ? 21.184 -23.703 -3.779 1.00 92.19 365 THR A O 1
ATOM 2736 N N . SER A 1 366 ? 21.420 -23.766 -6.026 1.00 90.75 366 SER A N 1
ATOM 2737 C CA . SER A 1 366 ? 22.217 -22.549 -6.142 1.00 90.75 366 SER A CA 1
ATOM 2738 C C . SER A 1 366 ? 21.335 -21.309 -6.051 1.00 90.75 366 SER A C 1
ATOM 2740 O O . SER A 1 366 ? 20.337 -21.192 -6.759 1.00 90.75 366 SER A O 1
ATOM 2742 N N . CYS A 1 367 ? 21.721 -20.358 -5.206 1.00 88.88 367 CYS A N 1
ATOM 2743 C CA . CYS A 1 367 ? 21.050 -19.069 -5.085 1.00 88.88 367 CYS A CA 1
ATOM 2744 C C . CYS A 1 367 ? 22.048 -17.957 -4.767 1.00 88.88 367 CYS A C 1
ATOM 2746 O O . CYS A 1 367 ? 23.163 -18.215 -4.307 1.00 88.88 367 CYS A O 1
ATOM 2748 N N . SER A 1 368 ? 21.640 -16.709 -4.991 1.00 88.88 368 SER A N 1
ATOM 2749 C CA . SER A 1 368 ? 22.409 -15.535 -4.578 1.00 88.88 368 SER A CA 1
ATOM 2750 C C . SER A 1 368 ? 22.320 -15.308 -3.066 1.00 88.88 368 SER A C 1
ATOM 2752 O O . SER A 1 368 ? 21.258 -15.447 -2.447 1.00 88.88 368 SER A O 1
ATOM 2754 N N . GLY A 1 369 ? 23.450 -14.925 -2.477 1.00 85.56 369 GLY A N 1
ATOM 2755 C CA . GLY A 1 369 ? 23.605 -14.750 -1.042 1.00 85.56 369 GLY A CA 1
ATOM 2756 C C . GLY A 1 369 ? 24.233 -15.970 -0.375 1.00 85.56 369 GLY A C 1
ATOM 2757 O O . GLY A 1 369 ? 23.519 -16.896 0.010 1.00 85.56 369 GLY A O 1
ATOM 2758 N N . ALA A 1 370 ? 25.552 -15.916 -0.173 1.00 90.19 370 ALA A N 1
ATOM 2759 C CA . ALA A 1 370 ? 26.339 -16.904 0.574 1.00 90.19 370 ALA A CA 1
ATOM 2760 C C . ALA A 1 370 ? 27.268 -16.232 1.607 1.00 90.19 370 ALA A C 1
ATOM 2762 O O . ALA A 1 370 ? 27.493 -15.021 1.556 1.00 90.19 370 ALA A O 1
ATOM 2763 N N . VAL A 1 371 ? 27.822 -17.003 2.548 1.00 90.31 371 VAL A N 1
ATOM 2764 C CA . VAL A 1 371 ? 28.724 -16.480 3.588 1.00 90.31 371 VAL A CA 1
ATOM 2765 C C . VAL A 1 371 ? 30.151 -16.378 3.059 1.00 90.31 371 VAL A C 1
ATOM 2767 O O . VAL A 1 371 ? 30.796 -17.381 2.745 1.00 90.31 371 VAL A O 1
ATOM 2770 N N . ASN A 1 372 ? 30.707 -15.167 3.046 1.00 82.62 372 ASN A N 1
ATOM 2771 C CA . ASN A 1 372 ? 32.092 -14.940 2.636 1.00 82.62 372 ASN A CA 1
ATOM 2772 C C . ASN A 1 372 ? 33.082 -15.241 3.786 1.00 82.62 372 ASN A C 1
ATOM 2774 O O . ASN A 1 372 ? 33.632 -14.349 4.433 1.00 82.62 372 ASN A O 1
ATOM 2778 N N . GLY A 1 373 ? 33.289 -16.532 4.066 1.00 81.81 373 GLY A N 1
ATOM 2779 C CA . GLY A 1 373 ? 34.331 -17.042 4.966 1.00 81.81 373 GLY A CA 1
ATOM 2780 C C . GLY A 1 373 ? 33.841 -17.481 6.348 1.00 81.81 373 GLY A C 1
ATOM 2781 O O . GLY A 1 373 ? 33.890 -18.671 6.654 1.00 81.81 373 GLY A O 1
ATOM 2782 N N . VAL A 1 374 ? 33.420 -16.544 7.202 1.00 86.25 374 VAL A N 1
ATOM 2783 C CA . VAL A 1 374 ? 32.841 -16.834 8.531 1.00 86.25 374 VAL A CA 1
ATOM 2784 C C . VAL A 1 374 ? 31.752 -15.829 8.879 1.00 86.25 374 VAL A C 1
ATOM 2786 O O . VAL A 1 374 ? 31.889 -14.648 8.576 1.00 86.25 374 VAL A O 1
ATOM 2789 N N . SER A 1 375 ? 30.722 -16.284 9.591 1.00 89.75 375 SER A N 1
ATOM 2790 C CA . SER A 1 375 ? 29.655 -15.424 10.100 1.00 89.75 375 SER A CA 1
ATOM 2791 C C . SER A 1 375 ? 29.738 -15.196 11.614 1.00 89.75 375 SER A C 1
ATOM 2793 O O . SER A 1 375 ? 29.968 -16.127 12.393 1.00 89.75 375 SER A O 1
ATOM 2795 N N . THR A 1 376 ? 29.488 -13.956 12.037 1.00 88.00 376 THR A N 1
ATOM 2796 C CA . THR A 1 376 ? 29.377 -13.519 13.436 1.00 88.00 376 THR A CA 1
ATOM 2797 C C . THR A 1 376 ? 27.938 -13.371 13.940 1.00 88.00 376 THR A C 1
ATOM 2799 O O . THR A 1 376 ? 27.715 -13.505 15.144 1.00 88.00 376 THR A O 1
ATOM 2802 N N . SER A 1 377 ? 26.965 -13.176 13.043 1.00 91.12 377 SER A N 1
ATOM 2803 C CA . SER A 1 377 ? 25.560 -12.874 13.376 1.00 91.12 377 SER A CA 1
ATOM 2804 C C . SER A 1 377 ? 24.590 -13.875 12.732 1.00 91.12 377 SER A C 1
ATOM 2806 O O . SER A 1 377 ? 23.839 -13.549 11.813 1.00 91.12 377 SER A O 1
ATOM 2808 N N . HIS A 1 378 ? 24.600 -15.119 13.216 1.00 96.00 378 HIS A N 1
ATOM 2809 C CA . HIS A 1 378 ? 23.698 -16.170 12.742 1.00 96.00 378 HIS A CA 1
ATOM 2810 C C . HIS A 1 378 ? 23.202 -17.092 13.865 1.00 96.00 378 HIS A C 1
ATOM 2812 O O . HIS A 1 378 ? 23.861 -17.296 14.887 1.00 96.00 378 HIS A O 1
ATOM 2818 N N . LEU A 1 379 ? 22.052 -17.724 13.632 1.00 95.44 379 LEU A N 1
ATOM 2819 C CA . LEU A 1 379 ? 21.436 -18.704 14.523 1.00 95.44 379 LEU A CA 1
ATOM 2820 C C . LEU A 1 379 ? 21.492 -20.088 13.868 1.00 95.44 379 LEU A C 1
ATOM 2822 O O . LEU A 1 379 ? 20.910 -20.300 12.808 1.00 95.44 379 LEU A O 1
ATOM 2826 N N . THR A 1 380 ? 22.174 -21.054 14.488 1.00 95.12 380 THR A N 1
ATOM 2827 C CA . THR A 1 380 ? 22.150 -22.450 14.013 1.00 95.12 380 THR A CA 1
ATOM 2828 C C . THR A 1 380 ? 20.771 -23.055 14.258 1.00 95.12 380 THR A C 1
ATOM 2830 O O . THR A 1 380 ? 20.294 -23.045 15.397 1.00 95.12 380 THR A O 1
ATOM 2833 N N . ARG A 1 381 ? 20.126 -23.552 13.197 1.00 96.69 381 ARG A N 1
ATOM 2834 C CA . ARG A 1 381 ? 18.759 -24.096 13.223 1.00 96.69 381 ARG A CA 1
ATOM 2835 C C . ARG A 1 381 ? 18.621 -25.365 12.382 1.00 96.69 381 ARG A C 1
ATOM 2837 O O . ARG A 1 381 ? 17.563 -25.628 11.822 1.00 96.69 381 ARG A O 1
ATOM 2844 N N . ASN A 1 382 ? 19.696 -26.157 12.312 1.00 93.62 382 ASN A N 1
ATOM 2845 C CA . ASN A 1 382 ? 19.772 -27.317 11.428 1.00 93.62 382 ASN A CA 1
ATOM 2846 C C . ASN A 1 382 ? 18.581 -28.284 11.559 1.00 93.62 382 ASN A C 1
ATOM 2848 O O . ASN A 1 382 ? 17.901 -28.475 10.556 1.00 93.62 382 ASN A O 1
ATOM 2852 N N . PRO A 1 383 ? 18.246 -28.821 12.751 1.00 92.19 383 PRO A N 1
ATOM 2853 C CA . PRO A 1 383 ? 17.127 -29.754 12.866 1.00 92.19 383 PRO A CA 1
ATOM 2854 C C . PRO A 1 383 ? 15.757 -29.089 12.664 1.00 92.19 383 PRO A C 1
ATOM 2856 O O . PRO A 1 383 ? 14.843 -29.744 12.181 1.00 92.19 383 PRO A O 1
ATOM 2859 N N . GLN A 1 384 ? 15.592 -27.803 13.004 1.00 95.44 384 GLN A N 1
ATOM 2860 C CA . GLN A 1 384 ? 14.321 -27.099 12.794 1.00 95.44 384 GLN A CA 1
ATOM 2861 C C . GLN A 1 384 ? 14.049 -26.847 11.308 1.00 95.44 384 GLN A C 1
ATOM 2863 O O . GLN A 1 384 ? 12.934 -27.060 10.846 1.00 95.44 384 GLN A O 1
ATOM 2868 N N . ILE A 1 385 ? 15.070 -26.418 10.562 1.00 93.56 385 ILE A N 1
ATOM 2869 C CA . ILE A 1 385 ? 14.955 -26.155 9.126 1.00 93.56 385 ILE A CA 1
ATOM 2870 C C . ILE A 1 385 ? 14.873 -27.473 8.343 1.00 93.56 385 ILE A C 1
ATOM 2872 O O . ILE A 1 385 ? 14.119 -27.545 7.384 1.00 93.56 385 ILE A O 1
ATOM 2876 N N . GLU A 1 386 ? 15.568 -28.537 8.761 1.00 93.94 386 GLU A N 1
ATOM 2877 C CA . GLU A 1 386 ? 15.420 -29.863 8.139 1.00 93.94 386 GLU A CA 1
ATOM 2878 C C . GLU A 1 386 ? 14.022 -30.462 8.354 1.00 93.94 386 GLU A C 1
ATOM 2880 O O . GLU A 1 386 ? 13.470 -31.041 7.420 1.00 93.94 386 GLU A O 1
ATOM 2885 N N . GLU A 1 387 ? 13.410 -30.280 9.530 1.00 91.25 387 GLU A N 1
ATOM 2886 C CA . GLU A 1 387 ? 12.024 -30.708 9.752 1.00 91.25 387 GLU A CA 1
ATOM 2887 C C . GLU A 1 387 ? 11.022 -29.817 8.995 1.00 91.25 387 GLU A C 1
ATOM 2889 O O . GLU A 1 387 ? 10.081 -30.344 8.411 1.00 91.25 387 GLU A O 1
ATOM 2894 N N . LEU A 1 388 ? 11.249 -28.498 8.905 1.00 87.62 388 LEU A N 1
ATOM 2895 C CA . LEU A 1 388 ? 10.429 -27.602 8.076 1.00 87.62 388 LEU A CA 1
ATOM 2896 C C . LEU A 1 388 ? 10.492 -27.989 6.591 1.00 87.62 388 LEU A C 1
ATOM 2898 O O . LEU A 1 388 ? 9.455 -28.140 5.958 1.00 87.62 388 LEU A O 1
ATOM 2902 N N . ILE A 1 389 ? 11.690 -28.252 6.059 1.00 89.62 389 ILE A N 1
ATOM 2903 C CA . ILE A 1 389 ? 11.878 -28.785 4.701 1.00 89.62 389 ILE A CA 1
ATOM 2904 C C . ILE A 1 389 ? 11.098 -30.088 4.509 1.00 89.62 389 ILE A C 1
ATOM 2906 O O . ILE A 1 389 ? 10.467 -30.273 3.475 1.00 89.62 389 ILE A O 1
ATOM 2910 N N . LYS A 1 390 ? 11.133 -30.991 5.492 1.00 88.12 390 LYS A N 1
ATOM 2911 C CA . LYS A 1 390 ? 10.437 -32.279 5.430 1.00 88.12 390 LYS A CA 1
ATOM 2912 C C . LYS A 1 390 ? 8.911 -32.131 5.430 1.00 88.12 390 LYS A C 1
ATOM 2914 O O . LYS A 1 390 ? 8.272 -32.825 4.650 1.00 88.12 390 LYS A O 1
ATOM 2919 N N . MET A 1 391 ? 8.349 -31.245 6.255 1.00 81.12 391 MET A N 1
ATOM 2920 C CA . MET A 1 391 ? 6.902 -30.977 6.294 1.00 81.12 391 MET A CA 1
ATOM 2921 C C . MET A 1 391 ? 6.419 -30.294 5.006 1.00 81.12 391 MET A C 1
ATOM 2923 O O . MET A 1 391 ? 5.477 -30.746 4.366 1.00 81.12 391 MET A O 1
ATOM 2927 N N . GLU A 1 392 ? 7.104 -29.234 4.583 1.00 79.31 392 GLU A N 1
ATOM 2928 C CA . GLU A 1 392 ? 6.691 -28.403 3.445 1.00 79.31 392 GLU A CA 1
ATOM 2929 C C . GLU A 1 392 ? 6.992 -29.055 2.079 1.00 79.31 392 GLU A C 1
ATOM 2931 O O . GLU A 1 392 ? 6.403 -28.685 1.061 1.00 79.31 392 GLU A O 1
ATOM 2936 N N . LYS A 1 393 ? 7.874 -30.068 2.026 1.00 78.50 393 LYS A N 1
ATOM 2937 C CA . LYS A 1 393 ? 8.128 -30.858 0.807 1.00 78.50 393 LYS A CA 1
ATOM 2938 C C . LYS A 1 393 ? 6.853 -31.509 0.272 1.00 78.50 393 LYS A C 1
ATOM 2940 O O . LYS A 1 393 ? 6.698 -31.586 -0.942 1.00 78.50 393 LYS A O 1
ATOM 2945 N N . GLU A 1 394 ? 5.947 -31.955 1.139 1.00 67.88 394 GLU A N 1
ATOM 2946 C CA . GLU A 1 394 ? 4.678 -32.570 0.720 1.00 67.88 394 GLU A CA 1
ATOM 2947 C C . GLU A 1 394 ? 3.701 -31.544 0.114 1.00 67.88 394 GLU A C 1
ATOM 2949 O O . GLU A 1 394 ? 2.835 -31.913 -0.676 1.00 67.88 394 GLU A O 1
ATOM 2954 N N . VAL A 1 395 ? 3.889 -30.252 0.414 1.00 67.75 395 VAL A N 1
ATOM 2955 C CA . VAL A 1 395 ? 3.070 -29.135 -0.084 1.00 67.75 395 VAL A CA 1
ATOM 2956 C C . VAL A 1 395 ? 3.613 -28.569 -1.402 1.00 67.75 395 VAL A C 1
ATOM 2958 O O . VAL A 1 395 ? 2.843 -28.307 -2.328 1.00 67.75 395 VAL A O 1
ATOM 2961 N N . TYR A 1 396 ? 4.932 -28.365 -1.508 1.00 71.00 396 TYR A N 1
ATOM 2962 C CA . TYR A 1 396 ? 5.541 -27.643 -2.637 1.00 71.00 396 TYR A CA 1
ATOM 2963 C C . TYR A 1 396 ? 6.201 -28.532 -3.701 1.00 71.00 396 TYR A C 1
ATOM 2965 O O . TYR A 1 396 ? 6.375 -28.086 -4.842 1.00 71.00 396 TYR A O 1
ATOM 2973 N N . CYS A 1 397 ? 6.560 -29.779 -3.385 1.00 80.81 397 CYS A N 1
ATOM 2974 C CA . CYS A 1 397 ? 7.211 -30.664 -4.347 1.00 80.81 397 CYS A CA 1
ATOM 2975 C C . CYS A 1 397 ? 6.181 -31.343 -5.252 1.00 80.81 397 CYS A C 1
ATOM 2977 O O . CYS A 1 397 ? 5.426 -32.205 -4.808 1.00 80.81 397 CYS A O 1
ATOM 2979 N N . ASN A 1 398 ? 6.180 -31.023 -6.550 1.00 71.25 398 ASN A N 1
ATOM 2980 C CA . ASN A 1 398 ? 5.383 -31.776 -7.520 1.00 71.25 398 ASN A CA 1
ATOM 2981 C C . ASN A 1 398 ? 6.118 -33.077 -7.924 1.00 71.25 398 ASN A C 1
ATOM 2983 O O . ASN A 1 398 ? 7.113 -32.997 -8.655 1.00 71.25 398 ASN A O 1
ATOM 2987 N N . PRO A 1 399 ? 5.624 -34.276 -7.549 1.00 58.91 399 PRO A N 1
ATOM 2988 C CA . PRO A 1 399 ? 6.291 -35.545 -7.849 1.00 58.91 399 PRO A CA 1
ATOM 2989 C C . PRO A 1 399 ? 6.320 -35.905 -9.346 1.00 58.91 399 PRO A C 1
ATOM 2991 O O . PRO A 1 399 ? 7.040 -36.826 -9.738 1.00 58.91 399 PRO A O 1
ATOM 2994 N N . GLU A 1 400 ? 5.573 -35.204 -10.209 1.00 50.59 400 GLU A N 1
ATOM 2995 C CA . GLU A 1 400 ? 5.673 -35.392 -11.663 1.00 50.59 400 GLU A CA 1
ATOM 2996 C C . GLU A 1 400 ? 6.951 -34.789 -12.271 1.00 50.59 400 GLU A C 1
ATOM 2998 O O . GLU A 1 400 ? 7.355 -35.207 -13.356 1.00 50.59 400 GLU A O 1
ATOM 3003 N N . ILE A 1 401 ? 7.624 -33.859 -11.579 1.00 52.91 401 ILE A N 1
ATOM 3004 C CA . ILE A 1 401 ? 8.869 -33.235 -12.065 1.00 52.91 401 ILE A CA 1
ATOM 3005 C C . ILE A 1 401 ? 10.077 -34.162 -11.831 1.00 52.91 401 ILE A C 1
ATOM 3007 O O . ILE A 1 401 ? 10.909 -34.326 -12.724 1.00 52.91 401 ILE A O 1
ATOM 3011 N N . GLU A 1 402 ? 10.131 -34.854 -10.689 1.00 53.44 402 GLU A N 1
ATOM 3012 C CA . GLU A 1 402 ? 11.200 -35.811 -10.343 1.00 53.44 402 GLU A CA 1
ATOM 3013 C C . GLU A 1 402 ? 11.284 -36.989 -11.336 1.00 53.44 402 GLU A C 1
ATOM 3015 O O . GLU A 1 402 ? 12.373 -37.396 -11.745 1.00 53.44 402 GLU A O 1
ATOM 3020 N N . LYS A 1 403 ? 10.142 -37.490 -11.835 1.00 40.94 403 LYS A N 1
ATOM 3021 C CA . LYS A 1 403 ? 10.106 -38.587 -12.829 1.00 40.94 403 LYS A CA 1
ATOM 3022 C C . LYS A 1 403 ? 10.675 -38.218 -14.206 1.00 40.94 403 LYS A C 1
ATOM 3024 O O . LYS A 1 403 ? 10.825 -39.100 -15.050 1.00 40.94 403 LYS A O 1
ATOM 3029 N N . GLY A 1 404 ? 11.017 -36.949 -14.438 1.00 38.34 404 GLY A N 1
ATOM 3030 C CA . GLY A 1 404 ? 11.770 -36.505 -15.612 1.00 38.34 404 GLY A CA 1
ATOM 3031 C C . GLY A 1 404 ? 13.288 -36.704 -15.507 1.00 38.34 404 GLY A C 1
ATOM 3032 O O . GLY A 1 404 ? 13.962 -36.622 -16.532 1.00 38.34 404 GLY A O 1
ATOM 3033 N N . SER A 1 405 ? 13.830 -36.970 -14.308 1.00 40.81 405 SER A N 1
ATOM 3034 C CA . SER A 1 405 ? 15.280 -36.971 -14.046 1.00 40.81 405 SER A CA 1
ATOM 3035 C C . SER A 1 405 ? 15.880 -38.333 -13.659 1.00 40.81 405 SER A C 1
ATOM 3037 O O . SER A 1 405 ? 17.052 -38.397 -13.288 1.00 40.81 405 SER A O 1
ATOM 3039 N N . GLU A 1 406 ? 15.149 -39.439 -13.828 1.00 40.44 406 GLU A N 1
ATOM 3040 C CA . GLU A 1 406 ? 15.725 -40.793 -13.813 1.00 40.44 406 GLU A CA 1
ATOM 3041 C C . GLU A 1 406 ? 15.649 -41.451 -15.198 1.00 40.44 406 GLU A C 1
ATOM 3043 O O . GLU A 1 406 ? 14.753 -42.235 -15.511 1.00 40.44 406 GLU A O 1
ATOM 3048 N N . SER A 1 407 ? 16.651 -41.168 -16.036 1.00 32.56 407 SER A N 1
ATOM 3049 C CA . SER A 1 407 ? 16.939 -41.969 -17.229 1.00 32.56 407 SER A CA 1
ATOM 3050 C C . SER A 1 407 ? 18.438 -42.224 -17.381 1.00 32.56 407 SER A C 1
ATOM 3052 O O . SER A 1 407 ? 19.205 -41.341 -17.755 1.00 32.56 407 SER A O 1
ATOM 3054 N N . THR A 1 408 ? 18.808 -43.496 -17.210 1.00 32.53 408 THR A N 1
ATOM 3055 C CA . THR A 1 408 ? 20.020 -44.142 -17.751 1.00 32.53 408 THR A CA 1
ATOM 3056 C C . THR A 1 408 ? 21.380 -43.591 -17.303 1.00 32.53 408 THR A C 1
ATOM 3058 O O . THR A 1 408 ? 22.047 -42.869 -18.038 1.00 32.53 408 THR A O 1
ATOM 3061 N N . GLY A 1 409 ? 21.846 -44.066 -16.142 1.00 28.16 409 GLY A N 1
ATOM 3062 C CA . GLY A 1 409 ? 23.225 -43.892 -15.659 1.00 28.16 409 GLY A CA 1
ATOM 3063 C C . GLY A 1 409 ? 23.788 -45.082 -14.867 1.00 28.16 409 GLY A C 1
ATOM 3064 O O . GLY A 1 409 ? 24.796 -44.936 -14.185 1.00 28.16 409 GLY A O 1
ATOM 3065 N N . ALA A 1 410 ? 23.154 -46.258 -14.926 1.00 32.84 410 ALA A N 1
ATOM 3066 C CA . ALA A 1 410 ? 23.650 -47.450 -14.242 1.00 32.84 410 ALA A CA 1
ATOM 3067 C C . ALA A 1 410 ? 24.845 -48.054 -15.000 1.00 32.84 410 ALA A C 1
ATOM 3069 O O . ALA A 1 410 ? 24.654 -48.798 -15.963 1.00 32.84 410 ALA A O 1
ATOM 3070 N N . VAL A 1 411 ? 26.067 -47.763 -14.544 1.00 33.16 411 VAL A N 1
ATOM 3071 C CA . VAL A 1 411 ? 27.243 -48.583 -14.861 1.00 33.16 411 VAL A CA 1
ATOM 3072 C C . VAL A 1 411 ? 27.972 -48.949 -13.573 1.00 33.16 411 VAL A C 1
ATOM 3074 O O . VAL A 1 411 ? 28.384 -48.102 -12.789 1.00 33.16 411 VAL A O 1
ATOM 3077 N N . ASP A 1 412 ? 28.050 -50.260 -13.409 1.00 27.89 412 ASP A N 1
ATOM 3078 C CA . ASP A 1 412 ? 28.653 -51.068 -12.360 1.00 27.89 412 ASP A CA 1
ATOM 3079 C C . ASP A 1 412 ? 30.035 -50.606 -11.852 1.00 27.89 412 ASP A C 1
ATOM 3081 O O . ASP A 1 412 ? 30.871 -50.099 -12.604 1.00 27.89 412 ASP A O 1
ATOM 3085 N N . SER A 1 413 ? 30.296 -50.858 -10.567 1.00 32.03 413 SER A N 1
ATOM 3086 C CA . SER A 1 413 ? 31.584 -50.588 -9.922 1.00 32.03 413 SER A CA 1
ATOM 3087 C C . SER A 1 413 ? 32.544 -51.762 -10.116 1.00 32.03 413 SER A C 1
ATOM 3089 O O . SER A 1 413 ? 32.510 -52.719 -9.342 1.00 32.03 413 SER A O 1
ATOM 3091 N N . SER A 1 414 ? 33.484 -51.658 -11.059 1.00 32.19 414 SER A N 1
ATOM 3092 C CA . SER A 1 414 ? 34.668 -52.530 -11.068 1.00 32.19 414 SER A CA 1
ATOM 3093 C C . SER A 1 414 ? 35.933 -51.834 -11.590 1.00 32.19 414 SER A C 1
ATOM 3095 O O . SER A 1 414 ? 36.129 -51.685 -12.793 1.00 32.19 414 SER A O 1
ATOM 3097 N N . GLU A 1 415 ? 36.785 -51.436 -10.643 1.00 35.75 415 GLU A N 1
ATOM 3098 C CA . GLU A 1 415 ? 38.250 -51.594 -10.646 1.00 35.75 415 GLU A CA 1
ATOM 3099 C C . GLU A 1 415 ? 38.998 -51.580 -12.002 1.00 35.75 415 GLU A C 1
ATOM 3101 O O . GLU A 1 415 ? 39.069 -52.594 -12.698 1.00 35.75 415 GLU A O 1
ATOM 3106 N N . SER A 1 416 ? 39.694 -50.475 -12.316 1.00 30.70 416 SER A N 1
ATOM 3107 C CA . SER A 1 416 ? 40.944 -50.548 -13.090 1.00 30.70 416 SER A CA 1
ATOM 3108 C C . SER A 1 416 ? 41.822 -49.294 -13.030 1.00 30.70 416 SER A C 1
ATOM 3110 O O . SER A 1 416 ? 41.385 -48.202 -12.687 1.00 30.70 416 SER A O 1
ATOM 3112 N N . GLU A 1 417 ? 43.096 -49.528 -13.321 1.00 32.66 417 GLU A N 1
ATOM 3113 C CA . GLU A 1 417 ? 44.296 -48.827 -12.866 1.00 32.66 417 GLU A CA 1
ATOM 3114 C C . GLU A 1 417 ? 44.505 -47.362 -13.299 1.00 32.66 417 GLU A C 1
ATOM 3116 O O . GLU A 1 417 ? 44.013 -46.869 -14.313 1.00 32.66 417 GLU A O 1
ATOM 3121 N N . VAL A 1 418 ? 45.357 -46.692 -12.517 1.00 36.69 418 VAL A N 1
ATOM 3122 C CA . VAL A 1 418 ? 45.910 -45.355 -12.767 1.00 36.69 418 VAL A CA 1
ATOM 3123 C C . VAL A 1 418 ? 46.831 -45.355 -13.992 1.00 36.69 418 VAL A C 1
ATOM 3125 O O . VAL A 1 418 ? 47.791 -46.122 -14.044 1.00 36.69 418 VAL A O 1
ATOM 3128 N N . VAL A 1 419 ? 46.638 -44.396 -14.903 1.00 34.22 419 VAL A N 1
ATOM 3129 C CA . VAL A 1 419 ? 47.639 -44.006 -15.914 1.00 34.22 419 VAL A CA 1
ATOM 3130 C C . VAL A 1 419 ? 47.808 -42.476 -15.881 1.00 34.22 419 VAL A C 1
ATOM 3132 O O . VAL A 1 419 ? 46.801 -41.767 -15.935 1.00 34.22 419 VAL A O 1
ATOM 3135 N N . PRO A 1 420 ? 49.038 -41.939 -15.749 1.00 42.41 420 PRO A N 1
ATOM 3136 C CA . PRO A 1 420 ? 49.274 -40.500 -15.599 1.00 42.41 420 PRO A CA 1
ATOM 3137 C C . PRO A 1 420 ? 49.228 -39.734 -16.939 1.00 42.41 420 PRO A C 1
ATOM 3139 O O . PRO A 1 420 ? 49.416 -40.335 -18.001 1.00 42.41 420 PRO A O 1
ATOM 3142 N N . PRO A 1 421 ? 49.023 -38.401 -16.911 1.00 41.56 421 PRO A N 1
ATOM 3143 C CA . PRO A 1 421 ? 49.101 -37.558 -18.103 1.00 41.56 421 PRO A CA 1
ATOM 3144 C C . PRO A 1 421 ? 50.556 -37.387 -18.590 1.00 41.56 421 PRO A C 1
ATOM 3146 O O . PRO A 1 421 ? 51.479 -37.414 -17.773 1.00 41.56 421 PRO A O 1
ATOM 3149 N N . PRO A 1 422 ? 50.785 -37.178 -19.901 1.00 36.66 422 PRO A N 1
ATOM 3150 C CA . PRO A 1 422 ? 52.115 -36.913 -20.440 1.00 36.66 422 PRO A CA 1
ATOM 3151 C C . PRO A 1 422 ? 52.552 -35.456 -20.215 1.00 36.66 422 PRO A C 1
ATOM 3153 O O . PRO A 1 422 ? 51.803 -34.516 -20.476 1.00 36.66 422 PRO A O 1
ATOM 3156 N N . GLU A 1 423 ? 53.796 -35.286 -19.775 1.00 33.12 423 GLU A N 1
ATOM 3157 C CA . GLU A 1 423 ? 54.501 -34.004 -19.684 1.00 33.12 423 GLU A CA 1
ATOM 3158 C C . GLU A 1 423 ? 55.095 -33.541 -21.042 1.00 33.12 423 GLU A C 1
ATOM 3160 O O . GLU A 1 423 ? 55.151 -34.304 -22.010 1.00 33.12 423 GLU A O 1
ATOM 3165 N N . ILE A 1 424 ? 55.699 -32.337 -20.989 1.00 35.59 424 ILE A N 1
ATOM 3166 C CA . ILE A 1 424 ? 56.884 -31.822 -21.728 1.00 35.59 424 ILE A CA 1
ATOM 3167 C C . ILE A 1 424 ? 56.574 -30.861 -22.909 1.00 35.59 424 ILE A C 1
ATOM 3169 O O . ILE A 1 424 ? 55.712 -31.195 -23.722 1.00 35.59 424 ILE A O 1
ATOM 3173 N N . PRO A 1 425 ? 57.309 -29.726 -23.111 1.00 41.31 425 PRO A N 1
ATOM 3174 C CA . PRO A 1 425 ? 58.341 -29.056 -22.284 1.00 41.31 425 PRO A CA 1
ATOM 3175 C C . PRO A 1 425 ? 58.079 -27.566 -21.944 1.00 41.31 425 PRO A C 1
ATOM 3177 O O . PRO A 1 425 ? 57.222 -26.894 -22.513 1.00 41.31 425 PRO A O 1
ATOM 3180 N N . GLU A 1 426 ? 58.939 -27.042 -21.066 1.00 35.09 426 GLU A N 1
ATOM 3181 C CA . GLU A 1 426 ? 59.198 -25.616 -20.808 1.00 35.09 426 GLU A CA 1
ATOM 3182 C C . GLU A 1 426 ? 59.765 -24.845 -22.025 1.00 35.09 426 GLU A C 1
ATOM 3184 O O . GLU A 1 426 ? 60.318 -25.432 -22.959 1.00 35.09 426 GLU A O 1
ATOM 3189 N N . GLY A 1 427 ? 59.705 -23.506 -21.967 1.00 31.03 427 GLY A N 1
ATOM 3190 C CA . GLY A 1 427 ? 60.317 -22.612 -22.956 1.00 31.03 427 GLY A CA 1
ATOM 3191 C C . GLY A 1 427 ? 60.408 -21.142 -22.515 1.00 31.03 427 GLY A C 1
ATOM 3192 O O . GLY A 1 427 ? 59.586 -20.322 -22.912 1.00 31.03 427 GLY A O 1
ATOM 3193 N N . THR A 1 428 ? 61.451 -20.813 -21.754 1.00 36.75 428 THR A N 1
ATOM 3194 C CA . THR A 1 428 ? 61.996 -19.460 -21.473 1.00 36.75 428 THR A CA 1
ATOM 3195 C C . THR A 1 428 ? 63.532 -19.572 -21.537 1.00 36.75 428 THR A C 1
ATOM 3197 O O . THR A 1 428 ? 64.025 -20.694 -21.384 1.00 36.75 428 THR A O 1
ATOM 3200 N N . PRO A 1 429 ? 64.323 -18.510 -21.823 1.00 46.28 429 PRO A N 1
ATOM 3201 C CA . PRO A 1 429 ? 64.222 -17.122 -21.328 1.00 46.28 429 PRO A CA 1
ATOM 3202 C C . PRO A 1 429 ? 64.156 -16.092 -22.503 1.00 46.28 429 PRO A C 1
ATOM 3204 O O . PRO A 1 429 ? 63.863 -16.502 -23.621 1.00 46.28 429 PRO A O 1
ATOM 3207 N N . GLU A 1 430 ? 64.271 -14.760 -22.383 1.00 33.84 430 GLU A N 1
ATOM 3208 C CA . GLU A 1 430 ? 65.195 -13.919 -21.594 1.00 33.84 430 GLU A CA 1
ATOM 3209 C C . GLU A 1 430 ? 64.672 -12.473 -21.394 1.00 33.84 430 GLU A C 1
ATOM 3211 O O . GLU A 1 430 ? 63.596 -12.108 -21.867 1.00 33.84 430 GLU A O 1
ATOM 3216 N N . GLU A 1 431 ? 65.420 -11.682 -20.622 1.00 35.66 431 GLU A N 1
ATOM 3217 C CA . GLU A 1 431 ? 65.044 -10.393 -20.019 1.00 35.66 431 GLU A CA 1
ATOM 3218 C C . GLU A 1 431 ? 65.188 -9.173 -20.955 1.00 35.66 431 GLU A C 1
ATOM 3220 O O . GLU A 1 431 ? 65.995 -9.185 -21.882 1.00 35.66 431 GLU A O 1
ATOM 3225 N N . SER A 1 432 ? 64.528 -8.056 -20.608 1.00 33.38 432 SER A N 1
ATOM 3226 C CA . SER A 1 432 ? 65.194 -6.736 -20.567 1.00 33.38 432 SER A CA 1
ATOM 3227 C C . SER A 1 432 ? 64.356 -5.688 -19.821 1.00 33.38 432 SER A C 1
ATOM 3229 O O . SER A 1 432 ? 63.227 -5.391 -20.216 1.00 33.38 432 SER A O 1
ATOM 3231 N N . GLU A 1 433 ? 64.927 -5.095 -18.775 1.00 38.41 433 GLU A N 1
ATOM 3232 C CA . GLU A 1 433 ? 64.391 -3.929 -18.059 1.00 38.41 433 GLU A CA 1
ATOM 3233 C C . GLU A 1 433 ? 64.506 -2.636 -18.898 1.00 38.41 433 GLU A C 1
ATOM 3235 O O . GLU A 1 433 ? 65.366 -2.549 -19.776 1.00 38.41 433 GLU A O 1
ATOM 3240 N N . THR A 1 434 ? 63.704 -1.599 -18.609 1.00 33.50 434 THR A N 1
ATOM 3241 C CA . THR A 1 434 ? 64.206 -0.256 -18.205 1.00 33.50 434 THR A CA 1
ATOM 3242 C C . THR A 1 434 ? 63.079 0.760 -17.928 1.00 33.50 434 THR A C 1
ATOM 3244 O O . THR A 1 434 ? 62.225 1.024 -18.764 1.00 33.50 434 THR A O 1
ATOM 3247 N N . GLU A 1 435 ? 63.132 1.304 -16.711 1.00 33.50 435 GLU A N 1
ATOM 3248 C CA . GLU A 1 435 ? 62.873 2.679 -16.234 1.00 33.50 435 GLU A CA 1
ATOM 3249 C C . GLU A 1 435 ? 61.844 3.649 -16.891 1.00 33.50 435 GLU A C 1
ATOM 3251 O O . GLU A 1 435 ? 61.889 4.003 -18.067 1.00 33.50 435 GLU A O 1
ATOM 3256 N N . ASP A 1 436 ? 61.011 4.201 -15.993 1.00 37.94 436 ASP A N 1
ATOM 3257 C CA . ASP A 1 436 ? 60.354 5.533 -15.972 1.00 37.94 436 ASP A CA 1
ATOM 3258 C C . ASP A 1 436 ? 61.372 6.692 -16.254 1.00 37.94 436 ASP A C 1
ATOM 3260 O O . ASP A 1 436 ? 62.570 6.433 -16.109 1.00 37.94 436 ASP A O 1
ATOM 3264 N N . PRO A 1 437 ? 61.011 7.982 -16.544 1.00 50.16 437 PRO A N 1
ATOM 3265 C CA . PRO A 1 437 ? 60.066 8.743 -15.706 1.00 50.16 437 PRO A CA 1
ATOM 3266 C C . PRO A 1 437 ? 59.260 9.931 -16.321 1.00 50.16 437 PRO A C 1
ATOM 3268 O O . PRO A 1 437 ? 59.684 10.613 -17.249 1.00 50.16 437 PRO A O 1
ATOM 3271 N N . SER A 1 438 ? 58.212 10.328 -15.583 1.00 34.19 438 SER A N 1
ATOM 3272 C CA . SER A 1 438 ? 57.770 11.725 -15.318 1.00 34.19 438 SER A CA 1
ATOM 3273 C C . SER A 1 438 ? 57.148 12.596 -16.437 1.00 34.19 438 SER A C 1
ATOM 3275 O O . SER A 1 438 ? 57.715 12.818 -17.502 1.00 34.19 438 SER A O 1
ATOM 3277 N N . GLY A 1 439 ? 56.011 13.239 -16.120 1.00 30.47 439 GLY A N 1
ATOM 3278 C CA . GLY A 1 439 ? 55.354 14.224 -16.996 1.00 30.47 439 GLY A CA 1
ATOM 3279 C C . GLY A 1 439 ? 54.143 14.935 -16.373 1.00 30.47 439 GLY A C 1
ATOM 3280 O O . GLY A 1 439 ? 53.001 14.585 -16.650 1.00 30.47 439 GLY A O 1
ATOM 3281 N N . SER A 1 440 ? 54.380 15.949 -15.535 1.00 35.03 440 SER A N 1
ATOM 3282 C CA . SER A 1 440 ? 53.332 16.792 -14.928 1.00 35.03 440 SER A CA 1
ATOM 3283 C C . SER A 1 440 ? 52.624 17.727 -15.917 1.00 35.03 440 SER A C 1
ATOM 3285 O O . SER A 1 440 ? 53.304 18.340 -16.735 1.00 35.03 440 SER A O 1
ATOM 3287 N N . GLN A 1 441 ? 51.314 17.947 -15.713 1.00 34.50 441 GLN A N 1
ATOM 3288 C CA . GLN A 1 441 ? 50.497 19.180 -15.898 1.00 34.50 441 GLN A CA 1
ATOM 3289 C C . GLN A 1 441 ? 49.017 18.764 -16.069 1.00 34.50 441 GLN A C 1
ATOM 3291 O O . GLN A 1 441 ? 48.752 17.666 -16.534 1.00 34.50 441 GLN A O 1
ATOM 3296 N N . ALA A 1 442 ? 47.965 19.541 -15.826 1.00 32.09 442 ALA A N 1
ATOM 3297 C CA . ALA A 1 442 ? 47.646 20.706 -15.004 1.00 32.09 442 ALA A CA 1
ATOM 3298 C C . ALA A 1 442 ? 46.156 21.018 -15.310 1.00 32.09 442 ALA A C 1
ATOM 3300 O O . ALA A 1 442 ? 45.737 20.974 -16.463 1.00 32.09 442 ALA A O 1
ATOM 3301 N N . VAL A 1 443 ? 45.361 21.328 -14.286 1.00 38.47 443 VAL A N 1
ATOM 3302 C CA . VAL A 1 443 ? 44.008 21.942 -14.369 1.00 38.47 443 VAL A CA 1
ATOM 3303 C C . VAL A 1 443 ? 44.224 23.432 -14.776 1.00 38.47 443 VAL A C 1
ATOM 3305 O O . VAL A 1 443 ? 45.296 23.922 -14.400 1.00 38.47 443 VAL A O 1
ATOM 3308 N N . PRO A 1 444 ? 43.337 24.199 -15.478 1.00 48.66 444 PRO A N 1
ATOM 3309 C CA . PRO A 1 444 ? 41.861 24.196 -15.382 1.00 48.66 444 PRO A CA 1
ATOM 3310 C C . PRO A 1 444 ? 41.042 24.503 -16.672 1.00 48.66 444 PRO A C 1
ATOM 3312 O O . PRO A 1 444 ? 41.592 24.866 -17.701 1.00 48.66 444 PRO A O 1
ATOM 3315 N N . GLU A 1 445 ? 39.704 24.398 -16.614 1.00 37.31 445 GLU A N 1
ATOM 3316 C CA . GLU A 1 445 ? 38.764 25.551 -16.622 1.00 37.31 445 GLU A CA 1
ATOM 3317 C C . GLU A 1 445 ? 37.283 25.116 -16.617 1.00 37.31 445 GLU A C 1
ATOM 3319 O O . GLU A 1 445 ? 36.946 23.956 -16.847 1.00 37.31 445 GLU A O 1
ATOM 3324 N N . ALA A 1 446 ? 36.404 26.062 -16.276 1.00 43.16 446 ALA A N 1
ATOM 3325 C CA . ALA A 1 446 ? 34.951 25.914 -16.199 1.00 43.16 446 ALA A CA 1
ATOM 3326 C C . ALA A 1 446 ? 34.256 26.961 -17.097 1.00 43.16 446 ALA A C 1
ATOM 3328 O O . ALA A 1 446 ? 34.928 27.839 -17.630 1.00 43.16 446 ALA A O 1
ATOM 3329 N N . LEU A 1 447 ? 32.915 26.915 -17.151 1.00 45.53 447 LEU A N 1
ATOM 3330 C CA . LEU A 1 447 ? 31.987 27.799 -17.892 1.00 45.53 447 LEU A CA 1
ATOM 3331 C C . LEU A 1 447 ? 31.779 27.457 -19.381 1.00 45.53 447 LEU A C 1
ATOM 3333 O O . LEU A 1 447 ? 32.516 27.920 -20.248 1.00 45.53 447 LEU A O 1
ATOM 3337 N N . GLN A 1 448 ? 30.650 26.809 -19.688 1.00 44.31 448 GLN A N 1
ATOM 3338 C CA . GLN A 1 448 ? 29.403 27.531 -20.006 1.00 44.31 448 GLN A CA 1
ATOM 3339 C C . GLN A 1 448 ? 28.166 26.676 -19.704 1.00 44.31 448 GLN A C 1
ATOM 3341 O O . GLN A 1 448 ? 28.290 25.434 -19.764 1.00 44.31 448 GLN A O 1
#

pLDDT: mean 75.24, std 24.44, range [26.34, 98.38]

Sequence (448 aa):
MKVYICVGAVAFLSACRTQALRLSRSFLSLSAEAESTTRLAARRESLQDALDEECSQQASVACRSGLQDYCNEAVFARYDGIKGSPSSKQWRCYTEGALDLEAAGPGCVNSCGAATMCLGAFNSRSVAYLTRNNELTSILKLRTQEFCSAPAPTLQEALDRKCAQFGKESCNSGLASYCGAAIYARYDKGNSSQQTKEWRCYIEKELDFSKSGDGCVDDCGSMTSCRGSVSGPSTSHLTRPSELQAVIDSDKSNYCTDKSEQQPSQATPPPEIPEGTPEESETEDPSGSQAVPEALQHALDAFCVEEGEKACSNGLRAYCNSAMYARKDVGNTTQKTKEWRCYAASEIDFAVSADVCADNCGNITSCSGAVNGVSTSHLTRNPQIEELIKMEKEVYCNPEIEKGSESTGAVDSSESEVVPPPEIPEGTPEESETEDPSGSQAVPEALQ

Organism: Eimeria tenella (NCBI:txid5802)

InterPro domains:
  IPR019562 Micronemal adhesive repeat, sialic-acid binding [PF10564] (51-140)
  IPR019562 Micronemal adhesive repeat, sialic-acid binding [PF10564] (159-250)
  IPR019562 Micronemal adhesive repeat, sialic-acid binding [PF10564] (300-390)

Radius of gyration: 31.85 Å; chains: 1; bounding box: 126×80×92 Å

Secondary structure (DSSP, 8-state):
-------------SSSHHHHHHHHHHHHHHHHHHHHHHHHHHHT--HHHHHHHHHHHHHHHHHHTT-GGGSS--EEEEEEEETTEEEEEEEEEEEGGGEEEEEEEEEEE-TTS-EEEEEEEE-SS---EEE-HHHHHHHHHHHHHHHHHSPPSSHHHHHHHHHHHHHHHHHHTT-GGGTT--EEEEEE--STT--S-EEEEEEGGGSEEEEEEEEEE-TTS-EEEEEEE--S--SSEEE-HHHHHHHHHHHGGGT-----------------------------------PPSSHHHHHHHHHHHHHHHHHHHTT-GGGTT--EEEEEE--STT--S-EEEEEEGGG-EEEEEEEEEE-TTS-EEEEEEE-SS--SSEEE-HHHHHHHHHHHHHHH--HHHHTTS--S-----------PPP--------------------------